Protein AF-A0A9N9S9V6-F1 (afdb_monomer_lite)

Secondary structure (DSSP, 8-state):
-----PPP-------------------TT---EEEEEE-TTS-EEEEEE-TTSS-EEEEE--HHHHHHTTS---TT---HHHHHHHHHHHHHHHHHHHTT-HHHHHHHHHHTT--HHHHTT-B-TT--BHHHHHHHHT-HHHHHHHHHTT-----SSTT--HHHHHHHTT-HHHHHHHHHTT-PPPTT--GGGS-HHHHHHHHHHHHHHHHHHTT-HHHHHHHHHHTTT-S--B-TTS-BHHHHHHHTT-HHHHHHHHHTT----TTS-HHHHHHTS-HHHHHHHHHHHHHH-TT-TTHHHHHHHHTEEE-S-SS-HHHHHHHHHHHHHHHHHSHHHHHHHHHHHT-TT-EEEEESS-TT-----SSSS------B-TTSEEEEE-HHHHHTT-HHHHHHHHHHHHHHHHHHHHH-STT-SS-TT-HHHHHHHHHHHHHHHHTGGG-HHHHHHTTS-TTTHHHHHHHHHHHHHHHTTT-HHHHHHHHHHTHHHHHHIIIIIIHHHHHHHHHHHHHHHHHHHHHHHHHHHHHHHHHHHHHHHHHHHHHHHHHH-

InterPro domains:
  IPR036770 Ankyrin repeat-containing domain superfamily [G3DSA:1.25.40.20] (91-272)
  IPR036770 Ankyrin repeat-containing domain superfamily [SSF48403] (97-261)

pLDDT: mean 77.77, std 20.57, range [24.25, 98.44]

Organism: NCBI:txid315576

Foldseek 3Di:
DDDDDDDDDDPPPDDDDFDQPPPPPDDPDFDWDFDWGDDPPDWTFGWTAGPVLQDTDTDTPDPVVVVVLVDDDQPPDPPPVNVVVVVVLLQVLLVCLLVVSVSSNVCSCVSRVDDLVVQLCRADPVQHGSLLSNLLSLDQVVNLVNVVSVRDQDGPDPLDGSQQNNVVNLSQSNNLSCQLSQDFHHPPDDPVPHDPSVVVLQVLLVVLLVCLLVVPLVVNLVSLVVSLSHQFRAHPVRWTSLLSNLLSVPVVVNLSSLVSNHDGGPPDPPVVSLVPDDPVSNVVVVVSCVVRCPPPLQPLVVLLLVLEDEPDDDDDPVVVSVLSSVLVVLLCVLPLLVLLSLLLSLDDPAHEYAYQDDPVPPDDDPDDPDDQDWDDDPRNYIYHHCNVCVVVVVSLQSSLRVSLSSQQVSLCVQAVPSQALHHPPCPPVVVLLVVLLVLLCVVVVVDVQSVVLVSDDPVCSRNSLLSNLSSLCSNCVVPVVSSSVVCVSSVSSNCCSVVPRSVSSVVVSVVSVVVVVVVVVVVVVVVVVVVVVVVVVVVVVVVVVVVVVVVVD

Structure (mmCIF, N/CA/C/O backbone):
data_AF-A0A9N9S9V6-F1
#
_entry.id   AF-A0A9N9S9V6-F1
#
loop_
_atom_site.group_PDB
_atom_site.id
_atom_site.type_symbol
_atom_site.label_atom_id
_atom_site.label_alt_id
_atom_site.label_comp_id
_atom_site.label_asym_id
_atom_site.label_entity_id
_atom_site.label_seq_id
_atom_site.pdbx_PDB_ins_code
_atom_site.Cartn_x
_atom_site.Cartn_y
_atom_site.Cartn_z
_atom_site.occupancy
_atom_site.B_iso_or_equiv
_atom_site.auth_seq_id
_atom_site.auth_comp_id
_atom_site.auth_asym_id
_atom_site.auth_atom_id
_atom_site.pdbx_PDB_model_num
ATOM 1 N N . MET A 1 1 ? -34.097 30.567 55.075 1.00 39.25 1 MET A N 1
ATOM 2 C CA . MET A 1 1 ? -33.758 31.794 54.334 1.00 39.25 1 MET A CA 1
ATOM 3 C C . MET A 1 1 ? -32.243 31.900 54.320 1.00 39.25 1 MET A C 1
ATOM 5 O O . MET A 1 1 ? -31.697 32.392 55.285 1.00 39.25 1 MET A O 1
ATOM 9 N N . PHE A 1 2 ? -31.596 31.303 53.320 1.00 25.89 2 PHE A N 1
ATOM 10 C CA . PHE A 1 2 ? -30.283 31.666 52.774 1.00 25.89 2 PHE A CA 1
ATOM 11 C C . PHE A 1 2 ? -30.198 30.952 51.423 1.00 25.89 2 PHE A C 1
ATOM 13 O O . PHE A 1 2 ? -30.510 29.766 51.325 1.00 25.89 2 PHE A O 1
ATOM 20 N N . THR A 1 3 ? -29.967 31.754 50.397 1.00 30.53 3 THR A N 1
ATOM 21 C CA . THR A 1 3 ? -30.088 31.458 48.974 1.00 30.53 3 THR A CA 1
ATOM 22 C C . THR A 1 3 ? -28.792 30.900 48.404 1.00 30.53 3 THR A C 1
ATOM 24 O O . THR A 1 3 ? -27.708 31.217 48.890 1.00 30.53 3 THR A O 1
ATOM 27 N N . ASP A 1 4 ? -28.963 30.088 47.360 1.00 35.84 4 ASP A N 1
ATOM 28 C CA . ASP A 1 4 ? -27.989 29.789 46.311 1.00 35.84 4 ASP A CA 1
ATOM 29 C C . ASP A 1 4 ? -27.231 31.040 45.852 1.00 35.84 4 ASP A C 1
ATOM 31 O O . ASP A 1 4 ? -27.861 32.052 45.559 1.00 35.84 4 ASP A O 1
ATOM 35 N N . ASP A 1 5 ? -25.917 30.907 45.669 1.00 31.02 5 ASP A N 1
ATOM 36 C CA . ASP A 1 5 ? -25.173 31.640 44.646 1.00 31.02 5 ASP A CA 1
ATOM 37 C C . ASP A 1 5 ? -24.073 30.724 44.086 1.00 31.02 5 ASP A C 1
ATOM 39 O O . ASP A 1 5 ? -23.106 30.368 44.763 1.00 31.02 5 ASP A O 1
ATOM 43 N N . LYS A 1 6 ? -24.250 30.304 42.827 1.00 34.00 6 LYS A N 1
ATOM 44 C CA . LYS A 1 6 ? -23.198 29.692 42.003 1.00 34.00 6 LYS A CA 1
ATOM 45 C C . LYS A 1 6 ? -22.266 30.801 41.499 1.00 34.00 6 LYS A C 1
ATOM 47 O O . LYS A 1 6 ? -22.778 31.821 41.033 1.00 34.00 6 LYS A O 1
ATOM 52 N N . PRO A 1 7 ? -20.935 30.619 41.490 1.00 33.78 7 PRO A N 1
ATOM 53 C CA . PRO A 1 7 ? -20.069 31.546 40.784 1.00 33.78 7 PRO A CA 1
ATOM 54 C C . PRO A 1 7 ? -20.213 31.344 39.272 1.00 33.78 7 PRO A C 1
ATOM 56 O O . PRO A 1 7 ? -20.320 30.219 38.783 1.00 33.78 7 PRO A O 1
ATOM 59 N N . LYS A 1 8 ? -20.271 32.472 38.562 1.00 35.84 8 LYS A N 1
ATOM 60 C CA . LYS A 1 8 ? -20.299 32.578 37.103 1.00 35.84 8 LYS A CA 1
ATOM 61 C C . LYS A 1 8 ? -18.972 32.092 36.518 1.00 35.84 8 LYS A C 1
ATOM 63 O O . LYS A 1 8 ? -17.923 32.368 37.094 1.00 35.84 8 LYS A O 1
ATOM 68 N N . ASP A 1 9 ? -19.045 31.431 35.367 1.00 32.56 9 ASP A N 1
ATOM 69 C CA . ASP A 1 9 ? -17.901 31.146 34.504 1.00 32.56 9 ASP A CA 1
ATOM 70 C C . ASP A 1 9 ? -17.255 32.473 34.071 1.00 32.56 9 ASP A C 1
ATOM 72 O O . ASP A 1 9 ? -17.754 33.168 33.184 1.00 32.56 9 ASP A O 1
ATOM 76 N N . GLU A 1 10 ? -16.174 32.863 34.745 1.00 26.42 10 GLU A N 1
ATOM 77 C CA . GLU A 1 10 ? -15.267 33.897 34.257 1.00 26.42 10 GLU A CA 1
ATOM 78 C C . GLU A 1 10 ? -14.278 33.240 33.291 1.00 26.42 10 GLU A C 1
ATOM 80 O O . GLU A 1 10 ? -13.487 32.373 33.663 1.00 26.42 10 GLU A O 1
ATOM 85 N N . GLU A 1 11 ? -14.344 33.648 32.027 1.00 26.17 11 GLU A N 1
ATOM 86 C CA . GLU A 1 11 ? -13.358 33.314 31.008 1.00 26.17 11 GLU A CA 1
ATOM 87 C C . GLU A 1 11 ? -12.021 33.964 31.404 1.00 26.17 11 GLU A C 1
ATOM 89 O O . GLU A 1 11 ? -11.822 35.174 31.272 1.00 26.17 11 GLU A O 1
ATOM 94 N N . ILE A 1 12 ? -11.107 33.164 31.959 1.00 26.25 12 ILE A N 1
ATOM 95 C CA . ILE A 1 12 ? -9.762 33.617 32.316 1.00 26.25 12 ILE A CA 1
ATOM 96 C C . ILE A 1 12 ? -8.968 33.785 31.016 1.00 26.25 12 ILE A C 1
ATOM 98 O O . ILE A 1 12 ? -8.346 32.850 30.513 1.00 26.25 12 ILE A O 1
ATOM 102 N N . VAL A 1 13 ? -8.975 34.994 30.461 1.00 25.73 13 VAL A N 1
ATOM 103 C CA . VAL A 1 13 ? -8.064 35.375 29.378 1.00 25.73 13 VAL A CA 1
ATOM 104 C C . VAL A 1 13 ? -6.673 35.593 29.978 1.00 25.73 13 VAL A C 1
ATOM 106 O O . VAL A 1 13 ? -6.368 36.658 30.514 1.00 25.73 13 VAL A O 1
ATOM 109 N N . VAL A 1 14 ? -5.819 34.570 29.903 1.00 25.47 14 VAL A N 1
ATOM 110 C CA . VAL A 1 14 ? -4.405 34.674 30.289 1.00 25.47 14 VAL A CA 1
ATOM 111 C C . VAL A 1 14 ? -3.615 35.268 29.121 1.00 25.47 14 VAL A C 1
ATOM 113 O O . VAL A 1 14 ? -3.425 34.635 28.083 1.00 25.47 14 VAL A O 1
ATOM 116 N N . ASN A 1 15 ? -3.140 36.502 29.284 1.00 24.25 15 ASN A N 1
ATOM 117 C CA . ASN A 1 15 ? -2.160 37.100 28.380 1.00 24.25 15 ASN A CA 1
ATOM 118 C C . ASN A 1 15 ? -0.755 36.647 28.797 1.00 24.25 15 ASN A C 1
ATOM 120 O O . ASN A 1 15 ? -0.175 37.210 29.722 1.00 24.25 15 ASN A O 1
ATOM 124 N N . LEU A 1 16 ? -0.216 35.635 28.115 1.00 29.70 16 LEU A N 1
ATOM 125 C CA . LEU A 1 16 ? 1.154 35.159 28.324 1.00 29.70 16 LEU A CA 1
ATOM 126 C C . LEU A 1 16 ? 2.144 36.003 27.515 1.00 29.70 16 LEU A C 1
ATOM 128 O O . LEU A 1 16 ? 1.966 36.219 26.314 1.00 29.70 16 LEU A O 1
ATOM 132 N N . LYS A 1 17 ? 3.203 36.473 28.179 1.00 27.30 17 LYS A N 1
ATOM 133 C CA . LYS A 1 17 ? 4.301 37.229 27.572 1.00 27.30 17 LYS A CA 1
ATOM 134 C C . LYS A 1 17 ? 5.541 36.335 27.541 1.00 27.30 17 LYS A C 1
ATOM 136 O O . LYS A 1 17 ? 6.069 35.975 28.587 1.00 27.30 17 LYS A O 1
ATOM 141 N N . PHE A 1 18 ? 5.996 35.969 26.346 1.00 33.66 18 PHE A N 1
ATOM 142 C CA . PHE A 1 18 ? 7.210 35.173 26.163 1.00 33.66 18 PHE A CA 1
ATOM 143 C C . PHE A 1 18 ? 8.406 36.111 26.000 1.00 33.66 18 PHE A C 1
ATOM 145 O O . PHE A 1 18 ? 8.442 36.907 25.064 1.00 33.66 18 PHE A O 1
ATOM 152 N N . GLU A 1 19 ? 9.380 36.027 26.902 1.00 30.16 19 GLU A N 1
ATOM 153 C CA . GLU A 1 19 ? 10.669 36.706 26.750 1.00 30.16 19 GLU A CA 1
ATOM 154 C C . GLU A 1 19 ? 11.713 35.664 26.339 1.00 30.16 19 GLU A C 1
ATOM 156 O O . GLU A 1 19 ? 12.027 34.743 27.093 1.00 30.16 19 GLU A O 1
ATOM 161 N N . ILE A 1 20 ? 12.208 35.780 25.103 1.00 35.69 20 ILE A N 1
ATOM 162 C CA . ILE A 1 20 ? 13.437 35.107 24.685 1.00 35.69 20 ILE A CA 1
ATOM 163 C C . ILE A 1 20 ? 14.563 35.916 25.311 1.00 35.69 20 ILE A C 1
ATOM 165 O O . ILE A 1 20 ? 14.822 37.046 24.900 1.00 35.69 20 ILE A O 1
ATOM 169 N N . ASP A 1 21 ? 15.189 35.364 26.341 1.00 35.38 21 ASP A N 1
ATOM 170 C CA . ASP A 1 21 ? 16.349 35.994 26.947 1.00 35.38 21 ASP A CA 1
ATOM 171 C C . ASP A 1 21 ? 17.595 35.668 26.110 1.00 35.38 21 ASP A C 1
ATOM 173 O O . ASP A 1 21 ? 18.194 34.601 26.237 1.00 35.38 21 ASP A O 1
ATOM 177 N N . GLU A 1 22 ? 17.958 36.577 25.203 1.00 37.16 22 GLU A N 1
ATOM 178 C CA . GLU A 1 22 ? 19.199 36.496 24.419 1.00 37.16 22 GLU A CA 1
ATOM 179 C C . GLU A 1 22 ? 20.448 36.859 25.253 1.00 37.16 22 GLU A C 1
ATOM 181 O O . GLU A 1 22 ? 21.570 36.812 24.744 1.00 37.16 22 GLU A O 1
ATOM 186 N N . SER A 1 23 ? 20.303 37.189 26.545 1.00 33.34 23 SER A N 1
ATOM 187 C CA . SER A 1 23 ? 21.409 37.615 27.411 1.00 33.34 23 SER A CA 1
ATOM 188 C C . SER A 1 23 ? 22.183 36.451 28.049 1.00 33.34 23 SER A C 1
ATOM 190 O O . SER A 1 23 ? 22.385 36.379 29.254 1.00 33.34 23 SER A O 1
ATOM 192 N N . PHE A 1 24 ? 22.707 35.541 27.227 1.00 37.41 24 PHE A N 1
ATOM 193 C CA . PHE A 1 24 ? 23.793 34.641 27.650 1.00 37.41 24 PHE A CA 1
ATOM 194 C C . PHE A 1 24 ? 24.935 34.631 26.633 1.00 37.41 24 PHE A C 1
ATOM 196 O O . PHE A 1 24 ? 25.396 33.595 26.158 1.00 37.41 24 PHE A O 1
ATOM 203 N N . THR A 1 25 ? 25.441 35.823 26.329 1.00 36.16 25 THR A N 1
ATOM 204 C CA . THR A 1 25 ? 26.798 36.003 25.817 1.00 36.16 25 THR A CA 1
ATOM 205 C C . THR A 1 25 ? 27.711 36.318 26.994 1.00 36.16 25 THR A C 1
ATOM 207 O O . THR A 1 25 ? 27.693 37.440 27.491 1.00 36.16 25 THR A O 1
ATOM 210 N N . ASP A 1 26 ? 28.441 35.301 27.454 1.00 37.84 26 ASP A N 1
ATOM 211 C CA . ASP A 1 26 ? 29.865 35.329 27.839 1.00 37.84 26 ASP A CA 1
ATOM 212 C C . ASP A 1 26 ? 30.138 34.396 29.035 1.00 37.84 26 ASP A C 1
ATOM 214 O O . ASP A 1 26 ? 30.077 34.780 30.201 1.00 37.84 26 ASP A O 1
ATOM 218 N N . LEU A 1 27 ? 30.430 33.124 28.740 1.00 33.50 27 LEU A N 1
ATOM 219 C CA . LEU A 1 27 ? 31.045 32.193 29.687 1.00 33.50 27 LEU A CA 1
ATOM 220 C C . LEU A 1 27 ? 32.185 31.466 28.974 1.00 33.50 27 LEU A C 1
ATOM 222 O O . LEU A 1 27 ? 32.007 30.509 28.218 1.00 33.50 27 LEU A O 1
ATOM 226 N N . SER A 1 28 ? 33.388 31.973 29.213 1.00 36.19 28 SER A N 1
ATOM 227 C CA . SER A 1 28 ? 34.645 31.420 28.737 1.00 36.19 28 SER A CA 1
ATOM 228 C C . SER A 1 28 ? 34.873 29.983 29.231 1.00 36.19 28 SER A C 1
ATOM 230 O O . SER A 1 28 ? 34.749 29.694 30.421 1.00 36.19 28 SER A O 1
ATOM 232 N N . SER A 1 29 ? 35.336 29.133 28.307 1.00 32.75 29 SER A N 1
ATOM 233 C CA . SER A 1 29 ? 36.024 27.833 28.473 1.00 32.75 29 SER A CA 1
ATOM 234 C C . SER A 1 29 ? 35.229 26.516 28.555 1.00 32.75 29 SER A C 1
ATOM 236 O O . SER A 1 29 ? 35.850 25.457 28.522 1.00 32.75 29 SER A O 1
ATOM 238 N N . SER A 1 30 ? 33.895 26.514 28.489 1.00 34.16 30 SER A N 1
ATOM 239 C CA . SER A 1 30 ? 33.128 25.292 28.157 1.00 34.16 30 SER A CA 1
ATOM 240 C C . SER A 1 30 ? 31.808 25.649 27.467 1.00 34.16 30 SER A C 1
ATOM 242 O O . SER A 1 30 ? 30.828 26.008 28.108 1.00 34.16 30 SER A O 1
ATOM 244 N N . GLN A 1 31 ? 31.794 25.614 26.131 1.00 41.81 31 GLN A N 1
ATOM 245 C CA . GLN A 1 31 ? 30.620 25.988 25.336 1.00 41.81 31 GLN A CA 1
ATOM 246 C C . GLN A 1 31 ? 29.549 24.893 25.404 1.00 41.81 31 GLN A C 1
ATOM 248 O O . GLN A 1 31 ? 29.533 23.954 24.612 1.00 41.81 31 GLN A O 1
ATOM 253 N N . LEU A 1 32 ? 28.678 25.037 26.397 1.00 37.47 32 LEU A N 1
ATOM 254 C CA . LEU A 1 32 ? 27.376 24.400 26.518 1.00 37.47 32 LEU A CA 1
ATOM 255 C C . LEU A 1 32 ? 26.335 25.370 25.954 1.00 37.47 32 LEU A C 1
ATOM 257 O O . LEU A 1 32 ? 26.209 26.488 26.449 1.00 37.47 32 LEU A O 1
ATOM 261 N N . TYR A 1 33 ? 25.591 24.960 24.928 1.00 41.31 33 TYR A N 1
ATOM 262 C CA . TYR A 1 33 ? 24.436 25.734 24.473 1.00 41.31 33 TYR A CA 1
ATOM 263 C C . TYR A 1 33 ? 23.278 25.455 25.421 1.00 41.31 33 TYR A C 1
ATOM 265 O O . TYR A 1 33 ? 22.806 24.323 25.487 1.00 41.31 33 TYR A O 1
ATOM 273 N N . TYR A 1 34 ? 22.843 26.475 26.156 1.00 41.75 34 TYR A N 1
ATOM 274 C CA . TYR A 1 34 ? 21.622 26.426 26.948 1.00 41.75 34 TYR A CA 1
ATOM 275 C C . TYR A 1 34 ? 20.512 27.087 26.148 1.00 41.75 34 TYR A C 1
ATOM 277 O O . TYR A 1 34 ? 20.616 28.257 25.790 1.00 41.75 34 TYR A O 1
ATOM 285 N N . LEU A 1 35 ? 19.437 26.349 25.896 1.00 45.12 35 LEU A N 1
ATOM 286 C CA . LEU A 1 35 ? 18.193 26.945 25.437 1.00 45.12 35 LEU A CA 1
ATOM 287 C C . LEU A 1 35 ? 17.121 26.619 26.471 1.00 45.12 35 LEU A C 1
ATOM 289 O O . LEU A 1 35 ? 16.631 25.494 26.528 1.00 45.12 35 LEU A O 1
ATOM 293 N N . GLY A 1 36 ? 16.844 27.581 27.350 1.00 42.88 36 GLY A N 1
ATOM 294 C CA . GLY A 1 36 ? 15.837 27.453 28.395 1.00 42.88 36 GLY A CA 1
ATOM 295 C C . GLY A 1 36 ? 14.521 28.067 27.942 1.00 42.88 36 GLY A C 1
ATOM 296 O O . GLY A 1 36 ? 14.438 29.277 27.775 1.00 42.88 36 GLY A O 1
ATOM 297 N N . MET A 1 37 ? 13.478 27.253 27.793 1.00 42.97 37 MET A N 1
ATOM 298 C CA . MET A 1 37 ? 12.106 27.767 27.774 1.00 42.97 37 MET A CA 1
ATOM 299 C C . MET A 1 37 ? 11.566 27.761 29.200 1.00 42.97 37 MET A C 1
ATOM 301 O O . MET A 1 37 ? 11.560 26.719 29.857 1.00 42.97 37 MET A O 1
ATOM 305 N N . LYS A 1 38 ? 11.115 28.922 29.681 1.00 39.78 38 LYS A N 1
ATOM 306 C CA . LYS A 1 38 ? 10.408 29.056 30.955 1.00 39.78 38 LYS A CA 1
ATOM 307 C C . LYS A 1 38 ? 8.922 29.242 30.658 1.00 39.78 38 LYS A C 1
ATOM 309 O O . LYS A 1 38 ? 8.507 30.327 30.274 1.00 39.78 38 LYS A O 1
ATOM 314 N N . CYS A 1 39 ? 8.132 28.185 30.829 1.00 43.44 39 CYS A N 1
ATOM 315 C CA . CYS A 1 39 ? 6.674 28.306 30.853 1.00 43.44 39 CYS A CA 1
ATOM 316 C C . CYS A 1 39 ? 6.227 28.699 32.271 1.00 43.44 39 CYS A C 1
ATOM 318 O O . CYS A 1 39 ? 6.817 28.237 33.255 1.00 43.44 39 CYS A O 1
ATOM 320 N N . GLU A 1 40 ? 5.177 29.514 32.401 1.00 41.59 40 GLU A N 1
ATOM 321 C CA . GLU A 1 40 ? 4.643 29.951 33.701 1.00 41.59 40 GLU A CA 1
ATOM 322 C C . GLU A 1 40 ? 4.219 28.778 34.606 1.00 41.59 40 GLU A C 1
ATOM 324 O O . GLU A 1 40 ? 4.095 28.947 35.820 1.00 41.59 40 GLU A O 1
ATOM 329 N N . HIS A 1 41 ? 4.060 27.563 34.067 1.00 41.19 41 HIS A N 1
ATOM 330 C CA . HIS A 1 41 ? 3.730 26.352 34.826 1.00 41.19 41 HIS A CA 1
ATOM 331 C C . HIS A 1 41 ? 4.835 25.277 34.782 1.00 41.19 41 HIS A C 1
ATOM 333 O O . HIS A 1 41 ? 4.629 24.142 34.368 1.00 41.19 41 HIS A O 1
ATOM 339 N N . LYS A 1 42 ? 6.020 25.626 35.306 1.00 40.91 42 LYS A N 1
ATOM 340 C CA . LYS A 1 42 ? 7.075 24.702 35.798 1.00 40.91 42 LYS A CA 1
ATOM 341 C C . LYS A 1 42 ? 7.708 23.718 34.798 1.00 40.91 42 LYS A C 1
ATOM 343 O O . LYS A 1 42 ? 8.447 22.841 35.238 1.00 40.91 42 LYS A O 1
ATOM 348 N N . ALA A 1 43 ? 7.529 23.871 33.491 1.00 44.97 43 ALA A N 1
ATOM 349 C CA . ALA A 1 43 ? 8.344 23.146 32.519 1.00 44.97 43 ALA A CA 1
ATOM 350 C C . ALA A 1 43 ? 9.609 23.952 32.188 1.00 44.97 43 ALA A C 1
ATOM 352 O O . ALA A 1 43 ? 9.523 25.095 31.742 1.00 44.97 43 ALA A O 1
ATOM 353 N N . VAL A 1 44 ? 10.777 23.344 32.419 1.00 44.69 44 VAL A N 1
ATOM 354 C CA . VAL A 1 44 ? 12.065 23.810 31.891 1.00 44.69 44 VAL A CA 1
ATOM 355 C C . VAL A 1 44 ? 12.575 22.724 30.956 1.00 44.69 44 VAL A C 1
ATOM 357 O O . VAL A 1 44 ? 12.815 21.594 31.396 1.00 44.69 44 VAL A O 1
ATOM 360 N N . VAL A 1 45 ? 12.711 23.065 29.677 1.00 48.56 45 VAL A N 1
ATOM 361 C CA . VAL A 1 45 ? 13.444 22.254 28.704 1.00 48.56 45 VAL A CA 1
ATOM 362 C C . VAL A 1 45 ? 14.890 22.718 28.758 1.00 48.56 45 VAL A C 1
ATOM 364 O O . VAL A 1 45 ? 15.152 23.902 28.566 1.00 48.56 45 VAL A O 1
ATOM 367 N N . VAL A 1 46 ? 15.816 21.810 29.063 1.00 48.31 46 VAL A N 1
ATOM 368 C CA . VAL A 1 46 ? 17.253 22.085 28.987 1.00 48.31 46 VAL A CA 1
ATOM 369 C C . VAL A 1 46 ? 17.858 21.097 28.001 1.00 48.31 46 VAL A C 1
ATOM 371 O O . VAL A 1 46 ? 18.056 19.925 28.323 1.00 48.31 46 VAL A O 1
ATOM 374 N N . ALA A 1 47 ? 18.139 21.565 26.788 1.00 49.66 47 ALA A N 1
ATOM 375 C CA . ALA A 1 47 ? 19.001 20.840 25.866 1.00 49.66 47 ALA A CA 1
ATOM 376 C C . ALA A 1 47 ? 20.455 21.178 26.214 1.00 49.66 47 ALA A C 1
ATOM 378 O O . ALA A 1 47 ? 20.820 22.348 26.228 1.00 49.66 47 ALA A O 1
ATOM 379 N N . ILE A 1 48 ? 21.261 20.165 26.530 1.00 48.66 48 ILE A N 1
ATOM 380 C CA . ILE A 1 48 ? 22.685 20.307 26.852 1.00 48.66 48 ILE A CA 1
ATOM 381 C C . ILE A 1 48 ? 23.459 19.569 25.763 1.00 48.66 48 ILE A C 1
ATOM 383 O O . ILE A 1 48 ? 23.433 18.342 25.727 1.00 48.66 48 ILE A O 1
ATOM 387 N N . SER A 1 49 ? 24.123 20.302 24.866 1.00 44.81 49 SER A N 1
ATOM 388 C CA . SER A 1 49 ? 25.004 19.713 23.848 1.00 44.81 49 SER A CA 1
ATOM 389 C C . SER A 1 49 ? 26.461 19.854 24.265 1.00 44.81 49 SER A C 1
ATOM 391 O O . SER A 1 49 ? 26.904 20.970 24.539 1.00 44.81 49 SER A O 1
ATOM 393 N N . SER A 1 50 ? 27.217 18.751 24.284 1.00 46.34 50 SER A N 1
ATOM 394 C CA . SER A 1 50 ? 28.678 18.817 24.400 1.00 46.34 50 SER A CA 1
ATOM 395 C C . SER A 1 50 ? 29.310 19.330 23.096 1.00 46.34 50 SER A C 1
ATOM 397 O O . SER A 1 50 ? 28.689 19.278 22.030 1.00 46.34 50 SER A O 1
ATOM 399 N N . LYS A 1 51 ? 30.556 19.815 23.190 1.00 42.28 51 LYS A N 1
ATOM 400 C CA . LYS A 1 51 ? 31.354 20.367 22.078 1.00 42.28 51 LYS A CA 1
ATOM 401 C C . LYS A 1 51 ? 31.518 19.398 20.898 1.00 42.28 51 LYS A C 1
ATOM 403 O O . LYS A 1 51 ? 31.673 19.845 19.767 1.00 42.28 51 LYS A O 1
ATOM 408 N N . ASP A 1 52 ? 31.430 18.099 21.171 1.00 46.72 52 ASP A N 1
ATOM 409 C CA . ASP A 1 52 ? 31.679 17.039 20.193 1.00 46.72 52 ASP A CA 1
ATOM 410 C C . ASP A 1 52 ? 30.368 16.423 19.663 1.00 46.72 52 ASP A C 1
ATOM 412 O O . ASP A 1 52 ? 30.390 15.536 18.818 1.00 46.72 52 ASP A O 1
ATOM 416 N N . GLY A 1 53 ? 29.202 16.876 20.152 1.00 46.84 53 GLY A N 1
ATOM 417 C CA . GLY A 1 53 ? 27.880 16.419 19.699 1.00 46.84 53 GLY A CA 1
ATOM 418 C C . GLY A 1 53 ? 27.525 14.967 20.052 1.00 46.84 53 GLY A C 1
ATOM 419 O O . GLY A 1 53 ? 26.429 14.518 19.718 1.00 46.84 53 GLY A O 1
ATOM 420 N N . GLU A 1 54 ? 28.418 14.237 20.728 1.00 41.03 54 GLU A N 1
ATOM 421 C CA . GLU A 1 54 ? 28.262 12.802 21.002 1.00 41.03 54 GLU A CA 1
ATOM 422 C C . GLU A 1 54 ? 27.361 12.485 22.202 1.00 41.03 54 GLU A C 1
ATOM 424 O O . GLU A 1 54 ? 26.787 11.402 22.257 1.00 41.03 54 GLU A O 1
ATOM 429 N N . ASN A 1 55 ? 27.201 13.409 23.155 1.00 41.78 55 ASN A N 1
ATOM 430 C CA . ASN A 1 55 ? 26.369 13.193 24.340 1.00 41.78 55 ASN A CA 1
ATOM 431 C C . ASN A 1 55 ? 25.458 14.387 24.582 1.00 41.78 55 ASN A C 1
ATOM 433 O O . ASN A 1 55 ? 25.915 15.476 24.939 1.00 41.78 55 ASN A O 1
ATOM 437 N N . ILE A 1 56 ? 24.161 14.157 24.378 1.00 46.62 56 ILE A N 1
ATOM 438 C CA . ILE A 1 56 ? 23.129 15.177 24.511 1.00 46.62 56 ILE A CA 1
ATOM 439 C C . ILE A 1 56 ? 22.066 14.640 25.445 1.00 46.62 56 ILE A C 1
ATOM 441 O O . ILE A 1 56 ? 21.263 13.765 25.122 1.00 46.62 56 ILE A O 1
ATOM 445 N N . SER A 1 57 ? 22.098 15.181 26.652 1.00 44.03 57 SER A N 1
ATOM 446 C CA . SER A 1 57 ? 21.097 14.901 27.660 1.00 44.03 57 SER A CA 1
ATOM 447 C C . SER A 1 57 ? 20.067 16.012 27.589 1.00 44.03 57 SER A C 1
ATOM 449 O O . SER A 1 57 ? 20.333 17.152 27.972 1.00 44.03 57 SER A O 1
ATOM 451 N N . ILE A 1 58 ? 18.891 15.689 27.060 1.00 48.28 58 ILE A N 1
ATOM 452 C CA . ILE A 1 58 ? 17.746 16.588 27.133 1.00 48.28 58 ILE A CA 1
ATOM 453 C C . ILE A 1 58 ? 17.098 16.354 28.495 1.00 48.28 58 ILE A C 1
ATOM 455 O O . ILE A 1 58 ? 16.525 15.293 28.752 1.00 48.28 58 ILE A O 1
ATOM 459 N N . TYR A 1 59 ? 17.250 17.322 29.395 1.00 45.56 59 TYR A N 1
ATOM 460 C CA . TYR A 1 59 ? 16.663 17.258 30.724 1.00 45.56 59 TYR A CA 1
ATOM 461 C C . TYR A 1 59 ? 15.317 17.970 30.719 1.00 45.56 59 TYR A C 1
ATOM 463 O O . TYR A 1 59 ? 15.217 19.163 30.430 1.00 45.56 59 TYR A O 1
ATOM 471 N N . TRP A 1 60 ? 14.289 17.221 31.098 1.00 54.72 60 TRP A N 1
ATOM 472 C CA . TRP A 1 60 ? 12.938 17.719 31.304 1.00 54.72 60 TRP A CA 1
ATOM 473 C C . TRP A 1 60 ? 12.666 17.685 32.800 1.00 54.72 60 TRP A C 1
ATOM 475 O O . TRP A 1 60 ? 12.744 16.624 33.423 1.00 54.72 60 TRP A O 1
ATOM 485 N N . LYS A 1 61 ? 12.353 18.829 33.408 1.00 39.41 61 LYS A N 1
ATOM 486 C CA . LYS A 1 61 ? 11.990 18.871 34.830 1.00 39.41 61 LYS A CA 1
ATOM 487 C C . LYS A 1 61 ? 10.483 19.051 34.989 1.00 39.41 61 LYS A C 1
ATOM 489 O O . LYS A 1 61 ? 10.028 20.123 35.352 1.00 39.41 61 LYS A O 1
ATOM 494 N N . SER A 1 62 ? 9.718 17.996 34.715 1.00 43.78 62 SER A N 1
ATOM 495 C CA . SER A 1 62 ? 8.300 17.881 35.090 1.00 43.78 62 SER A CA 1
ATOM 496 C C . SER A 1 62 ? 7.872 16.409 35.041 1.00 43.78 62 SER A C 1
ATOM 498 O O . SER A 1 62 ? 8.213 15.679 34.110 1.00 43.78 62 SER A O 1
ATOM 500 N N . ARG A 1 63 ? 7.129 15.966 36.065 1.00 40.88 63 ARG A N 1
ATOM 501 C CA . ARG A 1 63 ? 6.541 14.616 36.134 1.00 40.88 63 ARG A CA 1
ATOM 502 C C . ARG A 1 63 ? 5.408 14.455 35.108 1.00 40.88 63 ARG A C 1
ATOM 504 O O . ARG A 1 63 ? 5.128 13.336 34.694 1.00 40.88 63 ARG A O 1
ATOM 511 N N . GLU A 1 64 ? 4.801 15.563 34.676 1.00 43.72 64 GLU A N 1
ATOM 512 C CA . GLU A 1 64 ? 3.756 15.596 33.650 1.00 43.72 64 GLU A CA 1
ATOM 513 C C . GLU A 1 64 ? 4.314 15.360 32.226 1.00 43.72 64 GLU A C 1
ATOM 515 O O . GLU A 1 64 ? 3.674 14.693 31.417 1.00 43.72 64 GLU A O 1
ATOM 520 N N . LEU A 1 65 ? 5.546 15.798 31.929 1.00 42.38 65 LEU A N 1
ATOM 521 C CA . LEU A 1 65 ? 6.180 15.652 30.603 1.00 42.38 65 LEU A CA 1
ATOM 522 C C . LEU A 1 65 ? 6.713 14.235 30.296 1.00 42.38 65 LEU A C 1
ATOM 524 O O . LEU A 1 65 ? 6.781 13.832 29.137 1.00 42.38 65 LEU A O 1
ATOM 528 N N . GLN A 1 66 ? 7.047 13.432 31.311 1.00 38.91 66 GLN A N 1
ATOM 529 C CA . GLN A 1 66 ? 7.418 12.020 31.104 1.00 38.91 66 GLN A CA 1
ATOM 530 C C . GLN A 1 66 ? 6.219 11.168 30.654 1.00 38.91 66 GLN A C 1
ATOM 532 O O . GLN A 1 66 ? 6.377 10.229 29.872 1.00 38.91 66 GLN A O 1
ATOM 537 N N . HIS A 1 67 ? 5.011 11.533 31.098 1.00 37.72 67 HIS A N 1
ATOM 538 C CA . HIS A 1 67 ? 3.774 10.973 30.563 1.00 37.72 67 HIS A CA 1
ATOM 539 C C . HIS A 1 67 ? 3.495 11.455 29.135 1.00 37.72 67 HIS A C 1
ATOM 541 O O . HIS A 1 67 ? 2.978 10.671 28.351 1.00 37.72 67 HIS A O 1
ATOM 547 N N . PHE A 1 68 ? 3.901 12.680 28.777 1.00 37.84 68 PHE A N 1
ATOM 548 C CA . PHE A 1 68 ? 3.723 13.281 27.449 1.00 37.84 68 PHE A CA 1
ATOM 549 C C . PHE A 1 68 ? 4.552 12.609 26.341 1.00 37.84 68 PHE A C 1
ATOM 551 O O . PHE A 1 68 ? 4.032 12.382 25.263 1.00 37.84 68 PHE A O 1
ATOM 558 N N . LEU A 1 69 ? 5.804 12.203 26.584 1.00 39.91 69 LEU A N 1
ATOM 559 C CA . LEU A 1 69 ? 6.646 11.577 25.540 1.00 39.91 69 LEU A CA 1
ATOM 560 C C . LEU A 1 69 ? 6.299 10.109 25.236 1.00 39.91 69 LEU A C 1
ATOM 562 O O . LEU A 1 69 ? 6.739 9.558 24.234 1.00 39.91 69 LEU A O 1
ATOM 566 N N . THR A 1 70 ? 5.490 9.484 26.092 1.00 39.09 70 THR A N 1
ATOM 567 C CA . THR A 1 70 ? 4.803 8.214 25.796 1.00 39.09 70 THR A CA 1
ATOM 568 C C . THR A 1 70 ? 3.374 8.440 25.287 1.00 39.09 70 THR A C 1
ATOM 570 O O . THR A 1 70 ? 2.708 7.496 24.856 1.00 39.09 70 THR A O 1
ATOM 573 N N . PHE A 1 71 ? 2.907 9.692 25.301 1.00 36.81 71 PHE A N 1
ATOM 574 C CA . PHE A 1 71 ? 1.618 10.121 24.783 1.00 36.81 71 PHE A CA 1
ATOM 575 C C . PHE A 1 71 ? 1.786 10.569 23.331 1.00 36.81 71 PHE A C 1
ATOM 577 O O . PHE A 1 71 ? 2.422 11.572 23.025 1.00 36.81 71 PHE A O 1
ATOM 584 N N . LYS A 1 72 ? 1.191 9.814 22.409 1.00 39.38 72 LYS A N 1
ATOM 585 C CA . LYS A 1 72 ? 1.067 10.240 21.012 1.00 39.38 72 LYS A CA 1
ATOM 586 C C . LYS A 1 72 ? 0.282 11.558 20.974 1.00 39.38 72 LYS A C 1
ATOM 588 O O . LYS A 1 72 ? -0.745 11.623 21.658 1.00 39.38 72 LYS A O 1
ATOM 593 N N . PRO A 1 73 ? 0.715 12.582 20.217 1.00 36.28 73 PRO A N 1
ATOM 594 C CA . PRO A 1 73 ? -0.069 13.797 20.081 1.00 36.28 73 PRO A CA 1
ATOM 595 C C . PRO A 1 73 ? -1.420 13.418 19.468 1.00 36.28 73 PRO A C 1
ATOM 597 O O . PRO A 1 73 ? -1.488 12.862 18.372 1.00 36.28 73 PRO A O 1
ATOM 600 N N . TYR A 1 74 ? -2.487 13.653 20.230 1.00 37.72 74 TYR A N 1
ATOM 601 C CA . TYR A 1 74 ? -3.836 13.722 19.693 1.00 37.72 74 TYR A CA 1
ATOM 602 C C . TYR A 1 74 ? -3.931 15.050 18.959 1.00 37.72 74 TYR A C 1
ATOM 604 O O . TYR A 1 74 ? -3.824 16.115 19.573 1.00 37.72 74 TYR A O 1
ATOM 612 N N . SER A 1 75 ? -4.106 14.987 17.646 1.00 41.41 75 SER A N 1
ATOM 613 C CA . SER A 1 75 ? -4.691 16.092 16.904 1.00 41.41 75 SER A CA 1
ATOM 614 C C . SER A 1 75 ? -6.084 16.385 17.505 1.00 41.41 75 SER A C 1
ATOM 616 O O . SER A 1 75 ? -6.737 15.508 18.067 1.00 41.41 75 SER A O 1
ATOM 618 N N . GLY A 1 76 ? -6.465 17.660 17.572 1.00 39.03 76 GLY A N 1
ATOM 619 C CA . GLY A 1 76 ? -7.766 18.099 18.100 1.00 39.03 76 GLY A CA 1
ATOM 620 C C . GLY A 1 76 ? -7.720 18.929 19.389 1.00 39.03 76 GLY A C 1
ATOM 621 O O . GLY A 1 76 ? -8.439 19.919 19.491 1.00 39.03 76 GLY A O 1
ATOM 622 N N . MET A 1 77 ? -6.824 18.639 20.339 1.00 37.22 77 MET A N 1
ATOM 623 C CA . MET A 1 77 ? -6.601 19.496 21.520 1.00 37.22 77 MET A CA 1
ATOM 624 C C . MET A 1 77 ? -5.119 19.759 21.739 1.00 37.22 77 MET A C 1
ATOM 626 O O . MET A 1 77 ? -4.512 19.394 22.747 1.00 37.22 77 MET A O 1
ATOM 630 N N . ILE A 1 78 ? -4.531 20.483 20.796 1.00 42.25 78 ILE A N 1
ATOM 631 C CA . ILE A 1 78 ? -3.321 21.216 21.108 1.00 42.25 78 ILE A CA 1
ATOM 632 C C . ILE A 1 78 ? -3.778 22.434 21.919 1.00 42.25 78 ILE A C 1
ATOM 634 O O . ILE A 1 78 ? -4.158 23.453 21.339 1.00 42.25 78 ILE A O 1
ATOM 638 N N . PHE A 1 79 ? -3.792 22.345 23.260 1.00 45.38 79 PHE A N 1
ATOM 639 C CA . PHE A 1 79 ? -3.825 23.584 24.052 1.00 45.38 79 PHE A CA 1
ATOM 640 C C . PHE A 1 79 ? -2.718 24.482 23.496 1.00 45.38 79 PHE A C 1
ATOM 642 O O . PHE A 1 79 ? -1.653 23.982 23.140 1.00 45.38 79 PHE A O 1
ATOM 649 N N . ARG A 1 80 ? -2.970 25.786 23.373 1.00 51.09 80 ARG A N 1
ATOM 650 C CA . ARG A 1 80 ? -2.046 26.760 22.763 1.00 51.09 80 ARG A CA 1
ATOM 651 C C . ARG A 1 80 ? -0.581 26.556 23.200 1.00 51.09 80 ARG A C 1
ATOM 653 O O . ARG A 1 80 ? 0.319 26.603 22.370 1.00 51.09 80 ARG A O 1
ATOM 660 N N . GLU A 1 81 ? -0.392 26.199 24.467 1.00 49.12 81 GLU A N 1
ATOM 661 C CA . GLU A 1 81 ? 0.874 25.863 25.133 1.00 49.12 81 GLU A CA 1
ATOM 662 C C . GLU A 1 81 ? 1.595 24.621 24.551 1.00 49.12 81 GLU A C 1
ATOM 664 O O . GLU A 1 81 ? 2.821 24.592 24.465 1.00 49.12 81 GLU A O 1
ATOM 669 N N . TYR A 1 82 ? 0.866 23.595 24.098 1.00 56.19 82 TYR A N 1
ATOM 670 C CA . TYR A 1 82 ? 1.427 22.384 23.477 1.00 56.19 82 TYR A CA 1
ATOM 671 C C . TYR A 1 82 ? 1.794 22.585 22.003 1.00 56.19 82 TYR A C 1
ATOM 673 O O . TYR A 1 82 ? 2.675 21.889 21.498 1.00 56.19 82 TYR A O 1
ATOM 681 N N . LYS A 1 83 ? 1.166 23.555 21.320 1.00 63.56 83 LYS A N 1
ATOM 682 C CA . LYS A 1 83 ? 1.503 23.905 19.930 1.00 63.56 83 LYS A CA 1
ATOM 683 C C . LYS A 1 83 ? 2.889 24.508 19.892 1.00 63.56 83 LYS A C 1
ATOM 685 O O . LYS A 1 83 ? 3.714 24.118 19.081 1.00 63.56 83 LYS A O 1
ATOM 690 N N . GLU A 1 84 ? 3.147 25.406 20.832 1.00 63.94 84 GLU A N 1
ATOM 691 C CA . GLU A 1 84 ? 4.430 26.076 20.974 1.00 63.94 84 GLU A CA 1
ATOM 692 C C . GLU A 1 84 ? 5.554 25.086 21.300 1.00 63.94 84 GLU A C 1
ATOM 694 O O . GLU A 1 84 ? 6.643 25.219 20.749 1.00 63.94 84 GLU A O 1
ATOM 699 N N . LEU A 1 85 ? 5.293 24.057 22.119 1.00 65.25 85 LEU A N 1
ATOM 700 C CA . LEU A 1 85 ? 6.269 22.996 22.394 1.00 65.25 85 LEU A CA 1
ATOM 701 C C . LEU A 1 85 ? 6.541 22.116 21.165 1.00 65.25 85 LEU A C 1
ATOM 703 O O . LEU A 1 85 ? 7.692 21.785 20.890 1.00 65.25 85 LEU A O 1
ATOM 707 N N . TYR A 1 86 ? 5.503 21.732 20.424 1.00 67.38 86 TYR A N 1
ATOM 708 C CA . TYR A 1 86 ? 5.660 20.937 19.207 1.00 67.38 86 TYR A CA 1
ATOM 709 C C . TYR A 1 86 ? 6.377 21.733 18.101 1.00 67.38 86 TYR A C 1
ATOM 711 O O . TYR A 1 86 ? 7.369 21.262 17.543 1.00 67.38 86 TYR A O 1
ATOM 719 N N . ASP A 1 87 ? 5.971 22.986 17.875 1.00 70.44 87 ASP A N 1
ATOM 720 C CA . ASP A 1 87 ? 6.644 23.932 16.978 1.00 70.44 87 ASP A CA 1
ATOM 721 C C . ASP A 1 87 ? 8.102 24.155 17.404 1.00 70.44 87 ASP A C 1
ATOM 723 O O . ASP A 1 87 ? 8.994 24.284 16.562 1.00 70.44 87 ASP A O 1
ATOM 727 N N . PHE A 1 88 ? 8.369 24.182 18.712 1.00 77.69 88 PHE A N 1
ATOM 728 C CA . PHE A 1 88 ? 9.717 24.256 19.256 1.00 77.69 88 PHE A CA 1
ATOM 729 C C . PHE A 1 88 ? 10.537 23.006 18.930 1.00 77.69 88 PHE A C 1
ATOM 731 O O . PHE A 1 88 ? 11.651 23.146 18.431 1.00 77.69 88 PHE A O 1
ATOM 738 N N . ILE A 1 89 ? 10.006 21.800 19.159 1.00 74.69 89 ILE A N 1
ATOM 739 C CA . ILE A 1 89 ? 10.691 20.536 18.841 1.00 74.69 89 ILE A CA 1
ATOM 740 C C . ILE A 1 89 ? 11.003 20.465 17.345 1.00 74.69 89 ILE A C 1
ATOM 742 O O . ILE A 1 89 ? 12.129 20.135 16.979 1.00 74.69 89 ILE A O 1
ATOM 746 N N . ILE A 1 90 ? 10.057 20.849 16.484 1.00 77.56 90 ILE A N 1
ATOM 747 C CA . ILE A 1 90 ? 10.265 20.938 15.035 1.00 77.56 90 ILE A CA 1
ATOM 748 C C . ILE A 1 90 ? 11.388 21.917 14.700 1.00 77.56 90 ILE A C 1
ATOM 750 O O . ILE A 1 90 ? 12.334 21.558 13.995 1.00 77.56 90 ILE A O 1
ATOM 754 N N . LYS A 1 91 ? 11.313 23.153 15.210 1.00 81.38 91 LYS A N 1
ATOM 755 C CA . LYS A 1 91 ? 12.347 24.171 14.974 1.00 81.38 91 LYS A CA 1
ATOM 756 C C . LYS A 1 91 ? 13.702 23.686 15.462 1.00 81.38 91 LYS A C 1
ATOM 758 O O . LYS A 1 91 ? 14.704 23.898 14.783 1.00 81.38 91 LYS A O 1
ATOM 763 N N . PHE A 1 92 ? 13.738 23.020 16.609 1.00 82.12 92 PHE A N 1
ATOM 764 C CA . PHE A 1 92 ? 14.951 22.482 17.199 1.00 82.12 92 PHE A CA 1
ATOM 765 C C . PHE A 1 92 ? 15.518 21.329 16.366 1.00 82.12 92 PHE A C 1
ATOM 767 O O . PHE A 1 92 ? 16.717 21.304 16.114 1.00 82.12 92 PHE A O 1
ATOM 774 N N . LEU A 1 93 ? 14.673 20.442 15.841 1.00 83.62 93 LEU A N 1
ATOM 775 C CA . LEU A 1 93 ? 15.062 19.359 14.940 1.00 83.62 93 LEU A CA 1
ATOM 776 C C . LEU A 1 93 ? 15.651 19.908 13.632 1.00 83.62 93 LEU A C 1
ATOM 778 O O . LEU A 1 93 ? 16.772 19.545 13.273 1.00 83.62 93 LEU A O 1
ATOM 782 N N . VAL A 1 94 ? 14.972 20.859 12.984 1.00 86.06 94 VAL A N 1
ATOM 783 C CA . VAL A 1 94 ? 15.461 21.559 11.780 1.00 86.06 94 VAL A CA 1
ATOM 784 C C . VAL A 1 94 ? 16.780 22.290 12.057 1.00 86.06 94 VAL A C 1
ATOM 786 O O . VAL A 1 94 ? 17.731 22.180 11.283 1.00 86.06 94 VAL A O 1
ATOM 789 N N . THR A 1 95 ? 16.871 23.000 13.184 1.00 84.06 95 THR A N 1
ATOM 790 C CA . THR A 1 95 ? 18.077 23.746 13.584 1.00 84.06 95 THR A CA 1
ATOM 791 C C . THR A 1 95 ? 19.239 22.808 13.888 1.00 84.06 95 THR A C 1
ATOM 793 O O . THR A 1 95 ? 20.363 23.062 13.463 1.00 84.06 95 THR A O 1
ATOM 796 N N . SER A 1 96 ? 18.978 21.698 14.579 1.00 83.88 96 SER A N 1
ATOM 797 C CA . SER A 1 96 ? 19.993 20.697 14.894 1.00 83.88 96 SER A CA 1
ATOM 798 C C . SER A 1 96 ? 20.564 20.068 13.629 1.00 83.88 96 SER A C 1
ATOM 800 O O . SER A 1 96 ? 21.780 19.941 13.505 1.00 83.88 96 SER A O 1
ATOM 802 N N . LEU A 1 97 ? 19.707 19.771 12.648 1.00 85.81 97 LEU A N 1
ATOM 803 C CA . LEU A 1 97 ? 20.138 19.258 11.360 1.00 85.81 97 LEU A CA 1
ATOM 804 C C . LEU A 1 97 ? 20.990 20.292 10.620 1.00 85.81 97 LEU A C 1
ATOM 806 O O . LEU A 1 97 ? 22.086 19.962 10.184 1.00 85.81 97 LEU A O 1
ATOM 810 N N . ARG A 1 98 ? 20.529 21.547 10.552 1.00 85.12 98 ARG A N 1
ATOM 811 C CA . ARG A 1 98 ? 21.229 22.664 9.897 1.00 85.12 98 ARG A CA 1
ATOM 812 C C . ARG A 1 98 ? 22.591 22.977 10.512 1.00 85.12 98 ARG A C 1
ATOM 814 O O . ARG A 1 98 ? 23.496 23.367 9.790 1.00 85.12 98 ARG A O 1
ATOM 821 N N . ASN A 1 99 ? 22.733 22.824 11.822 1.00 81.75 99 ASN A N 1
ATOM 822 C CA . ASN A 1 99 ? 23.998 23.071 12.510 1.00 81.75 99 ASN A CA 1
ATOM 823 C C . ASN A 1 99 ? 24.935 21.851 12.484 1.00 81.75 99 ASN A C 1
ATOM 825 O O . ASN A 1 99 ? 26.013 21.904 13.065 1.00 81.75 99 ASN A O 1
ATOM 829 N N . GLY A 1 100 ? 24.535 20.737 11.856 1.00 77.50 100 GLY A N 1
ATOM 830 C CA . GLY A 1 100 ? 25.325 19.505 11.848 1.00 77.50 100 GLY A CA 1
ATOM 831 C C . GLY A 1 100 ? 25.353 18.791 13.205 1.00 77.50 100 GLY A C 1
ATOM 832 O O . GLY A 1 100 ? 26.244 17.986 13.469 1.00 77.50 100 GLY A O 1
ATOM 833 N N . HIS A 1 101 ? 24.378 19.047 14.082 1.00 80.06 101 HIS A N 1
ATOM 834 C CA . HIS A 1 101 ? 24.244 18.398 15.389 1.00 80.06 101 HIS A CA 1
ATOM 835 C C . HIS A 1 101 ? 23.504 17.061 15.241 1.00 80.06 101 HIS A C 1
ATOM 837 O O . HIS A 1 101 ? 22.370 16.865 15.675 1.00 80.06 101 HIS A O 1
ATOM 843 N N . LEU A 1 102 ? 24.159 16.121 14.572 1.00 72.50 102 LEU A N 1
ATOM 844 C CA . LEU A 1 102 ? 23.539 14.908 14.037 1.00 72.50 102 LEU A CA 1
ATOM 845 C C . LEU A 1 102 ? 23.128 13.909 15.129 1.00 72.50 102 LEU A C 1
ATOM 847 O O . LEU A 1 102 ? 22.150 13.181 14.957 1.00 72.50 102 LEU A O 1
ATOM 851 N N . GLY A 1 103 ? 23.841 13.907 16.260 1.00 73.31 103 GLY A N 1
ATOM 852 C CA . GLY A 1 103 ? 23.462 13.158 17.460 1.00 73.31 103 GLY A CA 1
ATOM 853 C C . GLY A 1 103 ? 22.113 13.619 18.014 1.00 73.31 103 GLY A C 1
ATOM 854 O O . GLY A 1 103 ? 21.248 12.781 18.259 1.00 73.31 103 GLY A O 1
ATOM 855 N N . VAL A 1 104 ? 21.890 14.944 18.090 1.00 76.12 104 VAL A N 1
ATOM 856 C CA . VAL A 1 104 ? 20.590 15.530 18.478 1.00 76.12 104 VAL A CA 1
ATOM 857 C C . VAL A 1 104 ? 19.508 15.051 17.529 1.00 76.12 104 VAL A C 1
ATOM 859 O O . VAL A 1 104 ? 18.478 14.559 17.975 1.00 76.12 104 VAL A O 1
ATOM 862 N N . PHE A 1 105 ? 19.750 15.205 16.224 1.00 81.00 105 PHE A N 1
ATOM 863 C CA . PHE A 1 105 ? 18.760 14.891 15.209 1.00 81.00 105 PHE A CA 1
ATOM 864 C C . PHE A 1 105 ? 18.334 13.429 15.317 1.00 81.00 105 PHE A C 1
ATOM 866 O O . PHE A 1 105 ? 17.150 13.157 15.469 1.00 81.00 105 PHE A O 1
ATOM 873 N N . ASN A 1 106 ? 19.287 12.492 15.313 1.00 74.19 106 ASN A N 1
ATOM 874 C CA . ASN A 1 106 ? 18.981 11.065 15.396 1.00 74.19 106 ASN A CA 1
ATOM 875 C C . ASN A 1 106 ? 18.293 10.705 16.714 1.00 74.19 106 ASN A C 1
ATOM 877 O O . ASN A 1 106 ? 17.366 9.903 16.709 1.00 74.19 106 ASN A O 1
ATOM 881 N N . GLN A 1 107 ? 18.715 11.291 17.833 1.00 74.81 107 GLN A N 1
ATOM 882 C CA . GLN A 1 107 ? 18.109 11.014 19.129 1.00 74.81 107 GLN A CA 1
ATOM 883 C C . GLN A 1 107 ? 16.673 11.536 19.204 1.00 74.81 107 GLN A C 1
ATOM 885 O O . GLN A 1 107 ? 15.793 10.774 19.580 1.00 74.81 107 GLN A O 1
ATOM 890 N N . LEU A 1 108 ? 16.414 12.778 18.789 1.00 73.69 108 LEU A N 1
ATOM 891 C CA . LEU A 1 108 ? 15.056 13.327 18.714 1.00 73.69 108 LEU A CA 1
ATOM 892 C C . LEU A 1 108 ? 14.190 12.524 17.747 1.00 73.69 108 LEU A C 1
ATOM 894 O O . LEU A 1 108 ? 13.058 12.175 18.060 1.00 73.69 108 LEU A O 1
ATOM 898 N N . PHE A 1 109 ? 14.744 12.197 16.585 1.00 72.50 109 PHE A N 1
ATOM 899 C CA . PHE A 1 109 ? 14.048 11.447 15.557 1.00 72.50 109 PHE A CA 1
ATOM 900 C C . PHE A 1 109 ? 13.642 10.049 16.050 1.00 72.50 109 PHE A C 1
ATOM 902 O O . PHE A 1 109 ? 12.487 9.654 15.911 1.00 72.50 109 PHE A O 1
ATOM 909 N N . ILE A 1 110 ? 14.576 9.310 16.661 1.00 66.88 110 ILE A N 1
ATOM 910 C CA . ILE A 1 110 ? 14.351 7.946 17.164 1.00 66.88 110 ILE A CA 1
ATOM 911 C C . ILE A 1 110 ? 13.471 7.955 18.420 1.00 66.88 110 ILE A C 1
ATOM 913 O O . ILE A 1 110 ? 12.591 7.110 18.547 1.00 66.88 110 ILE A O 1
ATOM 917 N N . GLN A 1 111 ? 13.693 8.884 19.355 1.00 65.69 111 GLN A N 1
ATOM 918 C CA . GLN A 1 111 ? 12.976 8.902 20.636 1.00 65.69 111 GLN A CA 1
ATOM 919 C C . GLN A 1 111 ? 11.524 9.357 20.512 1.00 65.69 111 GLN A C 1
ATOM 921 O O . GLN A 1 111 ? 10.722 9.008 21.376 1.00 65.69 111 GLN A O 1
ATOM 926 N N . HIS A 1 112 ? 11.179 10.127 19.478 1.00 62.88 112 HIS A N 1
ATOM 927 C CA . HIS A 1 112 ? 9.847 10.718 19.364 1.00 62.88 112 HIS A CA 1
ATOM 928 C C . HIS A 1 112 ? 8.913 10.018 18.375 1.00 62.88 112 HIS A C 1
ATOM 930 O O . HIS A 1 112 ? 7.790 10.489 18.229 1.00 62.88 112 HIS A O 1
ATOM 936 N N . GLU A 1 113 ? 9.336 8.920 17.725 1.00 61.53 113 GLU A N 1
ATOM 937 C CA . GLU A 1 113 ? 8.525 8.165 16.745 1.00 61.53 113 GLU A CA 1
ATOM 938 C C . GLU A 1 113 ? 7.689 9.087 15.829 1.00 61.53 113 GLU A C 1
ATOM 940 O O . GLU A 1 113 ? 6.506 8.824 15.587 1.00 61.53 113 GLU A O 1
ATOM 945 N N . MET A 1 114 ? 8.267 10.215 15.381 1.00 65.00 114 MET A N 1
ATOM 946 C CA . MET A 1 114 ? 7.492 11.234 14.667 1.00 65.00 114 MET A CA 1
ATOM 947 C C . MET A 1 114 ? 6.837 10.610 13.439 1.00 65.00 114 MET A C 1
ATOM 949 O O . MET A 1 114 ? 7.462 9.829 12.713 1.00 65.00 114 MET A O 1
ATOM 953 N N . GLN A 1 115 ? 5.566 10.942 13.204 1.00 64.62 115 GLN A N 1
ATOM 954 C CA . GLN A 1 115 ? 4.852 10.376 12.070 1.00 64.62 115 GLN A CA 1
ATOM 955 C C . GLN A 1 115 ? 5.511 10.844 10.773 1.00 64.62 115 GLN A C 1
ATOM 957 O O . GLN A 1 115 ? 5.769 12.032 10.584 1.00 64.62 115 GLN A O 1
ATOM 962 N N . VAL A 1 116 ? 5.740 9.906 9.851 1.00 59.81 116 VAL A N 1
ATOM 963 C CA . VAL A 1 116 ? 6.356 10.184 8.544 1.00 59.81 116 VAL A CA 1
ATOM 964 C C . VAL A 1 116 ? 5.645 11.323 7.810 1.00 59.81 116 VAL A C 1
ATOM 966 O O . VAL A 1 116 ? 6.300 12.174 7.218 1.00 59.81 116 VAL A O 1
ATOM 969 N N . ALA A 1 117 ? 4.316 11.399 7.928 1.00 62.69 117 ALA A N 1
ATOM 970 C CA . ALA A 1 117 ? 3.504 12.452 7.326 1.00 62.69 117 ALA A CA 1
ATOM 971 C C . ALA A 1 117 ? 3.899 13.869 7.782 1.00 62.69 117 ALA A C 1
ATOM 973 O O . ALA A 1 117 ? 3.929 14.780 6.962 1.00 62.69 117 ALA A O 1
ATOM 974 N N . GLU A 1 118 ? 4.249 14.060 9.055 1.00 69.62 118 GLU A N 1
ATOM 975 C CA . GLU A 1 118 ? 4.611 15.374 9.603 1.00 69.62 118 GLU A CA 1
ATOM 976 C C . GLU A 1 118 ? 5.973 15.839 9.069 1.00 69.62 118 GLU A C 1
ATOM 978 O O . GLU A 1 118 ? 6.155 17.014 8.756 1.00 69.62 118 GLU A O 1
ATOM 983 N N . LEU A 1 119 ? 6.904 14.898 8.868 1.00 72.62 119 LEU A N 1
ATOM 984 C CA . LEU A 1 119 ? 8.250 15.154 8.348 1.00 72.62 119 LEU A CA 1
ATOM 985 C C . LEU A 1 119 ? 8.251 15.734 6.928 1.00 72.62 119 LEU A C 1
ATOM 987 O O . LEU A 1 119 ? 9.142 16.517 6.599 1.00 72.62 119 LEU A O 1
ATOM 991 N N . HIS A 1 120 ? 7.265 15.380 6.097 1.00 71.06 120 HIS A N 1
ATOM 992 C CA . HIS A 1 120 ? 7.157 15.889 4.724 1.00 71.06 120 HIS A CA 1
ATOM 993 C C . HIS A 1 120 ? 6.906 17.398 4.659 1.00 71.06 120 HIS A C 1
ATOM 995 O O . HIS A 1 120 ? 7.291 18.032 3.677 1.00 71.06 120 HIS A O 1
ATOM 1001 N N . PHE A 1 121 ? 6.287 17.971 5.692 1.00 75.44 121 PHE A N 1
ATOM 1002 C CA . PHE A 1 121 ? 5.948 19.394 5.741 1.00 75.44 121 PHE A CA 1
ATOM 1003 C C . PHE A 1 121 ? 6.987 20.235 6.489 1.00 75.44 121 PHE A C 1
ATOM 1005 O O . PHE A 1 121 ? 6.873 21.461 6.520 1.00 75.44 121 PHE A O 1
ATOM 1012 N N . LEU A 1 122 ? 8.008 19.610 7.087 1.00 82.00 122 LEU A N 1
ATOM 1013 C CA . LEU A 1 122 ? 9.035 20.338 7.824 1.00 82.00 122 LEU A CA 1
ATOM 1014 C C . LEU A 1 122 ? 10.029 20.981 6.865 1.00 82.00 122 LEU A C 1
ATOM 1016 O O . LEU A 1 122 ? 10.744 20.289 6.137 1.00 82.00 122 LEU A O 1
ATOM 1020 N N . ALA A 1 123 ? 10.112 22.306 6.931 1.00 84.06 123 ALA A N 1
ATOM 1021 C CA . ALA A 1 123 ? 11.063 23.092 6.170 1.00 84.06 123 ALA A CA 1
ATOM 1022 C C . ALA A 1 123 ? 11.740 24.169 7.031 1.00 84.06 123 ALA A C 1
ATOM 1024 O O . ALA A 1 123 ? 11.190 24.621 8.038 1.00 84.06 123 ALA A O 1
ATOM 1025 N N . ASP A 1 124 ? 12.951 24.576 6.647 1.00 85.38 124 ASP A N 1
ATOM 1026 C CA . ASP A 1 124 ? 13.625 25.718 7.268 1.00 85.38 124 ASP A CA 1
ATOM 1027 C C . ASP A 1 124 ? 13.083 27.069 6.761 1.00 85.38 124 ASP A C 1
ATOM 1029 O O . ASP A 1 124 ? 12.165 27.152 5.945 1.00 85.38 124 ASP A O 1
ATOM 1033 N N . SER A 1 125 ? 13.690 28.168 7.217 1.00 84.44 125 SER A N 1
ATOM 1034 C CA . SER A 1 125 ? 13.337 29.526 6.781 1.00 84.44 125 SER A CA 1
ATOM 1035 C C . SER A 1 125 ? 13.558 29.792 5.283 1.00 84.44 125 SER A C 1
ATOM 1037 O O . SER A 1 125 ? 13.097 30.811 4.780 1.00 84.44 125 SER A O 1
ATOM 1039 N N . ARG A 1 126 ? 14.292 28.924 4.575 1.00 86.50 126 ARG A N 1
ATOM 1040 C CA . ARG A 1 126 ? 14.495 28.962 3.117 1.00 86.50 126 ARG A CA 1
ATOM 1041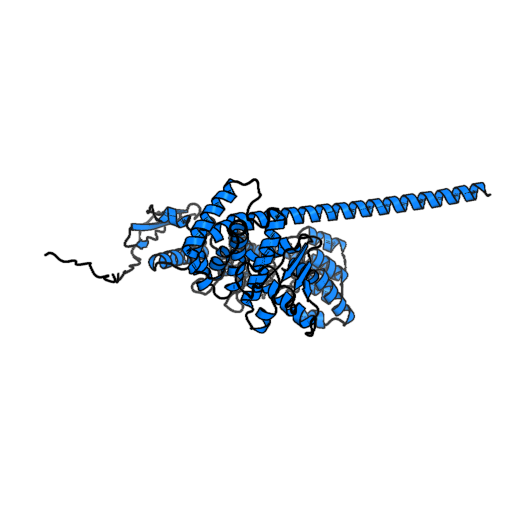 C C . ARG A 1 126 ? 13.526 28.028 2.392 1.00 86.50 126 ARG A C 1
ATOM 1043 O O . ARG A 1 126 ? 13.654 27.855 1.187 1.00 86.50 126 ARG A O 1
ATOM 1050 N N . ASN A 1 127 ? 12.576 27.430 3.110 1.00 85.94 127 ASN A N 1
ATOM 1051 C CA . ASN A 1 127 ? 11.672 26.403 2.613 1.00 85.94 127 ASN A CA 1
ATOM 1052 C C . ASN A 1 127 ? 12.402 25.118 2.161 1.00 85.94 127 ASN A C 1
ATOM 1054 O O . ASN A 1 127 ? 11.925 24.395 1.286 1.00 85.94 127 ASN A O 1
ATOM 1058 N N . PHE A 1 128 ? 13.580 24.826 2.729 1.00 88.62 128 PHE A N 1
ATOM 1059 C CA . PHE A 1 128 ? 14.284 23.572 2.469 1.00 88.62 128 PHE A CA 1
ATOM 1060 C C . PHE A 1 128 ? 13.717 22.479 3.361 1.00 88.62 128 PHE A C 1
ATOM 1062 O O . PHE A 1 128 ? 13.770 22.600 4.583 1.00 88.62 128 PHE A O 1
ATOM 1069 N N . ASN A 1 129 ? 13.227 21.397 2.756 1.00 89.75 129 ASN A N 1
ATOM 1070 C CA . ASN A 1 129 ? 12.827 20.214 3.507 1.00 89.75 129 ASN A CA 1
ATOM 1071 C C . ASN A 1 129 ? 14.035 19.543 4.190 1.00 89.75 129 ASN A C 1
ATOM 1073 O O . ASN A 1 129 ? 15.196 19.816 3.863 1.00 89.75 129 ASN A O 1
ATOM 1077 N N . LEU A 1 130 ? 13.772 18.627 5.122 1.00 89.62 130 LEU A N 1
ATOM 1078 C CA . LEU A 1 130 ? 14.828 17.946 5.882 1.00 89.62 130 LEU A CA 1
ATOM 1079 C C . LEU A 1 130 ? 15.875 17.252 4.998 1.00 89.62 130 LEU A C 1
ATOM 1081 O O . LEU A 1 130 ? 17.055 17.258 5.341 1.00 89.62 130 LEU A O 1
ATOM 1085 N N . LEU A 1 131 ? 15.481 16.687 3.852 1.00 90.75 131 LEU A N 1
ATOM 1086 C CA . LEU A 1 131 ? 16.414 16.021 2.943 1.00 90.75 131 LEU A CA 1
ATOM 1087 C C . LEU A 1 131 ? 17.364 17.020 2.266 1.00 90.75 131 LEU A C 1
ATOM 1089 O O . LEU A 1 131 ? 18.556 16.743 2.147 1.00 90.75 131 LEU A O 1
ATOM 1093 N N . LEU A 1 132 ? 16.867 18.195 1.868 1.00 92.44 132 LEU A N 1
ATOM 1094 C CA . LEU A 1 132 ? 17.685 19.275 1.305 1.00 92.44 132 LEU A CA 1
ATOM 1095 C C . LEU A 1 132 ? 18.683 19.815 2.331 1.00 92.44 132 LEU A C 1
ATOM 1097 O O . LEU A 1 132 ? 19.857 19.986 2.004 1.00 92.44 132 LEU A O 1
ATOM 1101 N N . ILE A 1 133 ? 18.237 20.024 3.575 1.00 92.12 133 ILE A N 1
ATOM 1102 C CA . ILE A 1 133 ? 19.113 20.460 4.670 1.00 92.12 133 ILE A CA 1
ATOM 1103 C C . ILE A 1 133 ? 20.186 19.397 4.919 1.00 92.12 133 ILE A C 1
ATOM 1105 O O . ILE A 1 133 ? 21.371 19.710 4.922 1.00 92.12 133 ILE A O 1
ATOM 1109 N N . ALA A 1 134 ? 19.804 18.125 5.061 1.00 92.31 134 ALA A N 1
ATOM 1110 C CA . ALA A 1 134 ? 20.760 17.039 5.271 1.00 92.31 134 ALA A CA 1
ATOM 1111 C C . ALA A 1 134 ? 21.777 16.918 4.122 1.00 92.31 134 ALA A C 1
ATOM 1113 O O . ALA A 1 134 ? 22.945 16.600 4.362 1.00 92.31 134 ALA A O 1
ATOM 1114 N N . ALA A 1 135 ? 21.349 17.191 2.886 1.00 93.50 135 ALA A N 1
ATOM 1115 C CA . ALA A 1 135 ? 22.209 17.123 1.714 1.00 93.50 135 ALA A CA 1
ATOM 1116 C C . ALA A 1 135 ? 23.220 18.270 1.661 1.00 93.50 135 ALA A C 1
ATOM 1118 O O . ALA A 1 135 ? 24.376 18.049 1.308 1.00 93.50 135 ALA A O 1
ATOM 1119 N N . GLU A 1 136 ? 22.795 19.470 2.054 1.00 93.56 136 GLU A N 1
ATOM 1120 C CA . GLU A 1 136 ? 23.662 20.638 2.218 1.00 93.56 136 GLU A CA 1
ATOM 1121 C C . GLU A 1 136 ? 24.686 20.448 3.345 1.00 93.56 136 GLU A C 1
ATOM 1123 O O . GLU A 1 136 ? 25.804 20.927 3.222 1.00 93.56 136 GLU A O 1
ATOM 1128 N N . GLN A 1 137 ? 24.329 19.730 4.415 1.00 93.00 137 GLN A N 1
ATOM 1129 C CA . GLN A 1 137 ? 25.210 19.492 5.568 1.00 93.00 137 GLN A CA 1
ATOM 1130 C C . GLN A 1 137 ? 26.143 18.284 5.407 1.00 93.00 137 GLN A C 1
ATOM 1132 O O . GLN A 1 137 ? 27.034 18.067 6.227 1.00 93.00 137 GLN A O 1
ATOM 1137 N N . GLY A 1 138 ? 25.946 17.466 4.372 1.00 92.94 138 GLY A N 1
ATOM 1138 C CA . GLY A 1 138 ? 26.898 16.418 4.015 1.00 92.94 138 GLY A CA 1
ATOM 1139 C C . GLY A 1 138 ? 26.887 15.168 4.895 1.00 92.94 138 GLY A C 1
ATOM 1140 O O . GLY A 1 138 ? 27.896 14.464 4.930 1.00 92.94 138 GLY A O 1
ATOM 1141 N N . ASN A 1 139 ? 25.777 14.846 5.577 1.00 86.56 139 ASN A N 1
ATOM 1142 C CA . ASN A 1 139 ? 25.692 13.623 6.384 1.00 86.56 139 ASN A CA 1
ATOM 1143 C C . ASN A 1 139 ? 25.037 12.438 5.637 1.00 86.56 139 ASN A C 1
ATOM 1145 O O . ASN A 1 139 ? 23.807 12.393 5.515 1.00 86.56 139 ASN A O 1
ATOM 1149 N N . PRO A 1 140 ? 25.809 11.410 5.236 1.00 89.06 140 PRO A N 1
ATOM 1150 C CA . PRO A 1 140 ? 25.276 10.248 4.527 1.00 89.06 140 PRO A CA 1
ATOM 1151 C C . PRO A 1 140 ? 24.313 9.391 5.367 1.00 89.06 140 PRO A C 1
ATOM 1153 O O . PRO A 1 140 ? 23.373 8.825 4.808 1.00 89.06 140 PRO A O 1
ATOM 1156 N N . LEU A 1 141 ? 24.503 9.296 6.688 1.00 85.19 141 LEU A N 1
ATOM 1157 C CA . LEU A 1 141 ? 23.664 8.473 7.566 1.00 85.19 141 LEU A CA 1
ATOM 1158 C C . LEU A 1 141 ? 22.262 9.067 7.729 1.00 85.19 141 LEU A C 1
ATOM 1160 O O . LEU A 1 141 ? 21.277 8.341 7.623 1.00 85.19 141 LEU A O 1
ATOM 1164 N N . VAL A 1 142 ? 22.167 10.384 7.940 1.00 87.00 142 VAL A N 1
ATOM 1165 C CA . VAL A 1 142 ? 20.863 11.057 8.030 1.00 87.00 142 VAL A CA 1
ATOM 1166 C C . VAL A 1 142 ? 20.127 10.962 6.703 1.00 87.00 142 VAL A C 1
ATOM 1168 O O . VAL A 1 142 ? 18.954 10.618 6.700 1.00 87.00 142 VAL A O 1
ATOM 1171 N N . ILE A 1 143 ? 20.815 11.166 5.580 1.00 90.06 143 ILE A N 1
ATOM 1172 C CA . ILE A 1 143 ? 20.226 10.987 4.249 1.00 90.06 143 ILE A CA 1
ATOM 1173 C C . ILE A 1 143 ? 19.652 9.579 4.089 1.00 90.06 143 ILE A C 1
ATOM 1175 O O . ILE A 1 143 ? 18.495 9.438 3.712 1.00 90.06 143 ILE A O 1
ATOM 1179 N N . LYS A 1 144 ? 20.411 8.540 4.454 1.00 85.19 144 LYS A N 1
ATOM 1180 C CA . LYS A 1 144 ? 19.933 7.153 4.397 1.00 85.19 144 LYS A CA 1
ATOM 1181 C C . LYS A 1 144 ? 18.697 6.932 5.273 1.00 85.19 144 LYS A C 1
ATOM 1183 O O . LYS A 1 144 ? 17.749 6.295 4.830 1.00 85.19 144 LYS A O 1
ATOM 1188 N N . ASN A 1 145 ? 18.679 7.487 6.485 1.00 82.12 145 ASN A N 1
ATOM 1189 C CA . ASN A 1 145 ? 17.515 7.411 7.365 1.00 82.12 145 ASN A CA 1
ATOM 1190 C C . ASN A 1 145 ? 16.305 8.119 6.742 1.00 82.12 145 ASN A C 1
ATOM 1192 O O . ASN A 1 145 ? 15.262 7.498 6.596 1.00 82.12 145 ASN A O 1
ATOM 1196 N N . LEU A 1 146 ? 16.451 9.375 6.310 1.00 85.31 146 LEU A N 1
ATOM 1197 C CA . LEU A 1 146 ? 15.372 10.155 5.693 1.00 85.31 146 LEU A CA 1
ATOM 1198 C C . LEU A 1 146 ? 14.802 9.465 4.440 1.00 85.31 146 LEU A C 1
ATOM 1200 O O . LEU A 1 146 ? 13.586 9.427 4.263 1.00 85.31 146 LEU A O 1
ATOM 1204 N N . LEU A 1 147 ? 15.666 8.875 3.606 1.00 81.69 147 LEU A N 1
ATOM 1205 C CA . LEU A 1 147 ? 15.265 8.114 2.420 1.00 81.69 147 LEU A CA 1
ATOM 1206 C C . LEU A 1 147 ? 14.531 6.816 2.785 1.00 81.69 147 LEU A C 1
ATOM 1208 O O . LEU A 1 147 ? 13.536 6.494 2.144 1.00 81.69 147 LEU A O 1
ATOM 1212 N N . ASN A 1 148 ? 14.942 6.112 3.847 1.00 76.50 148 ASN A N 1
ATOM 1213 C CA . ASN A 1 148 ? 14.209 4.946 4.361 1.00 76.50 148 ASN A CA 1
ATOM 1214 C C . ASN A 1 148 ? 12.800 5.306 4.866 1.00 76.50 148 ASN A C 1
ATOM 1216 O O . ASN A 1 148 ? 11.918 4.450 4.872 1.00 76.50 148 ASN A O 1
ATOM 1220 N N . PHE A 1 149 ? 12.578 6.560 5.270 1.00 72.75 149 PHE A N 1
ATOM 1221 C CA . PHE A 1 149 ? 11.255 7.085 5.622 1.00 72.75 149 PHE A CA 1
ATOM 1222 C C . PHE A 1 149 ? 10.484 7.646 4.421 1.00 72.75 149 PHE A C 1
ATOM 1224 O O . PHE A 1 149 ? 9.445 8.264 4.614 1.00 72.75 149 PHE A O 1
ATOM 1231 N N . ASN A 1 150 ? 10.958 7.430 3.188 1.00 69.19 150 ASN A N 1
ATOM 1232 C CA . ASN A 1 150 ? 10.350 7.938 1.955 1.00 69.19 150 ASN A CA 1
ATOM 1233 C C . ASN A 1 150 ? 10.172 9.468 1.920 1.00 69.19 150 ASN A C 1
ATOM 1235 O O . ASN A 1 150 ? 9.298 9.962 1.210 1.00 69.19 150 ASN A O 1
ATOM 1239 N N . ILE A 1 151 ? 10.992 10.239 2.648 1.00 77.19 151 ILE A N 1
ATOM 1240 C CA . ILE A 1 151 ? 10.907 11.705 2.605 1.00 77.19 151 ILE A CA 1
ATOM 1241 C C . ILE A 1 151 ? 11.264 12.177 1.195 1.00 77.19 151 ILE A C 1
ATOM 1243 O O . ILE A 1 151 ? 12.350 11.910 0.678 1.00 77.19 151 ILE A O 1
ATOM 1247 N N . THR A 1 152 ? 10.318 12.873 0.568 1.00 67.31 152 THR A N 1
ATOM 1248 C CA . THR A 1 152 ? 10.393 13.268 -0.840 1.00 67.31 152 THR A CA 1
ATOM 1249 C C . THR A 1 152 ? 11.566 14.201 -1.115 1.00 67.31 152 THR A C 1
ATOM 1251 O O . THR A 1 152 ? 11.838 15.139 -0.366 1.00 67.31 152 THR A O 1
ATOM 1254 N N . THR A 1 153 ? 12.193 14.023 -2.274 1.00 65.06 153 THR A N 1
ATOM 1255 C CA . THR A 1 153 ? 13.262 14.892 -2.793 1.00 65.06 153 THR A CA 1
ATOM 1256 C C . THR A 1 153 ? 12.763 16.183 -3.417 1.00 65.06 153 THR A C 1
ATOM 1258 O O . THR A 1 153 ? 13.574 17.025 -3.806 1.00 65.06 153 THR A O 1
ATOM 1261 N N . ASN A 1 154 ? 11.445 16.333 -3.545 1.00 61.66 154 ASN A N 1
ATOM 1262 C CA . ASN A 1 154 ? 10.844 17.485 -4.189 1.00 61.66 154 ASN A CA 1
ATOM 1263 C C . ASN A 1 154 ? 11.080 18.725 -3.330 1.00 61.66 154 ASN A C 1
ATOM 1265 O O . ASN A 1 154 ? 10.624 18.827 -2.191 1.00 61.66 154 ASN A O 1
ATOM 1269 N N . SER A 1 155 ? 11.840 19.650 -3.902 1.00 68.81 155 SER A N 1
ATOM 1270 C CA . SER A 1 155 ? 11.995 20.994 -3.383 1.00 68.81 155 SER A CA 1
ATOM 1271 C C . SER A 1 155 ? 10.808 21.833 -3.848 1.00 68.81 155 SER A C 1
ATOM 1273 O O . SER A 1 155 ? 10.458 21.769 -5.027 1.00 68.81 155 SER A O 1
ATOM 1275 N N . PRO A 1 156 ? 10.229 22.672 -2.980 1.00 67.31 156 PRO A N 1
ATOM 1276 C CA . PRO A 1 156 ? 9.288 23.700 -3.416 1.00 67.31 156 PRO A CA 1
ATOM 1277 C C . PRO A 1 156 ? 9.968 24.778 -4.279 1.00 67.31 156 PRO A C 1
ATOM 1279 O O . PRO A 1 156 ? 9.290 25.572 -4.924 1.00 67.31 156 PRO A O 1
ATOM 1282 N N . ILE A 1 157 ? 11.304 24.824 -4.292 1.00 76.44 157 ILE A N 1
ATOM 1283 C CA . ILE A 1 157 ? 12.093 25.741 -5.112 1.00 76.44 157 ILE A CA 1
ATOM 1284 C C . ILE A 1 157 ? 12.557 25.015 -6.370 1.00 76.44 157 ILE A C 1
ATOM 1286 O O . ILE A 1 157 ? 13.338 24.060 -6.297 1.00 76.44 157 ILE A O 1
ATOM 1290 N N . GLU A 1 158 ? 12.107 25.520 -7.514 1.00 77.69 158 GLU A N 1
ATOM 1291 C CA . GLU A 1 158 ? 12.455 25.009 -8.834 1.00 77.69 158 GLU A CA 1
ATOM 1292 C C . GLU A 1 158 ? 13.979 24.944 -9.034 1.00 77.69 158 GLU A C 1
ATOM 1294 O O . GLU A 1 158 ? 14.730 25.867 -8.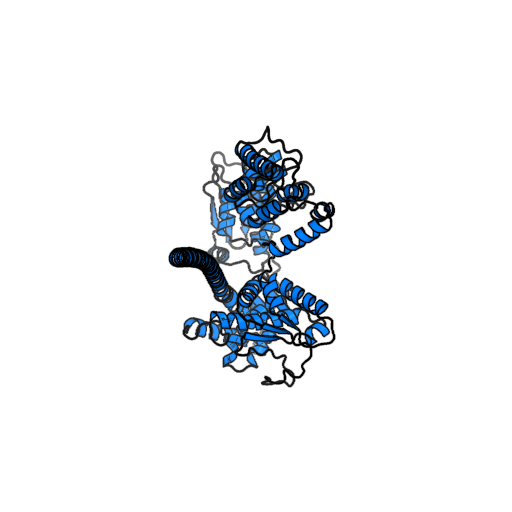712 1.00 77.69 158 GLU A O 1
ATOM 1299 N N . GLY A 1 159 ? 14.456 23.810 -9.550 1.00 79.06 159 GLY A N 1
ATOM 1300 C CA . GLY A 1 159 ? 15.866 23.605 -9.883 1.00 79.06 159 GLY A CA 1
ATOM 1301 C C . GLY A 1 159 ? 16.809 23.367 -8.695 1.00 79.06 159 GLY A C 1
ATOM 1302 O O . GLY A 1 159 ? 17.992 23.092 -8.925 1.00 79.06 159 GLY A O 1
ATOM 1303 N N . ILE A 1 160 ? 16.336 23.429 -7.447 1.00 83.50 160 ILE A N 1
ATOM 1304 C CA . ILE A 1 160 ? 17.102 23.001 -6.268 1.00 83.50 160 ILE A CA 1
ATOM 1305 C C . ILE A 1 160 ? 16.652 21.591 -5.897 1.00 83.50 160 ILE A C 1
ATOM 1307 O O . ILE A 1 160 ? 15.469 21.335 -5.738 1.00 83.50 160 ILE A O 1
ATOM 1311 N N . ASN A 1 161 ? 17.587 20.657 -5.759 1.00 88.94 161 ASN A N 1
ATOM 1312 C CA . ASN A 1 161 ? 17.308 19.324 -5.234 1.00 88.94 161 ASN A CA 1
ATOM 1313 C C . ASN A 1 161 ? 18.492 18.831 -4.395 1.00 88.94 161 ASN A C 1
ATOM 1315 O O . ASN A 1 161 ? 19.575 19.432 -4.409 1.00 88.94 161 ASN A O 1
ATOM 1319 N N . ALA A 1 162 ? 18.280 17.749 -3.647 1.00 91.38 162 ALA A N 1
ATOM 1320 C CA . ALA A 1 162 ? 19.270 17.218 -2.715 1.00 91.38 162 ALA A CA 1
ATOM 1321 C C . ALA A 1 162 ? 20.577 16.840 -3.434 1.00 91.38 162 ALA A C 1
ATOM 1323 O O . ALA A 1 162 ? 21.664 17.118 -2.933 1.00 91.38 162 ALA A O 1
ATOM 1324 N N . GLN A 1 163 ? 20.489 16.287 -4.648 1.00 91.06 163 GLN A N 1
ATOM 1325 C CA . GLN A 1 163 ? 21.651 15.883 -5.445 1.00 91.06 163 GLN A CA 1
ATOM 1326 C C . GLN A 1 163 ? 22.500 17.092 -5.844 1.00 91.06 163 GLN A C 1
ATOM 1328 O O . GLN A 1 163 ? 23.724 17.062 -5.721 1.00 91.06 163 GLN A O 1
ATOM 1333 N N . ARG A 1 164 ? 21.856 18.178 -6.289 1.00 90.19 164 ARG A N 1
ATOM 1334 C CA . ARG A 1 164 ? 22.530 19.422 -6.670 1.00 90.19 164 ARG A CA 1
ATOM 1335 C C . ARG A 1 164 ? 23.198 20.076 -5.466 1.00 90.19 164 ARG A C 1
ATOM 1337 O O . ARG A 1 164 ? 24.333 20.526 -5.595 1.00 90.19 164 ARG A O 1
ATOM 1344 N N . LEU A 1 165 ? 22.530 20.099 -4.310 1.00 92.25 165 LEU A N 1
ATOM 1345 C CA . LEU A 1 165 ? 23.102 20.638 -3.072 1.00 92.25 165 LEU A CA 1
ATOM 1346 C C . LEU A 1 165 ? 24.312 19.823 -2.611 1.00 92.25 165 LEU A C 1
ATOM 1348 O O . LEU A 1 165 ? 25.366 20.410 -2.361 1.00 92.25 165 LEU A O 1
ATOM 1352 N N . ALA A 1 166 ? 24.192 18.494 -2.573 1.00 93.31 166 ALA A N 1
ATOM 1353 C CA . ALA A 1 166 ? 25.287 17.606 -2.194 1.00 93.31 166 ALA A CA 1
ATOM 1354 C C . ALA A 1 166 ? 26.485 17.746 -3.144 1.00 93.31 166 ALA A C 1
ATOM 1356 O O . ALA A 1 166 ? 27.628 17.825 -2.699 1.00 93.31 166 ALA A O 1
ATOM 1357 N N . TYR A 1 167 ? 26.236 17.835 -4.454 1.00 92.00 167 TYR A N 1
ATOM 1358 C CA . TYR A 1 167 ? 27.285 18.033 -5.452 1.00 92.00 167 TYR A CA 1
ATOM 1359 C C . TYR A 1 167 ? 27.974 19.396 -5.319 1.00 92.00 167 TYR A C 1
ATOM 1361 O O . TYR A 1 167 ? 29.201 19.457 -5.265 1.00 92.00 167 TYR A O 1
ATOM 1369 N N . HIS A 1 168 ? 27.199 20.480 -5.205 1.00 91.31 168 HIS A N 1
ATOM 1370 C CA . HIS A 1 168 ? 27.722 21.843 -5.063 1.00 91.31 168 HIS A CA 1
ATOM 1371 C C . HIS A 1 168 ? 28.650 21.980 -3.847 1.00 91.31 168 HIS A C 1
ATOM 1373 O O . HIS A 1 168 ? 29.713 22.592 -3.940 1.00 91.31 168 HIS A O 1
ATOM 1379 N N . HIS A 1 169 ? 28.287 21.347 -2.729 1.00 91.69 169 HIS A N 1
ATOM 1380 C CA . HIS A 1 169 ? 29.077 21.347 -1.496 1.00 91.69 169 HIS A CA 1
ATOM 1381 C C . HIS A 1 169 ? 30.133 20.229 -1.435 1.00 91.69 169 HIS A C 1
ATOM 1383 O O . HIS A 1 169 ? 30.816 20.077 -0.426 1.00 91.69 169 HIS A O 1
ATOM 1389 N N . ARG A 1 170 ? 30.319 19.466 -2.524 1.00 92.38 170 ARG A N 1
ATOM 1390 C CA . ARG A 1 170 ? 31.292 18.361 -2.639 1.00 92.38 170 ARG A CA 1
ATOM 1391 C C . ARG A 1 170 ? 31.084 17.243 -1.606 1.00 92.38 170 ARG A C 1
ATOM 1393 O O . ARG A 1 170 ? 32.022 16.536 -1.238 1.00 92.38 170 ARG A O 1
ATOM 1400 N N . HIS A 1 171 ? 29.847 17.036 -1.165 1.00 93.19 171 HIS A N 1
ATOM 1401 C CA . HIS A 1 171 ? 29.442 15.949 -0.276 1.00 93.19 171 HIS A CA 1
ATOM 1402 C C . HIS A 1 171 ? 29.198 14.661 -1.067 1.00 93.19 171 HIS A C 1
ATOM 1404 O O . HIS A 1 171 ? 28.076 14.175 -1.207 1.00 93.19 171 HIS A O 1
ATOM 1410 N N . TYR A 1 172 ? 30.271 14.099 -1.619 1.00 91.25 172 TYR A N 1
ATOM 1411 C CA . TYR A 1 172 ? 30.180 12.975 -2.552 1.00 91.25 172 TYR A CA 1
ATOM 1412 C C . TYR A 1 172 ? 29.642 11.678 -1.935 1.00 91.25 172 TYR A C 1
ATOM 1414 O O . TYR A 1 172 ? 28.962 10.923 -2.621 1.00 91.25 172 TYR A O 1
ATOM 1422 N N . SER A 1 173 ? 29.866 11.436 -0.642 1.00 90.38 173 SER A N 1
ATOM 1423 C CA . SER A 1 173 ? 29.269 10.296 0.071 1.00 90.38 173 SER A CA 1
ATOM 1424 C C . SER A 1 173 ? 27.744 10.410 0.171 1.00 90.38 173 SER A C 1
ATOM 1426 O O . SER A 1 173 ? 27.029 9.431 -0.023 1.00 90.38 173 SER A O 1
ATOM 1428 N N . VAL A 1 174 ? 27.231 11.620 0.415 1.00 91.88 174 VAL A N 1
ATOM 1429 C CA . VAL A 1 174 ? 25.791 11.900 0.374 1.00 91.88 174 VAL A CA 1
ATOM 1430 C C . VAL A 1 174 ? 25.249 11.729 -1.035 1.00 91.88 174 VAL A C 1
ATOM 1432 O O . VAL A 1 174 ? 24.214 11.093 -1.215 1.00 91.88 174 VAL A O 1
ATOM 1435 N N . LEU A 1 175 ? 25.946 12.274 -2.032 1.00 92.06 175 LEU A N 1
ATOM 1436 C CA . LEU A 1 175 ? 25.534 12.140 -3.422 1.00 92.06 175 LEU A CA 1
ATOM 1437 C C . LEU A 1 175 ? 25.481 10.666 -3.845 1.00 92.06 175 LEU A C 1
ATOM 1439 O O . LEU A 1 175 ? 24.511 10.272 -4.477 1.00 92.06 175 LEU A O 1
ATOM 1443 N N . ALA A 1 176 ? 26.448 9.839 -3.439 1.00 88.75 176 ALA A N 1
ATOM 1444 C CA . ALA A 1 176 ? 26.411 8.398 -3.678 1.00 88.75 176 ALA A CA 1
ATOM 1445 C C . ALA A 1 176 ? 25.152 7.748 -3.074 1.00 88.75 176 ALA A C 1
ATOM 1447 O O . ALA A 1 176 ? 24.425 7.067 -3.793 1.00 88.75 176 ALA A O 1
ATOM 1448 N N . ASN A 1 177 ? 24.822 8.038 -1.809 1.00 88.75 177 ASN A N 1
ATOM 1449 C CA . ASN A 1 177 ? 23.597 7.526 -1.181 1.00 88.75 177 ASN A CA 1
ATOM 1450 C C . ASN A 1 177 ? 22.328 7.983 -1.912 1.00 88.75 177 ASN A C 1
ATOM 1452 O O . ASN A 1 177 ? 21.404 7.194 -2.083 1.00 88.75 177 ASN A O 1
ATOM 1456 N N . LEU A 1 178 ? 22.273 9.246 -2.341 1.00 90.12 178 LEU A N 1
ATOM 1457 C CA . LEU A 1 178 ? 21.144 9.784 -3.100 1.00 90.12 178 LEU A CA 1
ATOM 1458 C C . LEU A 1 178 ? 20.979 9.052 -4.441 1.00 90.12 178 LEU A C 1
ATOM 1460 O O . LEU A 1 178 ? 19.868 8.664 -4.788 1.00 90.12 178 LEU A O 1
ATOM 1464 N N . LEU A 1 179 ? 22.076 8.811 -5.162 1.00 87.75 179 LEU A N 1
ATOM 1465 C CA . LEU A 1 179 ? 22.067 8.081 -6.435 1.00 87.75 179 LEU A CA 1
ATOM 1466 C C . LEU A 1 179 ? 21.661 6.608 -6.257 1.00 87.75 179 LEU A C 1
ATOM 1468 O O . LEU A 1 179 ? 20.898 6.084 -7.064 1.00 87.75 179 LEU A O 1
ATOM 1472 N N . GLU A 1 180 ? 22.105 5.950 -5.181 1.00 84.88 180 GLU A N 1
ATOM 1473 C CA . GLU A 1 180 ? 21.676 4.585 -4.836 1.00 84.88 180 GLU A CA 1
ATOM 1474 C C . GLU A 1 180 ? 20.174 4.491 -4.528 1.00 84.88 180 GLU A C 1
ATOM 1476 O O . GLU A 1 180 ? 19.569 3.441 -4.737 1.00 84.88 180 GLU A O 1
ATOM 1481 N N . HIS A 1 181 ? 19.558 5.587 -4.080 1.00 81.75 181 HIS A N 1
ATOM 1482 C CA . HIS A 1 181 ? 18.117 5.686 -3.842 1.00 81.75 181 HIS A CA 1
ATOM 1483 C C . HIS A 1 181 ? 17.385 6.312 -5.027 1.00 81.75 181 HIS A C 1
ATOM 1485 O O . HIS A 1 181 ? 16.440 7.076 -4.842 1.00 81.75 181 HIS A O 1
ATOM 1491 N N . ASN A 1 182 ? 17.761 5.913 -6.245 1.00 77.56 182 ASN A N 1
ATOM 1492 C CA . ASN A 1 182 ? 16.911 6.076 -7.427 1.00 77.56 182 ASN A CA 1
ATOM 1493 C C . ASN A 1 182 ? 16.776 7.529 -7.901 1.00 77.56 182 ASN A C 1
ATOM 1495 O O . ASN A 1 182 ? 15.779 7.903 -8.516 1.00 77.56 182 ASN A O 1
ATOM 1499 N N . LEU A 1 183 ? 17.792 8.353 -7.652 1.00 82.06 183 LEU A N 1
ATOM 1500 C CA . LEU A 1 183 ? 17.795 9.753 -8.059 1.00 82.06 183 LEU A CA 1
ATOM 1501 C C . LEU A 1 183 ? 18.703 10.009 -9.270 1.00 82.06 183 LEU A C 1
ATOM 1503 O O . LEU A 1 183 ? 19.775 9.411 -9.362 1.00 82.06 183 LEU A O 1
ATOM 1507 N N . PRO A 1 184 ? 18.310 10.909 -10.195 1.00 83.88 184 PRO A N 1
ATOM 1508 C CA . PRO A 1 184 ? 19.130 11.255 -11.354 1.00 83.88 184 PRO A CA 1
ATOM 1509 C C . PRO A 1 184 ? 20.377 12.052 -10.950 1.00 83.88 184 PRO A C 1
ATOM 1511 O O . PRO A 1 184 ? 20.409 12.685 -9.885 1.00 83.88 184 PRO A O 1
ATOM 1514 N N . TYR A 1 185 ? 21.384 12.078 -11.830 1.00 85.94 185 TYR A N 1
ATOM 1515 C CA . TYR A 1 185 ? 22.570 12.913 -11.653 1.00 85.94 185 TYR A CA 1
ATOM 1516 C C . TYR A 1 185 ? 22.202 14.403 -11.681 1.00 85.94 185 TYR A C 1
ATOM 1518 O O . TYR A 1 185 ? 21.319 14.817 -12.442 1.00 85.94 185 TYR A O 1
ATOM 1526 N N . PRO A 1 186 ? 22.891 15.242 -10.888 1.00 84.31 186 PRO A N 1
ATOM 1527 C CA . PRO A 1 186 ? 22.661 16.677 -10.915 1.00 84.31 186 PRO A CA 1
ATOM 1528 C C . PRO A 1 186 ? 23.097 17.287 -12.255 1.00 84.31 186 PRO A C 1
ATOM 1530 O O . PRO A 1 186 ? 23.950 16.763 -12.969 1.00 84.31 186 PRO A O 1
ATOM 1533 N N . PHE A 1 187 ? 22.513 18.432 -12.601 1.00 78.44 187 PHE A N 1
ATOM 1534 C CA . PHE A 1 187 ? 22.904 19.191 -13.788 1.00 78.44 187 PHE A CA 1
ATOM 1535 C C . PHE A 1 187 ? 24.385 19.617 -13.705 1.00 78.44 187 PHE A C 1
ATOM 1537 O O . PHE A 1 187 ? 24.827 20.066 -12.647 1.00 78.44 187 PHE A O 1
ATOM 1544 N N . LEU A 1 188 ? 25.136 19.495 -14.811 1.00 77.38 188 LEU A N 1
ATOM 1545 C CA . LEU A 1 188 ? 26.593 19.749 -14.897 1.00 77.38 188 LEU A CA 1
ATOM 1546 C C . LEU A 1 188 ? 27.458 18.849 -13.996 1.00 77.38 188 LEU A C 1
ATOM 1548 O O . LEU A 1 188 ? 28.523 19.250 -13.521 1.00 77.38 188 LEU A O 1
ATOM 1552 N N . PHE A 1 189 ? 27.001 17.626 -13.749 1.00 82.44 189 PHE A N 1
ATOM 1553 C CA . PHE A 1 189 ? 27.773 16.640 -13.014 1.00 82.44 189 PHE A CA 1
ATOM 1554 C C . PHE A 1 189 ? 29.044 16.218 -13.789 1.00 82.44 189 PHE A C 1
ATOM 1556 O O . PHE A 1 189 ? 28.957 15.738 -14.919 1.00 82.44 189 PHE A O 1
ATOM 1563 N N . ASP A 1 190 ? 30.221 16.375 -13.169 1.00 84.12 190 ASP A N 1
ATOM 1564 C CA . ASP A 1 190 ? 31.524 15.969 -13.710 1.00 84.12 190 ASP A CA 1
ATOM 1565 C C . ASP A 1 190 ? 32.133 14.841 -12.866 1.00 84.12 190 ASP A C 1
ATOM 1567 O O . ASP A 1 190 ? 32.547 15.021 -11.716 1.00 84.12 190 ASP A O 1
ATOM 1571 N N . VAL A 1 191 ? 32.227 13.656 -13.471 1.00 82.31 191 VAL A N 1
ATOM 1572 C CA . VAL A 1 191 ? 32.773 12.461 -12.822 1.00 82.31 191 VAL A CA 1
ATOM 1573 C C . VAL A 1 191 ? 34.253 12.606 -12.465 1.00 82.31 191 VAL A C 1
ATOM 1575 O O . VAL A 1 191 ? 34.711 12.001 -11.492 1.00 82.31 191 VAL A O 1
ATOM 1578 N N . ASN A 1 192 ? 35.020 13.412 -13.203 1.00 82.38 192 ASN A N 1
ATOM 1579 C CA . ASN A 1 192 ? 36.472 13.481 -13.033 1.00 82.38 192 ASN A CA 1
ATOM 1580 C C . ASN A 1 192 ? 36.856 14.043 -11.660 1.00 82.38 192 ASN A C 1
ATOM 1582 O O . ASN A 1 192 ? 37.818 13.577 -11.038 1.00 82.38 192 ASN A O 1
ATOM 1586 N N . HIS A 1 193 ? 36.034 14.958 -11.147 1.00 79.56 193 HIS A N 1
ATOM 1587 C CA . HIS A 1 193 ? 36.215 15.628 -9.862 1.00 79.56 193 HIS A CA 1
ATOM 1588 C C . HIS A 1 193 ? 35.455 14.976 -8.695 1.00 79.56 193 HIS A C 1
ATOM 1590 O O . HIS A 1 193 ? 35.432 15.536 -7.597 1.00 79.56 193 HIS A O 1
ATOM 1596 N N . SER A 1 194 ? 34.867 13.794 -8.908 1.00 83.19 194 SER A N 1
ATOM 1597 C CA . SER A 1 194 ? 34.096 13.057 -7.899 1.00 83.19 194 SER A CA 1
ATOM 1598 C C . SER A 1 194 ? 34.938 12.055 -7.086 1.00 83.19 194 SER A C 1
ATOM 1600 O O . SER A 1 194 ? 36.082 11.739 -7.443 1.00 83.19 194 SER A O 1
ATOM 1602 N N . SER A 1 195 ? 34.377 11.563 -5.975 1.00 85.75 195 SER A N 1
ATOM 1603 C CA . SER A 1 195 ? 35.014 10.562 -5.108 1.00 85.75 195 SER A CA 1
ATOM 1604 C C . SER A 1 195 ? 35.078 9.167 -5.749 1.00 85.75 195 SER A C 1
ATOM 1606 O O . SER A 1 195 ? 34.426 8.889 -6.757 1.00 85.75 195 SER A O 1
ATOM 1608 N N . THR A 1 196 ? 35.867 8.268 -5.156 1.00 86.69 196 THR A N 1
ATOM 1609 C CA . THR A 1 196 ? 36.024 6.880 -5.622 1.00 86.69 196 THR A CA 1
ATOM 1610 C C . THR A 1 196 ? 34.696 6.119 -5.627 1.00 86.69 196 THR A C 1
ATOM 1612 O O . THR A 1 196 ? 34.438 5.346 -6.543 1.00 86.69 196 THR A O 1
ATOM 1615 N N . GLU A 1 197 ? 33.824 6.366 -4.650 1.00 83.38 197 GLU A N 1
ATOM 1616 C CA . GLU A 1 197 ? 32.505 5.735 -4.536 1.00 83.38 197 GLU A CA 1
ATOM 1617 C C . GLU A 1 197 ? 31.616 6.089 -5.730 1.00 83.38 197 GLU A C 1
ATOM 1619 O O . GLU A 1 197 ? 31.045 5.203 -6.365 1.00 83.38 197 GLU A O 1
ATOM 1624 N N . ILE A 1 198 ? 31.564 7.375 -6.092 1.00 86.31 198 ILE A N 1
ATOM 1625 C CA . ILE A 1 198 ? 30.792 7.843 -7.246 1.00 86.31 198 ILE A CA 1
ATOM 1626 C C . ILE A 1 198 ? 31.381 7.294 -8.545 1.00 86.31 198 ILE A C 1
ATOM 1628 O O . ILE A 1 198 ? 30.638 6.816 -9.401 1.00 86.31 198 ILE A O 1
ATOM 1632 N N . LYS A 1 199 ? 32.712 7.300 -8.684 1.00 88.94 199 LYS A N 1
ATOM 1633 C CA . LYS A 1 199 ? 33.393 6.711 -9.847 1.00 88.94 199 LYS A CA 1
ATOM 1634 C C . LYS A 1 199 ? 33.063 5.228 -10.000 1.00 88.94 199 LYS A C 1
ATOM 1636 O O . LYS A 1 199 ? 32.763 4.794 -11.107 1.00 88.94 199 LYS A O 1
ATOM 1641 N N . ASN A 1 200 ? 33.044 4.472 -8.903 1.00 87.25 200 ASN A N 1
ATOM 1642 C CA . ASN A 1 200 ? 32.678 3.056 -8.906 1.00 87.25 200 ASN A CA 1
ATOM 1643 C C . ASN A 1 200 ? 31.204 2.845 -9.278 1.00 87.25 200 ASN A C 1
ATOM 1645 O O . ASN A 1 200 ? 30.904 1.991 -10.112 1.00 87.25 200 ASN A O 1
ATOM 1649 N N . PHE A 1 201 ? 30.287 3.634 -8.709 1.00 86.00 201 PHE A N 1
ATOM 1650 C CA . PHE A 1 201 ? 28.865 3.592 -9.066 1.00 86.00 201 PHE A CA 1
ATOM 1651 C C . PHE A 1 201 ? 28.653 3.883 -10.558 1.00 86.00 201 PHE A C 1
ATOM 1653 O O . PHE A 1 201 ? 27.939 3.162 -11.255 1.00 86.00 201 PHE A O 1
ATOM 1660 N N . MET A 1 202 ? 29.332 4.902 -11.083 1.00 88.31 202 MET A N 1
ATOM 1661 C CA . MET A 1 202 ? 29.251 5.265 -12.494 1.00 88.31 202 MET A CA 1
ATOM 1662 C C . MET A 1 202 ? 29.905 4.252 -13.416 1.00 88.31 202 MET A C 1
ATOM 1664 O O . MET A 1 202 ? 29.379 4.024 -14.500 1.00 88.31 202 MET A O 1
ATOM 1668 N N . ALA A 1 203 ? 31.018 3.638 -13.014 1.00 90.56 203 ALA A N 1
ATOM 1669 C CA . ALA A 1 203 ? 31.645 2.577 -13.789 1.00 90.56 203 ALA A CA 1
ATOM 1670 C C . ALA A 1 203 ? 30.673 1.406 -13.971 1.00 90.56 203 ALA A C 1
ATOM 1672 O O . ALA A 1 203 ? 30.450 0.984 -15.101 1.00 90.56 203 ALA A O 1
ATOM 1673 N N . LYS A 1 204 ? 30.005 0.981 -12.888 1.00 90.62 204 LYS A N 1
ATOM 1674 C CA . LYS A 1 204 ? 28.958 -0.051 -12.930 1.00 90.62 204 LYS A CA 1
ATOM 1675 C C . LYS A 1 204 ? 27.787 0.350 -13.823 1.00 90.62 204 LYS A C 1
ATOM 1677 O O . LYS A 1 204 ? 27.364 -0.432 -14.667 1.00 90.62 204 LYS A O 1
ATOM 1682 N N . SER A 1 205 ? 27.271 1.572 -13.664 1.00 91.88 205 SER A N 1
ATOM 1683 C CA . SER A 1 205 ? 26.165 2.051 -14.499 1.00 91.88 205 SER A CA 1
ATOM 1684 C C . SER A 1 205 ? 26.570 2.114 -15.976 1.00 91.88 205 SER A C 1
ATOM 1686 O O . SER A 1 205 ? 25.848 1.635 -16.844 1.00 91.88 205 SER A O 1
ATOM 1688 N N . THR A 1 206 ? 27.756 2.639 -16.281 1.00 93.69 206 THR A N 1
ATOM 1689 C CA . THR A 1 206 ? 28.291 2.721 -17.649 1.00 93.69 206 THR A CA 1
ATOM 1690 C C . THR A 1 206 ? 28.474 1.333 -18.253 1.00 93.69 206 THR A C 1
ATOM 1692 O O . THR A 1 206 ? 28.126 1.117 -19.413 1.00 93.69 206 THR A O 1
ATOM 1695 N N . GLU A 1 207 ? 28.984 0.385 -17.468 1.00 95.81 207 GLU A N 1
ATOM 1696 C CA . GLU A 1 207 ? 29.110 -1.009 -17.875 1.00 95.81 207 GLU A CA 1
ATOM 1697 C C . GLU A 1 207 ? 27.743 -1.624 -18.179 1.00 95.81 207 GLU A C 1
ATOM 1699 O O . GLU A 1 207 ? 27.576 -2.182 -19.260 1.00 95.81 207 GLU A O 1
ATOM 1704 N N . LEU A 1 208 ? 26.741 -1.445 -17.310 1.00 96.50 208 LEU A N 1
ATOM 1705 C CA . LEU A 1 208 ? 25.381 -1.933 -17.549 1.00 96.50 208 LEU A CA 1
ATOM 1706 C C . LEU A 1 208 ? 24.800 -1.378 -18.855 1.00 96.50 208 LEU A C 1
ATOM 1708 O O . LEU A 1 208 ? 24.324 -2.143 -19.689 1.00 96.50 208 LEU A O 1
ATOM 1712 N N . HIS A 1 209 ? 24.884 -0.063 -19.072 1.00 97.38 209 HIS A N 1
ATOM 1713 C CA . HIS A 1 209 ? 24.401 0.567 -20.304 1.00 97.38 209 HIS A CA 1
ATOM 1714 C C . HIS A 1 209 ? 25.121 0.041 -21.546 1.00 97.38 209 HIS A C 1
ATOM 1716 O O . HIS A 1 209 ? 24.485 -0.197 -22.573 1.00 97.38 209 HIS A O 1
ATOM 1722 N N . LYS A 1 210 ? 26.436 -0.187 -21.452 1.00 96.81 210 LYS A N 1
ATOM 1723 C CA . LYS A 1 210 ? 27.201 -0.814 -22.528 1.00 96.81 210 LYS A CA 1
ATOM 1724 C C . LYS A 1 210 ? 26.709 -2.237 -22.794 1.00 96.81 210 LYS A C 1
ATOM 1726 O O . LYS A 1 210 ? 26.478 -2.578 -23.945 1.00 96.81 210 LYS A O 1
ATOM 1731 N N . MET A 1 211 ? 26.497 -3.044 -21.754 1.00 97.75 211 MET A N 1
ATOM 1732 C CA . MET A 1 211 ? 26.013 -4.420 -21.911 1.00 97.75 211 MET A CA 1
ATOM 1733 C C . MET A 1 211 ? 24.600 -4.478 -22.502 1.00 97.75 211 MET A C 1
ATOM 1735 O O . MET A 1 211 ? 24.316 -5.389 -23.274 1.00 97.75 211 MET A O 1
ATOM 1739 N N . ILE A 1 212 ? 23.740 -3.497 -22.205 1.00 97.69 212 ILE A N 1
ATOM 1740 C CA . ILE A 1 212 ? 22.415 -3.351 -22.832 1.00 97.69 212 ILE A CA 1
ATOM 1741 C C . ILE A 1 212 ? 22.554 -3.112 -24.340 1.00 97.69 212 ILE A C 1
ATOM 1743 O O . ILE A 1 212 ? 21.878 -3.769 -25.128 1.00 97.69 212 ILE A O 1
ATOM 1747 N N . ILE A 1 213 ? 23.452 -2.211 -24.749 1.00 96.44 213 ILE A N 1
ATOM 1748 C CA . ILE A 1 213 ? 23.716 -1.921 -26.168 1.00 96.44 213 ILE A CA 1
ATOM 1749 C C . ILE A 1 213 ? 24.325 -3.143 -26.873 1.00 96.44 213 ILE A C 1
ATOM 1751 O O . ILE A 1 213 ? 23.896 -3.495 -27.971 1.00 96.44 213 ILE A O 1
ATOM 1755 N N . ASP A 1 214 ? 25.273 -3.815 -26.217 1.00 96.62 214 ASP A N 1
ATOM 1756 C CA . ASP A 1 214 ? 25.948 -5.023 -26.711 1.00 96.62 214 ASP A CA 1
ATOM 1757 C C . ASP A 1 214 ? 25.051 -6.281 -26.645 1.00 96.62 214 ASP A C 1
ATOM 1759 O O . ASP A 1 214 ? 25.449 -7.355 -27.096 1.00 96.62 214 ASP A O 1
ATOM 1763 N N . LYS A 1 215 ? 23.844 -6.160 -26.078 1.00 96.94 215 LYS A N 1
ATOM 1764 C CA . LYS A 1 215 ? 22.866 -7.233 -25.842 1.00 96.94 215 LYS A CA 1
ATOM 1765 C C . LYS A 1 215 ? 23.401 -8.441 -25.065 1.00 96.94 215 LYS A C 1
ATOM 1767 O O . LYS A 1 215 ? 23.048 -9.584 -25.344 1.00 96.94 215 LYS A O 1
ATOM 1772 N N . ASN A 1 216 ? 24.249 -8.195 -24.068 1.00 97.44 216 ASN A N 1
ATOM 1773 C CA . ASN A 1 216 ? 24.831 -9.242 -23.230 1.00 97.44 216 ASN A CA 1
ATOM 1774 C C . ASN A 1 216 ? 23.965 -9.517 -21.988 1.00 97.44 216 ASN A C 1
ATOM 1776 O O . ASN A 1 216 ? 24.204 -8.962 -20.916 1.00 97.44 216 ASN A O 1
ATOM 1780 N N . GLU A 1 217 ? 22.959 -10.379 -22.133 1.00 96.94 217 GLU A N 1
ATOM 1781 C CA . GLU A 1 217 ? 21.996 -10.700 -21.069 1.00 96.94 217 GLU A CA 1
ATOM 1782 C C . GLU A 1 217 ? 22.643 -11.270 -19.798 1.00 96.94 217 GLU A C 1
ATOM 1784 O O . GLU A 1 217 ? 22.263 -10.886 -18.693 1.00 96.94 217 GLU A O 1
ATOM 1789 N N . GLU A 1 218 ? 23.645 -12.143 -19.934 1.00 95.62 218 GLU A N 1
ATOM 1790 C CA . GLU A 1 218 ? 24.302 -12.805 -18.799 1.00 95.62 218 GLU A CA 1
ATOM 1791 C C . GLU A 1 218 ? 24.977 -11.786 -17.872 1.00 95.62 218 GLU A C 1
ATOM 1793 O O . GLU A 1 218 ? 24.738 -11.781 -16.663 1.00 95.62 218 GLU A O 1
ATOM 1798 N N . LYS A 1 219 ? 25.746 -10.856 -18.449 1.00 97.00 219 LYS A N 1
ATOM 1799 C CA . LYS A 1 219 ? 26.399 -9.790 -17.678 1.00 97.00 219 LYS A CA 1
ATOM 1800 C C . LYS A 1 219 ? 25.408 -8.784 -17.108 1.00 97.00 219 LYS A C 1
ATOM 1802 O O . LYS A 1 219 ? 25.623 -8.279 -16.009 1.00 97.00 219 LYS A O 1
ATOM 1807 N N . ILE A 1 220 ? 24.320 -8.493 -17.825 1.00 97.56 220 ILE A N 1
ATOM 1808 C CA . ILE A 1 220 ? 23.241 -7.644 -17.302 1.00 97.56 220 ILE A CA 1
ATOM 1809 C C . ILE A 1 220 ? 22.669 -8.279 -16.032 1.00 97.56 220 ILE A C 1
ATOM 1811 O O . ILE A 1 220 ? 22.605 -7.618 -14.999 1.00 97.56 220 ILE A O 1
ATOM 1815 N N . ILE A 1 221 ? 22.319 -9.567 -16.075 1.00 94.25 221 ILE A N 1
ATOM 1816 C CA . ILE A 1 221 ? 21.786 -10.296 -14.916 1.00 94.25 221 ILE A CA 1
ATOM 1817 C C . ILE A 1 221 ? 22.797 -10.316 -13.763 1.00 94.25 221 ILE A C 1
ATOM 1819 O O . ILE A 1 221 ? 22.406 -10.097 -12.615 1.00 94.25 221 ILE A O 1
ATOM 1823 N N . GLU A 1 222 ? 24.084 -10.532 -14.045 1.00 95.06 222 GLU A N 1
ATOM 1824 C CA . GLU A 1 222 ? 25.145 -10.492 -13.033 1.00 95.06 222 GLU A CA 1
ATOM 1825 C C . GLU A 1 222 ? 25.192 -9.133 -12.314 1.00 95.06 222 GLU A C 1
ATOM 1827 O O . GLU A 1 222 ? 25.109 -9.082 -11.082 1.00 95.06 222 GLU A O 1
ATOM 1832 N N . ILE A 1 223 ? 25.247 -8.030 -13.070 1.00 95.38 223 ILE A N 1
ATOM 1833 C CA . ILE A 1 223 ? 25.288 -6.669 -12.515 1.00 95.38 223 ILE A CA 1
ATOM 1834 C C . ILE A 1 223 ? 24.023 -6.381 -11.699 1.00 95.38 223 ILE A C 1
ATOM 1836 O O . ILE A 1 223 ? 24.118 -5.875 -10.579 1.00 95.38 223 ILE A O 1
ATOM 1840 N N . LEU A 1 224 ? 22.839 -6.717 -12.218 1.00 93.88 224 LEU A N 1
ATOM 1841 C CA . LEU A 1 224 ? 21.568 -6.483 -11.525 1.00 93.88 224 LEU A CA 1
ATOM 1842 C C . LEU A 1 224 ? 21.465 -7.289 -10.225 1.00 93.88 224 LEU A C 1
ATOM 1844 O O . LEU A 1 224 ? 21.014 -6.770 -9.206 1.00 93.88 224 LEU A O 1
ATOM 1848 N N . THR A 1 225 ? 21.940 -8.535 -10.228 1.00 88.81 225 THR A N 1
ATOM 1849 C CA . THR A 1 225 ? 21.942 -9.397 -9.038 1.00 88.81 225 THR A CA 1
ATOM 1850 C C . THR A 1 225 ? 22.868 -8.851 -7.952 1.00 88.81 225 THR A C 1
ATOM 1852 O O . THR A 1 225 ? 22.514 -8.861 -6.774 1.00 88.81 225 THR A O 1
ATOM 1855 N N . GLN A 1 226 ? 24.039 -8.331 -8.332 1.00 90.62 226 GLN A N 1
ATOM 1856 C CA . GLN A 1 226 ? 24.996 -7.733 -7.394 1.00 90.62 226 GLN A CA 1
ATOM 1857 C C . GLN A 1 226 ? 24.531 -6.385 -6.818 1.00 90.62 226 GLN A C 1
ATOM 1859 O O . GLN A 1 226 ? 25.108 -5.911 -5.841 1.00 90.62 226 GLN A O 1
ATOM 1864 N N . ASN A 1 227 ? 23.515 -5.754 -7.415 1.00 86.81 227 ASN A N 1
ATOM 1865 C CA . ASN A 1 227 ? 23.051 -4.415 -7.051 1.00 86.81 227 ASN A CA 1
ATOM 1866 C C . ASN A 1 227 ? 21.512 -4.366 -6.949 1.00 86.81 227 ASN A C 1
ATOM 1868 O O . ASN A 1 227 ? 20.871 -3.430 -7.424 1.00 86.81 227 ASN A O 1
ATOM 1872 N N . SER A 1 228 ? 20.912 -5.380 -6.317 1.00 83.12 228 SER A N 1
ATOM 1873 C CA . SER A 1 228 ? 19.455 -5.593 -6.268 1.00 83.12 228 SER A CA 1
ATOM 1874 C C . SER A 1 228 ? 18.650 -4.497 -5.551 1.00 83.12 228 SER A C 1
ATOM 1876 O O . SER A 1 228 ? 17.422 -4.528 -5.553 1.00 83.12 228 SER A O 1
ATOM 1878 N N . ASN A 1 229 ? 19.320 -3.564 -4.874 1.00 76.31 229 ASN A N 1
ATOM 1879 C CA . ASN A 1 229 ? 18.718 -2.420 -4.191 1.00 76.31 229 ASN A CA 1
ATOM 1880 C C . ASN A 1 229 ? 18.521 -1.196 -5.104 1.00 76.31 229 ASN A C 1
ATOM 1882 O O . ASN A 1 229 ? 17.755 -0.303 -4.744 1.00 76.31 229 ASN A O 1
ATOM 1886 N N . ILE A 1 230 ? 19.185 -1.151 -6.263 1.00 83.25 230 ILE A N 1
ATOM 1887 C CA . ILE A 1 230 ? 19.116 -0.030 -7.205 1.00 83.25 230 ILE A CA 1
ATOM 1888 C C . ILE A 1 230 ? 17.975 -0.279 -8.197 1.00 83.25 230 ILE A C 1
ATOM 1890 O O . ILE A 1 230 ? 17.962 -1.289 -8.896 1.00 83.25 230 ILE A O 1
ATOM 1894 N N . ARG A 1 231 ? 17.029 0.659 -8.287 1.00 84.25 231 ARG A N 1
ATOM 1895 C CA . ARG A 1 231 ? 15.879 0.605 -9.210 1.00 84.25 231 ARG A CA 1
ATOM 1896 C C . ARG A 1 231 ? 16.066 1.457 -10.460 1.00 84.25 231 ARG A C 1
ATOM 1898 O O . ARG A 1 231 ? 15.387 1.228 -11.455 1.00 84.25 231 ARG A O 1
ATOM 1905 N N . HIS A 1 232 ? 16.981 2.421 -10.443 1.00 87.25 232 HIS A N 1
ATOM 1906 C CA . HIS A 1 232 ? 17.334 3.177 -11.642 1.00 87.25 232 HIS A CA 1
ATOM 1907 C C . HIS A 1 232 ? 18.846 3.263 -11.792 1.00 87.25 232 HIS A C 1
ATOM 1909 O O . HIS A 1 232 ? 19.556 3.756 -10.918 1.00 87.25 232 HIS A O 1
ATOM 1915 N N . PHE A 1 233 ? 19.328 2.812 -12.943 1.00 92.06 233 PHE A N 1
ATOM 1916 C CA . PHE A 1 233 ? 20.699 3.021 -13.379 1.00 92.06 233 PHE A CA 1
ATOM 1917 C C . PHE A 1 233 ? 20.673 4.113 -14.433 1.00 92.06 233 PHE A C 1
ATOM 1919 O O . PHE A 1 233 ? 20.147 3.881 -15.515 1.00 92.06 233 PHE A O 1
ATOM 1926 N N . PHE A 1 234 ? 21.212 5.289 -14.124 1.00 91.94 234 PHE A N 1
ATOM 1927 C CA . PHE A 1 234 ? 21.285 6.403 -15.069 1.00 91.94 234 PHE A CA 1
ATOM 1928 C C . PHE A 1 234 ? 22.640 6.435 -15.777 1.00 91.94 234 PHE A C 1
ATOM 1930 O O . PHE A 1 234 ? 23.669 6.129 -15.171 1.00 91.94 234 PHE A O 1
ATOM 1937 N N . ASN A 1 235 ? 22.665 6.816 -17.051 1.00 92.12 235 ASN A N 1
ATOM 1938 C CA . ASN A 1 235 ? 23.895 7.140 -17.774 1.00 92.12 235 ASN A CA 1
ATOM 1939 C C . ASN A 1 235 ? 24.284 8.624 -17.573 1.00 92.12 235 ASN A C 1
ATOM 1941 O O . ASN A 1 235 ? 23.578 9.391 -16.923 1.00 92.12 235 ASN A O 1
ATOM 1945 N N . THR A 1 236 ? 25.394 9.073 -18.165 1.00 87.50 236 THR A N 1
ATOM 1946 C CA . THR A 1 236 ? 25.857 10.475 -18.060 1.00 87.50 236 THR A CA 1
ATOM 1947 C C . THR A 1 236 ? 24.919 11.506 -18.695 1.00 87.50 236 THR A C 1
ATOM 1949 O O . THR A 1 236 ? 25.064 12.698 -18.438 1.00 87.50 236 THR A O 1
ATOM 1952 N N . LYS A 1 237 ? 23.955 11.067 -19.510 1.00 90.06 237 LYS A N 1
ATOM 1953 C CA . LYS A 1 237 ? 22.883 11.893 -20.081 1.00 90.06 237 LYS A CA 1
ATOM 1954 C C . LYS A 1 237 ? 21.599 11.852 -19.247 1.00 90.06 237 LYS A C 1
ATOM 1956 O O . LYS A 1 237 ? 20.595 12.401 -19.687 1.00 90.06 237 LYS A O 1
ATOM 1961 N N . ASN A 1 238 ? 21.626 11.230 -18.064 1.00 90.50 238 ASN A N 1
ATOM 1962 C CA . ASN A 1 238 ? 20.454 10.973 -17.223 1.00 90.50 238 ASN A CA 1
ATOM 1963 C C . ASN A 1 238 ? 19.370 10.107 -17.883 1.00 90.50 238 ASN A C 1
ATOM 1965 O O . ASN A 1 238 ? 18.222 10.136 -17.452 1.00 90.50 238 ASN A O 1
ATOM 1969 N N . GLU A 1 239 ? 19.723 9.301 -18.882 1.00 93.50 239 GLU A N 1
ATOM 1970 C CA . GLU A 1 239 ? 18.813 8.285 -19.414 1.00 93.50 239 GLU A CA 1
ATOM 1971 C C . GLU A 1 239 ? 18.945 7.019 -18.571 1.00 93.50 239 GLU A C 1
ATOM 1973 O O . GLU A 1 239 ? 20.062 6.604 -18.242 1.00 93.50 239 GLU A O 1
ATOM 1978 N N . SER A 1 240 ? 17.822 6.411 -18.207 1.00 94.94 240 SER A N 1
ATOM 1979 C CA . SER A 1 240 ? 17.825 5.158 -17.460 1.00 94.94 240 SER A CA 1
ATOM 1980 C C . SER A 1 240 ? 18.228 3.972 -18.342 1.00 94.94 240 SER A C 1
ATOM 1982 O O . SER A 1 240 ? 18.041 3.964 -19.563 1.00 94.94 240 SER A O 1
ATOM 1984 N N . ALA A 1 241 ? 18.704 2.901 -17.709 1.00 96.50 241 ALA A N 1
ATOM 1985 C CA . ALA A 1 241 ? 18.936 1.613 -18.358 1.00 96.50 241 ALA A CA 1
ATOM 1986 C C . ALA A 1 241 ? 17.680 1.109 -19.092 1.00 96.50 241 ALA A C 1
ATOM 1988 O O . ALA A 1 241 ? 17.780 0.556 -20.187 1.00 96.50 241 ALA A O 1
ATOM 1989 N N . ALA A 1 242 ? 16.503 1.363 -18.514 1.00 95.50 242 ALA A N 1
ATOM 1990 C CA . ALA A 1 242 ? 15.200 1.065 -19.094 1.00 95.50 242 ALA A CA 1
ATOM 1991 C C . ALA A 1 242 ? 14.986 1.827 -20.417 1.00 95.50 242 ALA A C 1
ATOM 1993 O O . ALA A 1 242 ? 14.696 1.210 -21.444 1.00 95.50 242 ALA A O 1
ATOM 1994 N N . THR A 1 243 ? 15.247 3.137 -20.431 1.00 96.25 243 THR A N 1
ATOM 1995 C CA . THR A 1 243 ? 15.215 3.974 -21.641 1.00 96.25 243 THR A CA 1
ATOM 1996 C C . THR A 1 243 ? 16.185 3.493 -22.710 1.00 96.25 243 THR A C 1
ATOM 1998 O O . THR A 1 243 ? 15.810 3.397 -23.878 1.00 96.25 243 THR A O 1
ATOM 2001 N N . ILE A 1 244 ? 17.421 3.147 -22.344 1.00 97.56 244 ILE A N 1
ATOM 2002 C CA . ILE A 1 244 ? 18.413 2.655 -23.312 1.00 97.56 244 ILE A CA 1
ATOM 2003 C C . ILE A 1 244 ? 18.018 1.287 -23.884 1.00 97.56 244 ILE A C 1
ATOM 2005 O O . ILE A 1 244 ? 18.178 1.052 -25.087 1.00 97.56 244 ILE A O 1
ATOM 2009 N N . ALA A 1 245 ? 17.444 0.393 -23.076 1.00 97.25 245 ALA A N 1
ATOM 2010 C CA . ALA A 1 245 ? 16.927 -0.888 -23.560 1.00 97.25 245 ALA A CA 1
ATOM 2011 C C . ALA A 1 245 ? 15.789 -0.693 -24.577 1.00 97.25 245 ALA A C 1
ATOM 2013 O O . ALA A 1 245 ? 15.793 -1.323 -25.636 1.00 97.25 245 ALA A O 1
ATOM 2014 N N . VAL A 1 246 ? 14.871 0.241 -24.311 1.00 96.00 246 VAL A N 1
ATOM 2015 C CA . VAL A 1 246 ? 13.759 0.555 -25.220 1.00 96.00 246 VAL A CA 1
ATOM 2016 C C . VAL A 1 246 ? 14.238 1.248 -26.497 1.00 96.00 246 VAL A C 1
ATOM 2018 O O . VAL A 1 246 ? 13.917 0.789 -27.593 1.00 96.00 246 VAL A O 1
ATOM 2021 N N . LYS A 1 247 ? 15.090 2.278 -26.393 1.00 94.94 247 LYS A N 1
ATOM 2022 C CA . LYS A 1 247 ? 15.678 2.972 -27.556 1.00 94.94 247 LYS A CA 1
ATOM 2023 C C . LYS A 1 247 ? 16.514 2.041 -28.440 1.00 94.94 247 LYS A C 1
ATOM 2025 O O . LYS A 1 247 ? 16.510 2.182 -29.661 1.00 94.94 247 LYS A O 1
ATOM 2030 N N . SER A 1 248 ? 17.190 1.051 -27.850 1.00 94.75 248 SER A N 1
ATOM 2031 C CA . SER A 1 248 ? 17.917 0.007 -28.594 1.00 94.75 248 SER A CA 1
ATOM 2032 C C . SER A 1 248 ? 17.017 -1.099 -29.166 1.00 94.75 248 SER A C 1
ATOM 2034 O O . SER A 1 248 ? 17.518 -2.016 -29.822 1.00 94.75 248 SER A O 1
ATOM 2036 N N . ARG A 1 249 ? 15.694 -1.011 -28.951 1.00 94.88 249 ARG A N 1
ATOM 2037 C CA . ARG A 1 249 ? 14.678 -1.993 -29.366 1.00 94.88 249 ARG A CA 1
ATOM 2038 C C . ARG A 1 249 ? 14.975 -3.402 -28.842 1.00 94.88 249 ARG A C 1
ATOM 2040 O O . ARG A 1 249 ? 14.743 -4.394 -29.532 1.00 94.88 249 ARG A O 1
ATOM 2047 N N . SER A 1 250 ? 15.526 -3.491 -27.634 1.00 94.75 250 SER A N 1
ATOM 2048 C CA . SER A 1 250 ? 15.918 -4.748 -26.989 1.00 94.75 250 SER A CA 1
ATOM 2049 C C . SER A 1 250 ? 14.884 -5.137 -25.935 1.00 94.75 250 SER A C 1
ATOM 2051 O O . SER A 1 250 ? 15.095 -4.953 -24.737 1.00 94.75 250 SER A O 1
ATOM 2053 N N . ILE A 1 251 ? 13.743 -5.655 -26.391 1.00 93.62 251 ILE A N 1
ATOM 2054 C CA . ILE A 1 251 ? 12.592 -5.949 -25.529 1.00 93.62 251 ILE A CA 1
ATOM 2055 C C . ILE A 1 251 ? 12.901 -7.019 -24.474 1.00 93.62 251 ILE A C 1
ATOM 2057 O O . ILE A 1 251 ? 12.484 -6.882 -23.327 1.00 93.62 251 ILE A O 1
ATOM 2061 N N . ASP A 1 252 ? 13.684 -8.042 -24.810 1.00 94.25 252 ASP A N 1
ATOM 2062 C CA . ASP A 1 252 ? 14.046 -9.091 -23.847 1.00 94.25 252 ASP A CA 1
ATOM 2063 C C . ASP A 1 252 ? 14.928 -8.552 -22.715 1.00 94.25 252 ASP A C 1
ATOM 2065 O O . ASP A 1 252 ? 14.700 -8.849 -21.543 1.00 94.25 252 ASP A O 1
ATOM 2069 N N . ILE A 1 253 ? 15.852 -7.643 -23.034 1.00 97.12 253 ILE A N 1
ATOM 2070 C CA . ILE A 1 253 ? 16.649 -6.932 -22.028 1.00 97.12 253 ILE A CA 1
ATOM 2071 C C . ILE A 1 253 ? 15.756 -6.049 -21.162 1.00 97.12 253 ILE A C 1
ATOM 2073 O O . ILE A 1 253 ? 15.927 -6.003 -19.946 1.00 97.12 253 ILE A O 1
ATOM 2077 N N . TYR A 1 254 ? 14.776 -5.378 -21.765 1.00 95.75 254 TYR A N 1
ATOM 2078 C CA . TYR A 1 254 ? 13.801 -4.597 -21.018 1.00 95.75 254 TYR A CA 1
ATOM 2079 C C . TYR A 1 254 ? 13.001 -5.470 -20.033 1.00 95.75 254 TYR A C 1
ATOM 2081 O O . TYR A 1 254 ? 12.894 -5.123 -18.856 1.00 95.75 254 TYR A O 1
ATOM 2089 N N . LYS A 1 255 ? 12.544 -6.659 -20.455 1.00 92.44 255 LYS A N 1
ATOM 2090 C CA . LYS A 1 255 ? 11.926 -7.659 -19.563 1.00 92.44 255 LYS A CA 1
ATOM 2091 C C . LYS A 1 255 ? 12.882 -8.059 -18.432 1.00 92.44 255 LYS A C 1
ATOM 2093 O O . LYS A 1 255 ? 12.471 -8.092 -17.273 1.00 92.44 255 LYS A O 1
ATOM 2098 N N . ILE A 1 256 ? 14.163 -8.310 -18.728 1.00 94.50 256 ILE A N 1
ATOM 2099 C CA . ILE A 1 256 ? 15.183 -8.631 -17.712 1.00 94.50 256 ILE A CA 1
ATOM 2100 C C . ILE A 1 256 ? 15.317 -7.494 -16.689 1.00 94.50 256 ILE A C 1
ATOM 2102 O O . ILE A 1 256 ? 15.303 -7.764 -15.486 1.00 94.50 256 ILE A O 1
ATOM 2106 N N . LEU A 1 257 ? 15.382 -6.234 -17.124 1.00 94.44 257 LEU A N 1
ATOM 2107 C CA . LEU A 1 257 ? 15.447 -5.078 -16.223 1.00 94.44 257 LEU A CA 1
ATOM 2108 C C . LEU A 1 257 ? 14.227 -5.033 -15.288 1.00 94.44 257 LEU A C 1
ATOM 2110 O O . LEU A 1 257 ? 14.384 -4.962 -14.067 1.00 94.44 257 LEU A O 1
ATOM 2114 N N . LEU A 1 258 ? 13.020 -5.209 -15.828 1.00 89.25 258 LEU A N 1
ATOM 2115 C CA . LEU A 1 258 ? 11.787 -5.233 -15.034 1.00 89.25 258 LEU A CA 1
ATOM 2116 C C . LEU A 1 258 ? 11.720 -6.421 -14.056 1.00 89.25 258 LEU A C 1
ATOM 2118 O O . LEU A 1 258 ? 11.285 -6.285 -12.905 1.00 89.25 258 LEU A O 1
ATOM 2122 N N . THR A 1 259 ? 12.220 -7.600 -14.445 1.00 84.31 259 THR A N 1
ATOM 2123 C CA . THR A 1 259 ? 12.323 -8.749 -13.522 1.00 84.31 259 THR A CA 1
ATOM 2124 C C . THR A 1 259 ? 13.220 -8.464 -12.313 1.00 84.31 259 THR A C 1
ATOM 2126 O O . THR A 1 259 ? 13.019 -9.089 -11.271 1.00 84.31 259 THR A O 1
ATOM 2129 N N . HIS A 1 260 ? 14.110 -7.473 -12.401 1.00 87.38 260 HIS A N 1
ATOM 2130 C CA . HIS A 1 260 ? 14.987 -7.013 -11.321 1.00 87.38 260 HIS A CA 1
ATOM 2131 C C . HIS A 1 260 ? 14.560 -5.660 -10.725 1.00 87.38 260 HIS A C 1
ATOM 2133 O O . HIS A 1 260 ? 15.335 -5.042 -10.005 1.00 87.38 260 HIS A O 1
ATOM 2139 N N . ASN A 1 261 ? 13.318 -5.218 -10.968 1.00 83.50 261 ASN A N 1
ATOM 2140 C CA . ASN A 1 261 ? 12.761 -3.953 -10.470 1.00 83.50 261 ASN A CA 1
ATOM 2141 C C . ASN A 1 261 ? 13.532 -2.711 -10.951 1.00 83.50 261 ASN A C 1
ATOM 2143 O O . ASN A 1 261 ? 13.603 -1.720 -10.221 1.00 83.50 261 ASN A O 1
ATOM 2147 N N . VAL A 1 262 ? 14.107 -2.765 -12.156 1.00 89.44 262 VAL A N 1
ATOM 2148 C CA . VAL A 1 262 ? 14.739 -1.609 -12.795 1.00 89.44 262 VAL A CA 1
ATOM 2149 C C . VAL A 1 262 ? 13.781 -0.964 -13.788 1.00 89.44 262 VAL A C 1
ATOM 2151 O O . VAL A 1 262 ? 13.337 -1.614 -14.733 1.00 89.44 262 VAL A O 1
ATOM 2154 N N . TRP A 1 263 ? 13.486 0.320 -13.580 1.00 88.19 263 TRP A N 1
ATOM 2155 C CA . TRP A 1 263 ? 12.422 1.056 -14.274 1.00 88.19 263 TRP A CA 1
ATOM 2156 C C . TRP A 1 263 ? 12.930 2.322 -14.963 1.00 88.19 263 TRP A C 1
ATOM 2158 O O . TRP A 1 263 ? 14.063 2.755 -14.727 1.00 88.19 263 TRP A O 1
ATOM 2168 N N . PHE A 1 264 ? 12.056 2.940 -15.765 1.00 90.00 264 PHE A N 1
ATOM 2169 C CA . PHE A 1 264 ? 12.235 4.315 -16.233 1.00 90.00 264 PHE A CA 1
ATOM 2170 C C . PHE A 1 264 ? 12.448 5.262 -15.049 1.00 90.00 264 PHE A C 1
ATOM 2172 O O . PHE A 1 264 ? 11.872 5.075 -13.977 1.00 90.00 264 PHE A O 1
ATOM 2179 N N . GLY A 1 265 ? 13.288 6.272 -15.237 1.00 84.31 265 GLY A N 1
ATOM 2180 C CA . GLY A 1 265 ? 13.479 7.338 -14.267 1.00 84.31 265 GLY A CA 1
ATOM 2181 C C . GLY A 1 265 ? 12.258 8.251 -14.187 1.00 84.31 265 GLY A C 1
ATOM 2182 O O . GLY A 1 265 ? 11.579 8.487 -15.181 1.00 84.31 265 GLY A O 1
ATOM 2183 N N . MET A 1 266 ? 12.019 8.828 -13.007 1.00 74.69 266 MET A N 1
ATOM 2184 C CA . MET A 1 266 ? 10.820 9.636 -12.716 1.00 74.69 266 MET A CA 1
ATOM 2185 C C . MET A 1 266 ? 10.603 10.853 -13.632 1.00 74.69 266 MET A C 1
ATOM 2187 O O . MET A 1 266 ? 9.480 11.328 -13.744 1.00 74.69 266 MET A O 1
ATOM 2191 N N . ASN A 1 267 ? 11.660 11.361 -14.273 1.00 78.81 267 ASN A N 1
ATOM 2192 C CA . ASN A 1 267 ? 11.607 12.557 -15.123 1.00 78.81 267 ASN A CA 1
ATOM 2193 C C . ASN A 1 267 ? 11.750 12.238 -16.619 1.00 78.81 267 ASN A C 1
ATOM 2195 O O . ASN A 1 267 ? 11.966 13.146 -17.420 1.00 78.81 267 ASN A O 1
ATOM 2199 N N . GLU A 1 268 ? 11.723 10.961 -16.998 1.00 86.62 268 GLU A N 1
ATOM 2200 C CA . GLU A 1 268 ? 11.814 10.571 -18.400 1.00 86.62 268 GLU A CA 1
ATOM 2201 C C . GLU A 1 268 ? 10.433 10.628 -19.058 1.00 86.62 268 GLU A C 1
ATOM 2203 O O . GLU A 1 268 ? 9.452 10.122 -18.511 1.00 86.62 268 GLU A O 1
ATOM 2208 N N . ASP A 1 269 ? 10.368 11.216 -20.256 1.00 89.94 269 ASP A N 1
ATOM 2209 C CA . ASP A 1 269 ? 9.170 11.221 -21.099 1.00 89.94 269 ASP A CA 1
ATOM 2210 C C . ASP A 1 269 ? 8.919 9.814 -21.660 1.00 89.94 269 ASP A C 1
ATOM 2212 O O . ASP A 1 269 ? 9.281 9.475 -22.786 1.00 89.94 269 ASP A O 1
ATOM 2216 N N . THR A 1 270 ? 8.360 8.956 -20.810 1.00 87.56 270 THR A N 1
ATOM 2217 C CA . THR A 1 270 ? 8.134 7.541 -21.114 1.00 87.56 270 THR A CA 1
ATOM 2218 C C . THR A 1 270 ? 7.157 7.384 -22.278 1.00 87.56 270 THR A C 1
ATOM 2220 O O . THR A 1 270 ? 7.362 6.526 -23.134 1.00 87.56 270 THR A O 1
ATOM 2223 N N . GLU A 1 271 ? 6.131 8.236 -22.347 1.00 86.81 271 GLU A N 1
ATOM 2224 C CA . GLU A 1 271 ? 5.158 8.236 -23.441 1.00 86.81 271 GLU A CA 1
ATOM 2225 C C . GLU A 1 271 ? 5.813 8.630 -24.765 1.00 86.81 271 GLU A C 1
ATOM 2227 O O . GLU A 1 271 ? 5.622 7.926 -25.756 1.00 86.81 271 GLU A O 1
ATOM 2232 N N . GLY A 1 272 ? 6.643 9.678 -24.780 1.00 90.94 272 GLY A N 1
ATOM 2233 C CA . GLY A 1 272 ? 7.414 10.069 -25.959 1.00 90.94 272 GLY A CA 1
ATOM 2234 C C . GLY A 1 272 ? 8.380 8.975 -26.417 1.00 90.94 272 GLY A C 1
ATOM 2235 O O . GLY A 1 272 ? 8.377 8.602 -27.589 1.00 90.94 272 GLY A O 1
ATOM 2236 N N . ILE A 1 273 ? 9.146 8.385 -25.490 1.00 91.62 273 ILE A N 1
ATOM 2237 C CA . ILE A 1 273 ? 10.098 7.299 -25.790 1.00 91.62 273 ILE A CA 1
ATOM 2238 C C . ILE A 1 273 ? 9.383 6.081 -26.391 1.00 91.62 273 ILE A C 1
ATOM 2240 O O . ILE A 1 273 ? 9.874 5.486 -27.350 1.00 91.62 273 ILE A O 1
ATOM 2244 N N . ILE A 1 274 ? 8.232 5.690 -25.835 1.00 90.06 274 ILE A N 1
ATOM 2245 C CA . ILE A 1 274 ? 7.434 4.574 -26.358 1.00 90.06 274 ILE A CA 1
ATOM 2246 C C . ILE A 1 274 ? 6.784 4.963 -27.693 1.00 90.06 274 ILE A C 1
ATOM 2248 O O . ILE A 1 274 ? 6.758 4.150 -28.616 1.00 90.06 274 ILE A O 1
ATOM 2252 N N . GLY A 1 275 ? 6.324 6.206 -27.830 1.00 90.38 275 GLY A N 1
ATOM 2253 C CA . GLY A 1 275 ? 5.717 6.746 -29.046 1.00 90.38 275 GLY A CA 1
ATOM 2254 C C . GLY A 1 275 ? 6.648 6.743 -30.262 1.00 90.38 275 GLY A C 1
ATOM 2255 O O . GLY A 1 275 ? 6.179 6.596 -31.387 1.00 90.38 275 GLY A O 1
ATOM 2256 N N . GLU A 1 276 ? 7.966 6.824 -30.053 1.00 93.00 276 GLU A N 1
ATOM 2257 C CA . GLU A 1 276 ? 8.981 6.703 -31.113 1.00 93.00 276 GLU A CA 1
ATOM 2258 C C . GLU A 1 276 ? 9.137 5.271 -31.668 1.00 93.00 276 GLU A C 1
ATOM 2260 O O . GLU A 1 276 ? 9.781 5.059 -32.705 1.00 93.00 276 GLU A O 1
ATOM 2265 N N . LEU A 1 277 ? 8.577 4.261 -30.996 1.00 92.12 277 LEU A N 1
ATOM 2266 C CA . LEU A 1 277 ? 8.609 2.873 -31.453 1.00 92.12 277 LEU A CA 1
ATOM 2267 C C . LEU A 1 277 ? 7.527 2.606 -32.503 1.00 92.12 277 LEU A C 1
ATOM 2269 O O . LEU A 1 277 ? 6.538 3.322 -32.608 1.00 92.12 277 LEU A O 1
ATOM 2273 N N . ASN A 1 278 ? 7.687 1.521 -33.262 1.00 93.69 278 ASN A N 1
ATOM 2274 C CA . ASN A 1 278 ? 6.607 1.046 -34.127 1.00 93.69 278 ASN A CA 1
ATOM 2275 C C . ASN A 1 278 ? 5.454 0.441 -33.302 1.00 93.69 278 ASN A C 1
ATOM 2277 O O . ASN A 1 278 ? 5.663 -0.013 -32.177 1.00 93.69 278 ASN A O 1
ATOM 2281 N N . GLU A 1 279 ? 4.256 0.393 -33.889 1.00 92.94 279 GLU A N 1
ATOM 2282 C CA . GLU A 1 279 ? 3.024 -0.065 -33.223 1.00 92.94 279 GLU A CA 1
ATOM 2283 C C . GLU A 1 279 ? 3.165 -1.453 -32.577 1.00 92.94 279 GLU A C 1
ATOM 2285 O O . GLU A 1 279 ? 2.717 -1.659 -31.453 1.00 92.94 279 GLU A O 1
ATOM 2290 N N . ASN A 1 280 ? 3.857 -2.388 -33.239 1.00 92.06 280 ASN A N 1
ATOM 2291 C CA . ASN A 1 280 ? 4.063 -3.740 -32.710 1.00 92.06 280 ASN A CA 1
ATOM 2292 C C . ASN A 1 280 ? 4.862 -3.736 -31.398 1.00 92.06 280 ASN A C 1
ATOM 2294 O O . ASN A 1 280 ? 4.490 -4.418 -30.448 1.00 92.06 280 ASN A O 1
ATOM 2298 N N . LEU A 1 281 ? 5.955 -2.968 -31.336 1.00 90.50 281 LEU A N 1
ATOM 2299 C CA . LEU A 1 281 ? 6.780 -2.859 -30.131 1.00 90.50 281 LEU A CA 1
ATOM 2300 C C . LEU A 1 281 ? 6.070 -2.073 -29.027 1.00 90.50 281 LEU A C 1
ATOM 2302 O O . LEU A 1 281 ? 6.245 -2.396 -27.855 1.00 90.50 281 LEU A O 1
ATOM 2306 N N . GLN A 1 282 ? 5.263 -1.069 -29.382 1.00 91.06 282 GLN A N 1
ATOM 2307 C CA . GLN A 1 282 ? 4.422 -0.368 -28.411 1.00 91.06 282 GLN A CA 1
ATOM 2308 C C . GLN A 1 282 ? 3.431 -1.329 -27.753 1.00 91.06 282 GLN A C 1
ATOM 2310 O O . GLN A 1 282 ? 3.300 -1.334 -26.531 1.00 91.06 282 GLN A O 1
ATOM 2315 N N . GLU A 1 283 ? 2.757 -2.163 -28.546 1.00 89.31 283 GLU A N 1
ATOM 2316 C CA . GLU A 1 283 ? 1.798 -3.137 -28.029 1.00 89.31 283 GLU A CA 1
ATOM 2317 C C . GLU A 1 283 ? 2.486 -4.212 -27.180 1.00 89.31 283 GLU A C 1
ATOM 2319 O O . GLU A 1 283 ? 2.016 -4.531 -26.088 1.00 89.31 283 GLU A O 1
ATOM 2324 N N . GLU A 1 284 ? 3.654 -4.706 -27.608 1.00 91.12 284 GLU A N 1
ATOM 2325 C CA . GLU A 1 284 ? 4.439 -5.642 -26.798 1.00 91.12 284 GLU A CA 1
ATOM 2326 C C . GLU A 1 284 ? 4.870 -5.010 -25.464 1.00 91.12 284 GLU A C 1
ATOM 2328 O O . GLU A 1 284 ? 4.732 -5.639 -24.416 1.00 91.12 284 GLU A O 1
ATOM 2333 N N . LEU A 1 285 ? 5.316 -3.747 -25.460 1.00 88.25 285 LEU A N 1
ATOM 2334 C CA . LEU A 1 285 ? 5.648 -3.031 -24.226 1.00 88.25 285 LEU A CA 1
ATOM 2335 C C . LEU A 1 285 ? 4.437 -2.822 -23.317 1.00 88.25 285 LEU A C 1
ATOM 2337 O O . LEU A 1 285 ? 4.585 -2.972 -22.108 1.00 88.25 285 LEU A O 1
ATOM 2341 N N . LYS A 1 286 ? 3.246 -2.541 -23.857 1.00 84.88 286 LYS A N 1
ATOM 2342 C CA . LYS A 1 286 ? 2.014 -2.460 -23.053 1.00 84.88 286 LYS A CA 1
ATOM 2343 C C . LYS A 1 286 ? 1.695 -3.792 -22.378 1.00 84.88 286 LYS A C 1
ATOM 2345 O O . LYS A 1 286 ? 1.347 -3.807 -21.197 1.00 84.88 286 LYS A O 1
ATOM 2350 N N . ILE A 1 287 ? 1.838 -4.906 -23.100 1.00 83.56 287 ILE A N 1
ATOM 2351 C CA . ILE A 1 287 ? 1.651 -6.253 -22.541 1.00 83.56 287 ILE A CA 1
ATOM 2352 C C . ILE A 1 287 ? 2.680 -6.504 -21.436 1.00 83.56 287 ILE A C 1
ATOM 2354 O O . ILE A 1 287 ? 2.311 -6.889 -20.330 1.00 83.56 287 ILE A O 1
ATOM 2358 N N . ILE A 1 288 ? 3.956 -6.210 -21.692 1.00 82.38 288 ILE A N 1
ATOM 2359 C CA . ILE A 1 288 ? 5.038 -6.370 -20.713 1.00 82.38 288 ILE A CA 1
ATOM 2360 C C . ILE A 1 288 ? 4.797 -5.497 -19.485 1.00 82.38 288 ILE A C 1
ATOM 2362 O O . ILE A 1 288 ? 4.922 -5.981 -18.370 1.00 82.38 288 ILE A O 1
ATOM 2366 N N . HIS A 1 289 ? 4.424 -4.228 -19.640 1.00 78.81 289 HIS A N 1
ATOM 2367 C CA . HIS A 1 289 ? 4.087 -3.361 -18.508 1.00 78.81 289 HIS A CA 1
ATOM 2368 C C . HIS A 1 289 ? 2.926 -3.926 -17.705 1.00 78.81 289 HIS A C 1
ATOM 2370 O O . HIS A 1 289 ? 2.992 -3.937 -16.481 1.00 78.81 289 HIS A O 1
ATOM 2376 N N . LYS A 1 290 ? 1.903 -4.473 -18.364 1.00 73.31 290 LYS A N 1
ATOM 2377 C CA . LYS A 1 290 ? 0.797 -5.153 -17.687 1.00 73.31 290 LYS A CA 1
ATOM 2378 C C . LYS A 1 290 ? 1.261 -6.395 -16.912 1.00 73.31 290 LYS A C 1
ATOM 2380 O O . LYS A 1 290 ? 0.782 -6.627 -15.807 1.00 73.31 290 LYS A O 1
ATOM 2385 N N . GLU A 1 291 ? 2.191 -7.175 -17.461 1.00 72.25 291 GLU A N 1
ATOM 2386 C CA . GLU A 1 291 ? 2.742 -8.384 -16.828 1.00 72.25 291 GLU A CA 1
ATOM 2387 C C . GLU A 1 291 ? 3.722 -8.084 -15.684 1.00 72.25 291 GLU A C 1
ATOM 2389 O O . GLU A 1 291 ? 3.750 -8.790 -14.674 1.00 72.25 291 GLU A O 1
ATOM 2394 N N . PHE A 1 292 ? 4.549 -7.055 -15.859 1.00 67.12 292 PHE A N 1
ATOM 2395 C CA . PHE A 1 292 ? 5.711 -6.766 -15.027 1.00 67.12 292 PHE A CA 1
ATOM 2396 C C . PHE A 1 292 ? 5.562 -5.542 -14.150 1.00 67.12 292 PHE A C 1
ATOM 2398 O O . PHE A 1 292 ? 6.501 -5.283 -13.401 1.00 67.12 292 PHE A O 1
ATOM 2405 N N . SER A 1 293 ? 4.429 -4.833 -14.189 1.00 60.94 293 SER A N 1
ATOM 2406 C CA . SER A 1 293 ? 4.033 -3.854 -13.176 1.00 60.94 293 SER A CA 1
ATOM 2407 C C . SER A 1 293 ? 4.010 -4.518 -11.791 1.00 60.94 293 SER A C 1
ATOM 2409 O O . SER A 1 293 ? 2.991 -4.958 -11.268 1.00 60.94 293 SER A O 1
ATOM 2411 N N . LYS A 1 294 ? 5.197 -4.667 -11.201 1.00 45.66 294 LYS A N 1
ATOM 2412 C CA . LYS A 1 294 ? 5.415 -5.022 -9.801 1.00 45.66 294 LYS A CA 1
ATOM 2413 C C . LYS A 1 294 ? 5.107 -3.832 -8.891 1.00 45.66 294 LYS A C 1
ATOM 2415 O O . LYS A 1 294 ? 4.955 -4.033 -7.693 1.00 45.66 294 LYS A O 1
ATOM 2420 N N . ASP A 1 295 ? 4.933 -2.654 -9.488 1.00 44.88 295 ASP A N 1
ATOM 2421 C CA . ASP A 1 295 ? 4.262 -1.484 -8.936 1.00 44.88 295 ASP A CA 1
ATOM 2422 C C . ASP A 1 295 ? 2.856 -1.338 -9.546 1.00 44.88 295 ASP A C 1
ATOM 2424 O O . ASP A 1 295 ? 2.486 -0.277 -10.043 1.00 44.88 295 ASP A O 1
ATOM 2428 N N . VAL A 1 296 ? 2.015 -2.374 -9.469 1.00 46.97 296 VAL A N 1
ATOM 2429 C CA . VAL A 1 296 ? 0.621 -2.057 -9.160 1.00 46.97 296 VAL A CA 1
ATOM 2430 C C . VAL A 1 296 ? 0.543 -2.146 -7.637 1.00 46.97 296 VAL A C 1
ATOM 2432 O O . VAL A 1 296 ? 0.563 -3.267 -7.119 1.00 46.97 296 VAL A O 1
ATOM 2435 N N . PRO A 1 297 ? 0.437 -1.030 -6.890 1.00 52.38 297 PRO A N 1
ATOM 2436 C CA . PRO A 1 297 ? 0.046 -0.982 -5.470 1.00 52.38 297 PRO A CA 1
ATOM 2437 C C . PRO A 1 297 ? -1.286 -1.689 -5.133 1.00 52.38 297 PRO A C 1
ATOM 2439 O O . PRO A 1 297 ? -1.905 -1.405 -4.108 1.00 52.38 297 PRO A O 1
ATOM 2442 N N . GLU A 1 298 ? -1.750 -2.572 -6.015 1.00 72.25 298 GLU A N 1
ATOM 2443 C CA . GLU A 1 298 ? -3.122 -2.964 -6.240 1.00 72.25 298 GLU A CA 1
ATOM 2444 C C . GLU A 1 298 ? -3.228 -4.367 -6.879 1.00 72.25 298 GLU A C 1
ATOM 2446 O O . GLU A 1 298 ? -4.262 -4.693 -7.454 1.00 72.25 298 GLU A O 1
ATOM 2451 N N . LYS A 1 299 ? -2.207 -5.246 -6.802 1.00 82.12 299 LYS A N 1
ATOM 2452 C CA . LYS A 1 299 ? -2.370 -6.649 -7.262 1.00 82.12 299 LYS A CA 1
ATOM 2453 C C . LYS A 1 299 ? -3.607 -7.288 -6.621 1.00 82.12 299 LYS A C 1
ATOM 2455 O O . LYS A 1 299 ? -4.370 -7.974 -7.293 1.00 82.12 299 LYS A O 1
ATOM 2460 N N . HIS A 1 300 ? -3.815 -7.036 -5.331 1.00 89.50 300 HIS A N 1
ATOM 2461 C CA . HIS A 1 300 ? -5.016 -7.454 -4.616 1.00 89.50 300 HIS A CA 1
ATOM 2462 C C . HIS A 1 300 ? -6.284 -6.794 -5.166 1.00 89.50 300 HIS A C 1
ATOM 2464 O O . HIS A 1 300 ? -7.306 -7.459 -5.217 1.00 89.50 300 HIS A O 1
ATOM 2470 N N . ILE A 1 301 ? -6.235 -5.546 -5.641 1.00 91.25 301 ILE A N 1
ATOM 2471 C CA . ILE A 1 301 ? -7.382 -4.902 -6.302 1.00 91.25 301 ILE A CA 1
ATOM 2472 C C . ILE A 1 301 ? -7.710 -5.604 -7.613 1.00 91.25 301 ILE A C 1
ATOM 2474 O O . ILE A 1 301 ? -8.876 -5.892 -7.843 1.00 91.25 301 ILE A O 1
ATOM 2478 N N . ASN A 1 302 ? -6.716 -5.934 -8.442 1.00 87.25 302 ASN A N 1
ATOM 2479 C CA . ASN A 1 302 ? -6.964 -6.683 -9.677 1.00 87.25 302 ASN A CA 1
ATOM 2480 C C . ASN A 1 302 ? -7.640 -8.024 -9.374 1.00 87.25 302 ASN A C 1
ATOM 2482 O O . ASN A 1 302 ? -8.644 -8.345 -9.997 1.00 87.25 302 ASN A O 1
ATOM 2486 N N . VAL A 1 303 ? -7.165 -8.748 -8.355 1.00 89.81 303 VAL A N 1
ATOM 2487 C CA . VAL A 1 303 ? -7.806 -9.994 -7.905 1.00 89.81 303 VAL A CA 1
ATOM 2488 C C . VAL A 1 303 ? -9.233 -9.746 -7.407 1.00 89.81 303 VAL A C 1
ATOM 2490 O O . VAL A 1 303 ? -10.136 -10.508 -7.733 1.00 89.81 303 VAL A O 1
ATOM 2493 N N . LEU A 1 304 ? -9.474 -8.677 -6.644 1.00 92.94 304 LEU A N 1
ATOM 2494 C CA . LEU A 1 304 ? -10.821 -8.321 -6.194 1.00 92.94 304 LEU A CA 1
ATOM 2495 C C . LEU A 1 304 ? -11.741 -7.986 -7.372 1.00 92.94 304 LEU A C 1
ATOM 2497 O O . LEU A 1 304 ? -12.888 -8.415 -7.357 1.00 92.94 304 LEU A O 1
ATOM 2501 N N . ILE A 1 305 ? -11.256 -7.268 -8.388 1.00 90.56 305 ILE A N 1
ATOM 2502 C CA . ILE A 1 305 ? -12.003 -6.952 -9.616 1.00 90.56 305 ILE A CA 1
ATOM 2503 C C . ILE A 1 305 ? -12.306 -8.231 -10.399 1.00 90.56 305 ILE A C 1
ATOM 2505 O O . ILE A 1 305 ? -13.451 -8.437 -10.776 1.00 90.56 305 ILE A O 1
ATOM 2509 N N . GLU A 1 306 ? -11.320 -9.106 -10.601 1.00 87.44 306 GLU A N 1
ATOM 2510 C CA . GLU A 1 306 ? -11.490 -10.399 -11.284 1.00 87.44 306 GLU A CA 1
ATOM 2511 C C . GLU A 1 306 ? -12.495 -11.307 -10.562 1.00 87.44 306 GLU A C 1
ATOM 2513 O O . GLU A 1 306 ? -13.275 -12.012 -11.200 1.00 87.44 306 GLU A O 1
ATOM 2518 N N . ASN A 1 307 ? -12.512 -11.251 -9.230 1.00 90.12 307 ASN A N 1
ATOM 2519 C CA . ASN A 1 307 ? -13.464 -11.974 -8.393 1.00 90.12 307 ASN A CA 1
ATOM 2520 C C . ASN A 1 307 ? -14.819 -11.265 -8.274 1.00 90.12 307 ASN A C 1
ATOM 2522 O O . ASN A 1 307 ? -15.757 -11.828 -7.706 1.00 90.12 307 ASN A O 1
ATOM 2526 N N . SER A 1 308 ? -14.937 -10.035 -8.774 1.00 89.75 308 SER A N 1
ATOM 2527 C CA . SER A 1 308 ? -16.171 -9.266 -8.742 1.00 89.75 308 SER A CA 1
ATOM 2528 C C . SER A 1 308 ? -16.990 -9.520 -9.992 1.00 89.75 308 SER A C 1
ATOM 2530 O O . SER A 1 308 ? -16.525 -9.421 -11.121 1.00 89.75 308 SER A O 1
ATOM 2532 N N . THR A 1 309 ? -18.266 -9.793 -9.782 1.00 84.44 309 THR A N 1
ATOM 2533 C CA . THR A 1 309 ? -19.260 -9.891 -10.842 1.00 84.44 309 THR A CA 1
ATOM 2534 C C . THR A 1 309 ? -20.362 -8.893 -10.564 1.00 84.44 309 THR A C 1
ATOM 2536 O O . THR A 1 309 ? -20.768 -8.680 -9.420 1.00 84.44 309 THR A O 1
ATOM 2539 N N . VAL A 1 310 ? -20.823 -8.251 -11.625 1.00 77.06 310 VAL A N 1
ATOM 2540 C CA . VAL A 1 310 ? -21.949 -7.333 -11.572 1.00 77.06 310 VAL A CA 1
ATOM 2541 C C . VAL A 1 310 ? -23.199 -8.125 -11.944 1.00 77.06 310 VAL A C 1
ATOM 2543 O O . VAL A 1 310 ? -23.196 -8.868 -12.925 1.00 77.06 310 VAL A O 1
ATOM 2546 N N . GLY A 1 311 ? -24.254 -8.012 -11.136 1.00 68.81 311 GLY A N 1
ATOM 2547 C CA . GLY A 1 311 ? -25.540 -8.640 -11.429 1.00 68.81 311 GLY A CA 1
ATOM 2548 C C . GLY A 1 311 ? -26.115 -8.220 -12.796 1.00 68.81 311 GLY A C 1
ATOM 2549 O O . GLY A 1 311 ? -25.739 -7.178 -13.333 1.00 68.81 311 GLY A O 1
ATOM 2550 N N . PRO A 1 312 ? -27.037 -9.017 -13.368 1.00 59.69 312 PRO A N 1
ATOM 2551 C CA . PRO A 1 312 ? -27.590 -8.788 -14.702 1.00 59.69 312 PRO A CA 1
ATOM 2552 C C . PRO A 1 312 ? -28.406 -7.489 -14.740 1.00 59.69 312 PRO A C 1
ATOM 2554 O O . PRO A 1 312 ? -29.517 -7.428 -14.213 1.00 59.69 312 PRO A O 1
ATOM 2557 N N . ASP A 1 313 ? -27.859 -6.444 -15.357 1.00 60.31 313 ASP A N 1
ATOM 2558 C CA . ASP A 1 313 ? -28.479 -5.121 -15.422 1.00 60.31 313 ASP A CA 1
ATOM 2559 C C . ASP A 1 313 ? -28.072 -4.363 -16.719 1.00 60.31 313 ASP A C 1
ATOM 2561 O O . ASP A 1 313 ? -27.087 -4.722 -17.353 1.00 60.31 313 ASP A O 1
ATOM 2565 N N . GLU A 1 314 ? -28.800 -3.304 -17.103 1.00 53.38 314 GLU A N 1
ATOM 2566 C CA . GLU A 1 314 ? -28.827 -2.609 -18.413 1.00 53.38 314 GLU A CA 1
ATOM 2567 C C . GLU A 1 314 ? -27.693 -1.597 -18.668 1.00 53.38 314 GLU A C 1
ATOM 2569 O O . GLU A 1 314 ? -27.460 -1.234 -19.820 1.00 53.38 314 GLU A O 1
ATOM 2574 N N . THR A 1 315 ? -26.979 -1.125 -17.639 1.00 60.97 315 THR A N 1
ATOM 2575 C CA . THR A 1 315 ? -25.744 -0.338 -17.837 1.00 60.97 315 THR A CA 1
ATOM 2576 C C . THR A 1 315 ? -24.601 -1.203 -18.373 1.00 60.97 315 THR A C 1
ATOM 2578 O O . THR A 1 315 ? -24.530 -2.393 -18.072 1.00 60.97 315 THR A O 1
ATOM 2581 N N . SER A 1 316 ? -23.711 -0.615 -19.184 1.00 66.00 316 SER A N 1
ATOM 2582 C CA . SER A 1 316 ? -22.587 -1.356 -19.763 1.00 66.00 316 SER A CA 1
ATOM 2583 C C . SER A 1 316 ? -21.642 -1.861 -18.670 1.00 66.00 316 SER A C 1
ATOM 2585 O O . SER A 1 316 ? -21.340 -1.147 -17.709 1.00 66.00 316 SER A O 1
ATOM 2587 N N . ASP A 1 317 ? -21.163 -3.096 -18.824 1.00 69.38 317 ASP A N 1
ATOM 2588 C CA . ASP A 1 317 ? -20.266 -3.745 -17.858 1.00 69.38 317 ASP A CA 1
ATOM 2589 C C . ASP A 1 317 ? -18.991 -2.925 -17.602 1.00 69.38 317 ASP A C 1
ATOM 2591 O O . ASP A 1 317 ? -18.496 -2.877 -16.478 1.00 69.38 317 ASP A O 1
ATOM 2595 N N . GLU A 1 318 ? -18.511 -2.200 -18.613 1.00 73.81 318 GLU A N 1
ATOM 2596 C CA . GLU A 1 318 ? -17.307 -1.367 -18.546 1.00 73.81 318 GLU A CA 1
ATOM 2597 C C . GLU A 1 318 ? -17.433 -0.218 -17.529 1.00 73.81 318 GLU A C 1
ATOM 2599 O O . GLU A 1 318 ? -16.590 -0.082 -16.644 1.00 73.81 318 GLU A O 1
ATOM 2604 N N . GLN A 1 319 ? -18.540 0.537 -17.548 1.00 75.00 319 GLN A N 1
ATOM 2605 C CA . GLN A 1 319 ? -18.757 1.643 -16.600 1.00 75.00 319 GLN A CA 1
ATOM 2606 C C . GLN A 1 319 ? -18.836 1.158 -15.147 1.00 75.00 319 GLN A C 1
ATOM 2608 O O . GLN A 1 319 ? -18.425 1.855 -14.219 1.00 75.00 319 GLN A O 1
ATOM 2613 N N . ARG A 1 320 ? -19.370 -0.047 -14.928 1.00 75.81 320 ARG A N 1
ATOM 2614 C CA . ARG A 1 320 ? -19.464 -0.644 -13.589 1.00 75.81 320 ARG A CA 1
ATOM 2615 C C . ARG A 1 320 ? -18.109 -1.118 -13.090 1.00 75.81 320 ARG A C 1
ATOM 2617 O O . ARG A 1 320 ? -17.792 -0.902 -11.923 1.00 75.81 320 ARG A O 1
ATOM 2624 N N . LEU A 1 321 ? -17.315 -1.740 -13.959 1.00 79.31 321 LEU A N 1
ATOM 2625 C CA . LEU A 1 321 ? -15.956 -2.159 -13.629 1.00 79.31 321 LEU A CA 1
ATOM 2626 C C . LEU A 1 321 ? -15.079 -0.957 -13.268 1.00 79.31 321 LEU A C 1
ATOM 2628 O O . LEU A 1 321 ? -14.350 -1.026 -12.280 1.00 79.31 321 LEU A O 1
ATOM 2632 N N . ASP A 1 322 ? -15.220 0.164 -13.976 1.00 81.06 322 ASP A N 1
ATOM 2633 C CA . ASP A 1 322 ? -14.519 1.409 -13.642 1.00 81.06 322 ASP A CA 1
ATOM 2634 C C . ASP A 1 322 ? -14.934 1.968 -12.275 1.00 81.06 322 ASP A C 1
ATOM 2636 O O . ASP A 1 322 ? -14.083 2.387 -11.486 1.00 81.06 322 ASP A O 1
ATOM 2640 N N . LEU A 1 323 ? -16.231 1.926 -11.946 1.00 83.44 323 LEU A N 1
ATOM 2641 C CA . LEU A 1 323 ? -16.725 2.327 -10.625 1.00 83.44 323 LEU A CA 1
ATOM 2642 C C . LEU A 1 323 ? -16.176 1.429 -9.510 1.00 83.44 323 LEU A C 1
ATOM 2644 O O . LEU A 1 323 ? -15.742 1.942 -8.477 1.00 83.44 323 LEU A O 1
ATOM 2648 N N . LEU A 1 324 ? -16.164 0.108 -9.710 1.00 87.38 324 LEU A N 1
ATOM 2649 C CA . LEU A 1 324 ? -15.611 -0.847 -8.745 1.00 87.38 324 LEU A CA 1
ATOM 2650 C C . LEU A 1 324 ? -14.106 -0.663 -8.571 1.00 87.38 324 LEU A C 1
ATOM 2652 O O . LEU A 1 324 ? -13.616 -0.615 -7.443 1.00 87.38 324 LEU A O 1
ATOM 2656 N N . LYS A 1 325 ? -13.378 -0.490 -9.676 1.00 88.50 325 LYS A N 1
ATOM 2657 C CA . LYS A 1 325 ? -11.948 -0.193 -9.654 1.00 88.50 325 LYS A CA 1
ATOM 2658 C C . LYS A 1 325 ? -11.679 1.092 -8.880 1.00 88.50 325 LYS A C 1
ATOM 2660 O O . LYS A 1 325 ? -10.880 1.078 -7.950 1.00 88.50 325 LYS A O 1
ATOM 2665 N N . SER A 1 326 ? -12.397 2.173 -9.189 1.00 86.44 326 SER A N 1
ATOM 2666 C CA . SER A 1 326 ? -12.285 3.438 -8.456 1.00 86.44 326 SER A CA 1
ATOM 2667 C C . SER A 1 326 ? -12.573 3.261 -6.963 1.00 86.44 326 SER A C 1
ATOM 2669 O O . SER A 1 326 ? -11.833 3.789 -6.134 1.00 86.44 326 SER A O 1
ATOM 2671 N N . ALA A 1 327 ? -13.602 2.485 -6.608 1.00 91.56 327 ALA A N 1
ATOM 2672 C CA . ALA A 1 327 ? -13.945 2.209 -5.219 1.00 91.56 327 ALA A CA 1
ATOM 2673 C C . ALA A 1 327 ? -12.826 1.463 -4.480 1.00 91.56 327 ALA A C 1
ATOM 2675 O O . ALA A 1 327 ? -12.436 1.876 -3.388 1.00 91.56 327 ALA A O 1
ATOM 2676 N N . PHE A 1 328 ? -12.271 0.403 -5.074 1.00 94.00 328 PHE A N 1
ATOM 2677 C CA . PHE A 1 328 ? -11.172 -0.338 -4.461 1.00 94.00 328 PHE A CA 1
ATOM 2678 C C . PHE A 1 328 ? -9.900 0.495 -4.338 1.00 94.00 328 PHE A C 1
ATOM 2680 O O . PHE A 1 328 ? -9.250 0.407 -3.301 1.00 94.00 328 PHE A O 1
ATOM 2687 N N . ILE A 1 329 ? -9.575 1.328 -5.332 1.00 90.38 329 ILE A N 1
ATOM 2688 C CA . ILE A 1 329 ? -8.437 2.259 -5.259 1.00 90.38 329 ILE A CA 1
ATOM 2689 C C . ILE A 1 329 ? -8.624 3.215 -4.076 1.00 90.38 329 ILE A C 1
ATOM 2691 O O . ILE A 1 329 ? -7.762 3.289 -3.207 1.00 90.38 329 ILE A O 1
ATOM 2695 N N . THR A 1 330 ? -9.798 3.849 -3.957 1.00 91.38 330 THR A N 1
ATOM 2696 C CA . THR A 1 330 ? -10.087 4.754 -2.829 1.00 91.38 330 THR A CA 1
ATOM 2697 C C . THR A 1 330 ? -9.991 4.038 -1.474 1.00 91.38 330 THR A C 1
ATOM 2699 O O . THR A 1 330 ? -9.462 4.589 -0.512 1.00 91.38 330 THR A O 1
ATOM 2702 N N . LEU A 1 331 ? -10.474 2.795 -1.369 1.00 95.44 331 LEU A N 1
ATOM 2703 C CA . LEU A 1 331 ? -10.346 2.007 -0.137 1.00 95.44 331 LEU A CA 1
ATOM 2704 C C . LEU A 1 331 ? -8.895 1.596 0.156 1.00 95.44 331 LEU A C 1
ATOM 2706 O O . LEU A 1 331 ? -8.514 1.496 1.321 1.00 95.44 331 LEU A O 1
ATOM 2710 N N . ASN A 1 332 ? -8.089 1.358 -0.878 1.00 94.88 332 ASN A N 1
ATOM 2711 C CA . ASN A 1 332 ? -6.678 0.994 -0.762 1.00 94.88 332 ASN A CA 1
ATOM 2712 C C . ASN A 1 332 ? -5.808 2.149 -0.247 1.00 94.88 332 ASN A C 1
ATOM 2714 O O . ASN A 1 332 ? -4.807 1.899 0.426 1.00 94.88 332 ASN A O 1
ATOM 2718 N N . ASP A 1 333 ? -6.211 3.393 -0.504 1.00 92.38 333 ASP A N 1
ATOM 2719 C CA . ASP A 1 333 ? -5.539 4.586 0.024 1.00 92.38 333 ASP A CA 1
ATOM 2720 C C . ASP A 1 333 ? -5.721 4.733 1.547 1.00 92.38 333 ASP A C 1
ATOM 2722 O O . ASP A 1 333 ? -4.917 5.369 2.233 1.00 92.38 333 ASP A O 1
ATOM 2726 N N . ILE A 1 334 ? -6.739 4.084 2.123 1.00 94.94 334 ILE A N 1
ATOM 2727 C CA . ILE A 1 334 ? -6.968 4.058 3.568 1.00 94.94 334 ILE A CA 1
ATOM 2728 C C . ILE A 1 334 ? -6.154 2.909 4.172 1.00 94.94 334 ILE A C 1
ATOM 2730 O O . ILE A 1 334 ? -6.565 1.749 4.143 1.00 94.94 334 ILE A O 1
ATOM 2734 N N . SER A 1 335 ? -5.009 3.235 4.782 1.00 91.25 335 SER A N 1
ATOM 2735 C CA . SER A 1 335 ? -4.015 2.259 5.277 1.00 91.25 335 SER A CA 1
ATOM 2736 C C . SER A 1 335 ? -4.599 1.082 6.076 1.00 91.25 335 SER A C 1
ATOM 2738 O O . SER A 1 335 ? -4.191 -0.054 5.856 1.00 91.25 335 SER A O 1
ATOM 2740 N N . LEU A 1 336 ? -5.566 1.316 6.971 1.00 94.25 336 LEU A N 1
ATOM 2741 C CA . LEU A 1 336 ? -6.160 0.241 7.779 1.00 94.25 336 LEU A CA 1
ATOM 2742 C C . LEU A 1 336 ? -7.157 -0.637 7.000 1.00 94.25 336 LEU A C 1
ATOM 2744 O O . LEU A 1 336 ? -7.442 -1.756 7.417 1.00 94.25 336 LEU A O 1
ATOM 2748 N N . ILE A 1 337 ? -7.717 -0.138 5.897 1.00 97.44 337 ILE A N 1
ATOM 2749 C CA . ILE A 1 337 ? -8.614 -0.902 5.020 1.00 97.44 337 ILE A CA 1
ATOM 2750 C C . ILE A 1 337 ? -7.803 -1.676 3.983 1.00 97.44 337 ILE A C 1
ATOM 2752 O O . ILE A 1 337 ? -8.155 -2.811 3.677 1.00 97.44 337 ILE A O 1
ATOM 2756 N N . LYS A 1 338 ? -6.673 -1.133 3.514 1.00 95.38 338 LYS A N 1
ATOM 2757 C CA . LYS A 1 338 ? -5.734 -1.834 2.628 1.00 95.38 338 LYS A CA 1
ATOM 2758 C C . LYS A 1 338 ? -5.388 -3.241 3.120 1.00 95.38 338 LYS A C 1
ATOM 2760 O O . LYS A 1 338 ? -5.478 -4.188 2.344 1.00 95.38 338 LYS A O 1
ATOM 2765 N N . THR A 1 339 ? -5.064 -3.396 4.405 1.00 95.19 339 THR A N 1
ATOM 2766 C CA . THR A 1 339 ? -4.795 -4.711 5.013 1.00 95.19 339 THR A CA 1
ATOM 2767 C C . THR A 1 339 ? -5.983 -5.671 4.853 1.00 95.19 339 THR A C 1
ATOM 2769 O O . THR A 1 339 ? -5.788 -6.833 4.498 1.00 95.19 339 THR A O 1
ATOM 2772 N N . ILE A 1 340 ? -7.223 -5.191 5.026 1.00 96.81 340 ILE A N 1
ATOM 2773 C CA . ILE A 1 340 ? -8.430 -5.997 4.780 1.00 96.81 340 ILE A CA 1
ATOM 2774 C C . ILE A 1 340 ? -8.490 -6.418 3.311 1.00 96.81 340 ILE A C 1
ATOM 2776 O O . ILE A 1 340 ? -8.690 -7.597 3.032 1.00 96.81 340 ILE A O 1
ATOM 2780 N N . LEU A 1 341 ? -8.305 -5.482 2.372 1.00 96.25 341 LEU A N 1
ATOM 2781 C CA . LEU A 1 341 ? -8.383 -5.782 0.939 1.00 96.25 341 LEU A CA 1
ATOM 2782 C C . LEU A 1 341 ? -7.388 -6.879 0.538 1.00 96.25 341 LEU A C 1
ATOM 2784 O O . LEU A 1 341 ? -7.741 -7.767 -0.234 1.00 96.25 341 LEU A O 1
ATOM 2788 N N . ILE A 1 342 ? -6.170 -6.844 1.088 1.00 94.12 342 ILE A N 1
ATOM 2789 C CA . ILE A 1 342 ? -5.138 -7.856 0.830 1.00 94.12 342 ILE A CA 1
ATOM 2790 C C . ILE A 1 342 ? -5.571 -9.229 1.364 1.00 94.12 342 ILE A C 1
ATOM 2792 O O . ILE A 1 342 ? -5.470 -10.215 0.634 1.00 94.12 342 ILE A O 1
ATOM 2796 N N . ILE A 1 343 ? -6.100 -9.305 2.593 1.00 94.19 343 ILE A N 1
ATOM 2797 C CA . ILE A 1 343 ? -6.613 -10.563 3.166 1.00 94.19 343 ILE A CA 1
ATOM 2798 C C . ILE A 1 343 ? -7.746 -11.137 2.312 1.00 94.19 343 ILE A C 1
ATOM 2800 O O . ILE A 1 343 ? -7.726 -12.318 1.970 1.00 94.19 343 ILE A O 1
ATOM 2804 N N . VAL A 1 344 ? -8.721 -10.305 1.940 1.00 94.94 344 VAL A N 1
ATOM 2805 C CA . VAL A 1 344 ? -9.873 -10.739 1.140 1.00 94.94 344 VAL A CA 1
ATOM 2806 C C . VAL A 1 344 ? -9.416 -11.233 -0.237 1.00 94.94 344 VAL A C 1
ATOM 2808 O O . VAL A 1 344 ? -9.843 -12.298 -0.681 1.00 94.94 344 VAL A O 1
ATOM 2811 N N . ALA A 1 345 ? -8.497 -10.513 -0.885 1.00 93.81 345 ALA A N 1
ATOM 2812 C CA . ALA A 1 345 ? -7.933 -10.900 -2.178 1.00 93.81 345 ALA A CA 1
ATOM 2813 C C . ALA A 1 345 ? -7.103 -12.191 -2.122 1.00 93.81 345 ALA A C 1
ATOM 2815 O O . ALA A 1 345 ? -6.975 -12.889 -3.125 1.00 93.81 345 ALA A O 1
ATOM 2816 N N . ALA A 1 346 ? -6.529 -12.528 -0.967 1.00 90.50 346 ALA A N 1
ATOM 2817 C CA . ALA A 1 346 ? -5.787 -13.771 -0.789 1.00 90.50 346 ALA A CA 1
ATOM 2818 C C . ALA A 1 346 ? -6.685 -15.020 -0.723 1.00 90.50 346 ALA A C 1
ATOM 2820 O O . ALA A 1 346 ? -6.181 -16.146 -0.813 1.00 90.50 346 ALA A O 1
ATOM 2821 N N . SER A 1 347 ? -8.000 -14.851 -0.561 1.00 87.12 347 SER A N 1
ATOM 2822 C CA . SER A 1 347 ? -8.928 -15.971 -0.465 1.00 87.12 347 SER A CA 1
ATOM 2823 C C . SER A 1 347 ? -9.094 -16.707 -1.794 1.00 87.12 347 SER A C 1
ATOM 2825 O O . SER A 1 347 ? -9.430 -16.130 -2.830 1.00 87.12 347 SER A O 1
ATOM 2827 N N . ARG A 1 348 ? -8.896 -18.028 -1.757 1.00 76.88 348 ARG A N 1
ATOM 2828 C CA . ARG A 1 348 ? -9.116 -18.902 -2.913 1.00 76.88 348 ARG A CA 1
ATOM 2829 C C . ARG A 1 348 ? -10.615 -19.117 -3.101 1.00 76.88 348 ARG A C 1
ATOM 2831 O O . ARG A 1 348 ? -11.287 -19.585 -2.185 1.00 76.88 348 ARG A O 1
ATOM 2838 N N . ASN A 1 349 ? -11.103 -18.884 -4.317 1.00 78.50 349 ASN A N 1
ATOM 2839 C CA . ASN A 1 349 ? -12.508 -19.075 -4.704 1.00 78.50 349 ASN A CA 1
ATOM 2840 C C . ASN A 1 349 ? -13.487 -18.101 -4.028 1.00 78.50 349 ASN A C 1
ATOM 2842 O O . ASN A 1 349 ? -14.662 -18.432 -3.877 1.00 78.50 349 ASN A O 1
ATOM 2846 N N . PHE A 1 350 ? -13.012 -16.930 -3.600 1.00 86.88 350 PHE A N 1
ATOM 2847 C CA . PHE A 1 350 ? -13.894 -15.859 -3.160 1.00 86.88 350 PHE A CA 1
ATOM 2848 C C . PHE A 1 350 ? -14.512 -15.162 -4.369 1.00 86.88 350 PHE A C 1
ATOM 2850 O O . PHE A 1 350 ? -13.787 -14.743 -5.264 1.00 86.88 350 PHE A O 1
ATOM 2857 N N . GLN A 1 351 ? -15.835 -15.032 -4.389 1.00 87.56 351 GLN A N 1
ATOM 2858 C CA . GLN A 1 351 ? -16.557 -14.286 -5.413 1.00 87.56 351 GLN A CA 1
ATOM 2859 C C . GLN A 1 351 ? -17.357 -13.164 -4.761 1.00 87.56 351 GLN A C 1
ATOM 2861 O O . GLN A 1 351 ? -18.051 -13.376 -3.766 1.00 87.56 351 GLN A O 1
ATOM 2866 N N . ILE A 1 352 ? -17.296 -11.976 -5.350 1.00 90.00 352 ILE A N 1
ATOM 2867 C CA . ILE A 1 352 ? -18.096 -10.828 -4.946 1.00 90.00 352 ILE A CA 1
ATOM 2868 C C . ILE A 1 352 ? -19.170 -10.631 -6.005 1.00 90.00 352 ILE A C 1
ATOM 2870 O O . ILE A 1 352 ? -18.887 -10.562 -7.200 1.00 90.00 352 ILE A O 1
ATOM 2874 N N . ILE A 1 353 ? -20.419 -10.551 -5.577 1.00 86.06 353 ILE A N 1
ATOM 2875 C CA . ILE A 1 353 ? -21.545 -10.273 -6.455 1.00 86.06 353 ILE A CA 1
ATOM 2876 C C . ILE A 1 353 ? -22.104 -8.924 -6.041 1.00 86.06 353 ILE A C 1
ATOM 2878 O O . ILE A 1 353 ? -22.774 -8.794 -5.016 1.00 86.06 353 ILE A O 1
ATOM 2882 N N . PHE A 1 354 ? -21.807 -7.911 -6.846 1.00 83.50 354 PHE A N 1
ATOM 2883 C CA . PHE A 1 354 ? -22.417 -6.602 -6.705 1.00 83.50 354 PHE A CA 1
ATOM 2884 C C . PHE A 1 354 ? -23.785 -6.647 -7.374 1.00 83.50 354 PHE A C 1
ATOM 2886 O O . PHE A 1 354 ? -23.895 -6.699 -8.601 1.00 83.50 354 PHE A O 1
ATOM 2893 N N . ASP A 1 355 ? -24.834 -6.698 -6.559 1.00 73.38 355 ASP A N 1
ATOM 2894 C CA . ASP A 1 355 ? -26.206 -6.747 -7.047 1.00 73.38 355 ASP A CA 1
ATOM 2895 C C . ASP A 1 355 ? -26.752 -5.329 -7.167 1.00 73.38 355 ASP A C 1
ATOM 2897 O O . ASP A 1 355 ? -26.857 -4.604 -6.172 1.00 73.38 355 ASP A O 1
ATOM 2901 N N . PHE A 1 356 ? -27.080 -4.938 -8.400 1.00 65.00 356 PHE A N 1
ATOM 2902 C CA . PHE A 1 356 ? -27.580 -3.605 -8.697 1.00 65.00 356 PHE A CA 1
ATOM 2903 C C . PHE A 1 356 ? -29.094 -3.540 -8.922 1.00 65.00 356 PHE A C 1
ATOM 2905 O O . PHE A 1 356 ? -29.653 -2.451 -8.989 1.00 65.00 356 PHE A O 1
ATOM 2912 N N . LYS A 1 357 ? -29.793 -4.679 -8.982 1.00 59.69 357 LYS A N 1
ATOM 2913 C CA . LYS A 1 357 ? -31.194 -4.711 -9.436 1.00 59.69 357 LYS A CA 1
ATOM 2914 C C . LYS A 1 357 ? -32.171 -5.391 -8.490 1.00 59.69 357 LYS A C 1
ATOM 2916 O O . LYS A 1 357 ? -33.370 -5.146 -8.605 1.00 59.69 357 LYS A O 1
ATOM 2921 N N . ARG A 1 358 ? -31.730 -6.285 -7.605 1.00 53.03 358 ARG A N 1
ATOM 2922 C CA . ARG A 1 358 ? -32.683 -7.153 -6.905 1.00 53.03 358 ARG A CA 1
ATOM 2923 C C . ARG A 1 358 ? -33.314 -6.505 -5.673 1.00 53.03 358 ARG A C 1
ATOM 2925 O O . ARG A 1 358 ? -32.718 -6.468 -4.602 1.00 53.03 358 ARG A O 1
ATOM 2932 N N . ASP A 1 359 ? -34.621 -6.265 -5.780 1.00 48.91 359 ASP A N 1
ATOM 2933 C CA . ASP A 1 359 ? -35.566 -6.323 -4.651 1.00 48.91 359 ASP A CA 1
ATOM 2934 C C . ASP A 1 359 ? -35.606 -7.731 -4.007 1.00 48.91 359 ASP A C 1
ATOM 2936 O O . ASP A 1 359 ? -36.189 -7.933 -2.947 1.00 48.91 359 ASP A O 1
ATOM 2940 N N . SER A 1 360 ? -34.998 -8.748 -4.637 1.00 41.78 360 SER A N 1
ATOM 2941 C CA . SER A 1 360 ? -34.983 -10.131 -4.150 1.00 41.78 360 SER A CA 1
ATOM 2942 C C . SER A 1 360 ? -33.888 -10.447 -3.125 1.00 41.78 360 SER A C 1
ATOM 2944 O O . SER A 1 360 ? -33.848 -11.584 -2.665 1.00 41.78 360 SER A O 1
ATOM 2946 N N . ILE A 1 361 ? -33.067 -9.480 -2.685 1.00 49.44 361 ILE A N 1
ATOM 2947 C CA . ILE A 1 361 ? -32.425 -9.569 -1.353 1.00 49.44 361 ILE A CA 1
ATOM 2948 C C . ILE A 1 361 ? -33.459 -9.153 -0.285 1.00 49.44 361 ILE A C 1
ATOM 2950 O O . ILE A 1 361 ? -33.231 -8.333 0.600 1.00 49.44 361 ILE A O 1
ATOM 2954 N N . ASN A 1 362 ? -34.654 -9.728 -0.384 1.00 38.25 362 ASN A N 1
ATOM 2955 C CA . ASN A 1 362 ? -35.616 -9.789 0.699 1.00 38.25 362 ASN A CA 1
ATOM 2956 C C . ASN A 1 362 ? -35.150 -10.917 1.635 1.00 38.25 362 ASN A C 1
ATOM 2958 O O . ASN A 1 362 ? -34.857 -12.002 1.150 1.00 38.25 362 ASN A O 1
ATOM 2962 N N . LEU A 1 363 ? -35.147 -10.669 2.958 1.00 40.69 363 LEU A N 1
ATOM 2963 C CA . LEU A 1 363 ? -34.662 -11.529 4.080 1.00 40.69 363 LEU A CA 1
ATOM 2964 C C . LEU A 1 363 ? -33.148 -11.384 4.361 1.00 40.69 363 LEU A C 1
ATOM 2966 O O . LEU A 1 363 ? -32.327 -11.893 3.623 1.00 40.69 363 LEU A O 1
ATOM 2970 N N . VAL A 1 364 ? -32.678 -10.604 5.342 1.00 39.06 364 VAL A N 1
ATOM 2971 C CA . VAL A 1 364 ? -32.877 -10.725 6.797 1.00 39.06 364 VAL A CA 1
ATOM 2972 C C . VAL A 1 364 ? -33.099 -9.345 7.444 1.00 39.06 364 VAL A C 1
ATOM 2974 O O . VAL A 1 364 ? -32.166 -8.568 7.605 1.00 39.06 364 VAL A O 1
ATOM 2977 N N . ASP A 1 365 ? -34.355 -9.005 7.736 1.00 35.66 365 ASP A N 1
ATOM 2978 C CA . ASP A 1 365 ? -34.738 -7.844 8.555 1.00 35.66 365 ASP A CA 1
ATOM 2979 C C . ASP A 1 365 ? -35.053 -8.332 9.976 1.00 35.66 365 ASP A C 1
ATOM 2981 O O . ASP A 1 365 ? -35.854 -9.265 10.082 1.00 35.66 365 ASP A O 1
ATOM 2985 N N . PRO A 1 366 ? -34.484 -7.760 11.054 1.00 38.66 366 PRO A N 1
ATOM 2986 C CA . PRO A 1 366 ? -35.081 -7.937 12.372 1.00 38.66 366 PRO A CA 1
ATOM 2987 C C . PRO A 1 366 ? -35.998 -6.795 12.839 1.00 38.66 366 PRO A C 1
ATOM 2989 O O . PRO A 1 366 ? -36.702 -7.033 13.819 1.00 38.66 366 PRO A O 1
ATOM 2992 N N . SER A 1 367 ? -36.016 -5.586 12.246 1.00 33.97 367 SER A N 1
ATOM 2993 C CA . SER A 1 367 ? -36.862 -4.495 12.789 1.00 33.97 367 SER A CA 1
ATOM 2994 C C . SER A 1 367 ? -37.135 -3.224 11.941 1.00 33.97 367 SER A C 1
ATOM 2996 O O . SER A 1 367 ? -37.668 -2.262 12.500 1.00 33.97 367 SER A O 1
ATOM 2998 N N . SER A 1 368 ? -36.890 -3.173 10.625 1.00 39.22 368 SER A N 1
ATOM 2999 C CA . SER A 1 368 ? -37.469 -2.128 9.753 1.00 39.22 368 SER A CA 1
ATOM 3000 C C . SER A 1 368 ? -37.677 -2.615 8.319 1.00 39.22 368 SER A C 1
ATOM 3002 O O . SER A 1 368 ? -36.720 -3.080 7.705 1.00 39.22 368 SER A O 1
ATOM 3004 N N . ASP A 1 369 ? -38.867 -2.357 7.761 1.00 44.12 369 ASP A N 1
ATOM 3005 C CA . ASP A 1 369 ? -39.339 -2.739 6.415 1.00 44.12 369 ASP A CA 1
ATOM 3006 C C . ASP A 1 369 ? -38.388 -2.476 5.229 1.00 44.12 369 ASP A C 1
ATOM 3008 O O . ASP A 1 369 ? -38.709 -2.919 4.134 1.00 44.12 369 ASP A O 1
ATOM 3012 N N . LEU A 1 370 ? -37.219 -1.837 5.376 1.00 37.84 370 LEU A N 1
ATOM 3013 C CA . LEU A 1 370 ? -36.161 -1.881 4.355 1.00 37.84 370 LEU A CA 1
ATOM 3014 C C . LEU A 1 370 ? -34.735 -1.898 4.948 1.00 37.84 370 LEU A C 1
ATOM 3016 O O . LEU A 1 370 ? -34.193 -0.849 5.304 1.00 37.84 370 LEU A O 1
ATOM 3020 N N . PRO A 1 371 ? -34.086 -3.077 4.986 1.00 38.59 371 PRO A N 1
ATOM 3021 C CA . PRO A 1 371 ? -32.696 -3.247 5.401 1.00 38.59 371 PRO A CA 1
ATOM 3022 C C . PRO A 1 371 ? -31.807 -3.499 4.182 1.00 38.59 371 PRO A C 1
ATOM 3024 O O . PRO A 1 371 ? -32.053 -4.423 3.404 1.00 38.59 371 PRO A O 1
ATOM 3027 N N . TYR A 1 372 ? -30.735 -2.727 4.039 1.00 43.03 372 TYR A N 1
ATOM 3028 C CA . TYR A 1 372 ? -29.690 -3.031 3.063 1.00 43.03 372 TYR A CA 1
ATOM 3029 C C . TYR A 1 372 ? -28.882 -4.223 3.579 1.00 43.03 372 TYR A C 1
ATOM 3031 O O . TYR A 1 372 ? -28.162 -4.117 4.571 1.00 43.03 372 TYR A O 1
ATOM 3039 N N . LYS A 1 373 ? -29.106 -5.374 2.942 1.00 50.19 373 LYS A N 1
ATOM 3040 C CA . LYS A 1 373 ? -28.622 -6.701 3.334 1.00 50.19 373 LYS A CA 1
ATOM 3041 C C . LYS A 1 373 ? -27.466 -7.128 2.444 1.00 50.19 373 LYS A C 1
ATOM 3043 O O . LYS A 1 373 ? -27.619 -7.194 1.227 1.00 50.19 373 LYS A O 1
ATOM 3048 N N . CYS A 1 374 ? -26.371 -7.517 3.075 1.00 49.62 374 CYS A N 1
ATOM 3049 C CA . CYS A 1 374 ? -25.361 -8.392 2.501 1.00 49.62 374 CYS A CA 1
ATOM 3050 C C . CYS A 1 374 ? -25.488 -9.749 3.200 1.00 49.62 374 CYS A C 1
ATOM 3052 O O . CYS A 1 374 ? -25.702 -9.811 4.411 1.00 49.62 374 CYS A O 1
ATOM 3054 N N . ILE A 1 375 ? -25.420 -10.844 2.443 1.00 54.19 375 ILE A N 1
ATOM 3055 C CA . ILE A 1 375 ? -25.466 -12.199 3.004 1.00 54.19 375 ILE A CA 1
ATOM 3056 C C . ILE A 1 375 ? -24.117 -12.847 2.732 1.00 54.19 375 ILE A C 1
ATOM 3058 O O . ILE A 1 375 ? -23.770 -13.121 1.581 1.00 54.19 375 ILE A O 1
ATOM 3062 N N . LEU A 1 376 ? -23.368 -13.116 3.802 1.00 51.12 376 LEU A N 1
ATOM 3063 C CA . LEU A 1 376 ? -22.226 -14.012 3.739 1.00 51.12 376 LEU A CA 1
ATOM 3064 C C . LEU A 1 376 ? -22.757 -15.448 3.717 1.00 51.12 376 LEU A C 1
ATOM 3066 O O . LEU A 1 376 ? -23.135 -16.000 4.752 1.00 51.12 376 LEU A O 1
ATOM 3070 N N . HIS A 1 377 ? -22.836 -16.055 2.535 1.00 50.59 377 HIS A N 1
ATOM 3071 C CA . HIS A 1 377 ? -23.151 -17.477 2.451 1.00 50.59 377 HIS A CA 1
ATOM 3072 C C . HIS A 1 377 ? -21.915 -18.303 2.820 1.00 50.59 377 HIS A C 1
ATOM 3074 O O . HIS A 1 377 ? -20.780 -17.924 2.529 1.00 50.59 377 HIS A O 1
ATOM 3080 N N . SER A 1 378 ? -22.137 -19.488 3.389 1.00 55.50 378 SER A N 1
ATOM 3081 C CA . SER A 1 378 ? -21.131 -20.518 3.697 1.00 55.50 378 SER A CA 1
ATOM 3082 C C . SER A 1 378 ? -20.381 -21.072 2.466 1.00 55.50 378 SER A C 1
ATOM 3084 O O . SER A 1 378 ? -19.819 -22.160 2.522 1.00 55.50 378 SER A O 1
ATOM 3086 N N . SER A 1 379 ? -20.408 -20.366 1.334 1.00 61.56 379 SER A N 1
ATOM 3087 C CA . SER A 1 379 ? -19.975 -20.803 0.008 1.00 61.56 379 SER A CA 1
ATOM 3088 C C . SER A 1 379 ? -18.944 -19.873 -0.647 1.00 61.56 379 SER A C 1
ATOM 3090 O O . SER A 1 379 ? -18.807 -19.915 -1.861 1.00 61.56 379 SER A O 1
ATOM 3092 N N . ASN A 1 380 ? -18.226 -19.038 0.119 1.00 78.94 380 ASN A N 1
ATOM 3093 C CA . ASN A 1 380 ? -17.237 -18.070 -0.396 1.00 78.94 380 ASN A CA 1
ATOM 3094 C C . ASN A 1 380 ? -17.799 -17.036 -1.391 1.00 78.94 380 ASN A C 1
ATOM 3096 O O . ASN A 1 380 ? -17.047 -16.453 -2.166 1.00 78.94 380 ASN A O 1
ATOM 3100 N N . ILE A 1 381 ? -19.109 -16.781 -1.359 1.00 82.44 381 ILE A N 1
ATOM 3101 C CA . ILE A 1 381 ? -19.752 -15.758 -2.187 1.00 82.44 381 ILE A CA 1
ATOM 3102 C C . ILE A 1 381 ? -20.259 -14.647 -1.270 1.00 82.44 381 ILE A C 1
ATOM 3104 O O . ILE A 1 381 ? -21.034 -14.917 -0.348 1.00 82.44 381 ILE A O 1
ATOM 3108 N N . LEU A 1 382 ? -19.835 -13.413 -1.536 1.00 85.69 382 LEU A N 1
ATOM 3109 C CA . LEU A 1 382 ? -20.298 -12.211 -0.851 1.00 85.69 382 LEU A CA 1
ATOM 3110 C C . LEU A 1 382 ? -21.189 -11.393 -1.785 1.00 85.69 382 LEU A C 1
ATOM 3112 O O . LEU A 1 382 ? -20.738 -10.926 -2.827 1.00 85.69 382 LEU A O 1
ATOM 3116 N N . TYR A 1 383 ? -22.440 -11.187 -1.387 1.00 82.62 383 TYR A N 1
ATOM 3117 C CA . TYR A 1 383 ? -23.366 -10.308 -2.098 1.00 82.62 383 TYR A CA 1
ATOM 3118 C C . TYR A 1 383 ? -23.340 -8.917 -1.475 1.00 82.62 383 TYR A C 1
ATOM 3120 O O . TYR A 1 383 ? -23.563 -8.807 -0.271 1.00 82.62 383 TYR A O 1
ATOM 3128 N N . ILE A 1 384 ? -23.110 -7.876 -2.281 1.00 84.00 384 ILE A N 1
ATOM 3129 C CA . ILE A 1 384 ? -23.113 -6.480 -1.825 1.00 84.00 384 ILE A CA 1
ATOM 3130 C C . ILE A 1 384 ? -24.093 -5.658 -2.660 1.00 84.00 384 ILE A C 1
ATOM 3132 O O . ILE A 1 384 ? -23.939 -5.535 -3.875 1.00 84.00 384 ILE A O 1
ATOM 3136 N N . ASN A 1 385 ? -25.080 -5.051 -2.001 1.00 79.62 385 ASN A N 1
ATOM 3137 C CA . ASN A 1 385 ? -25.998 -4.111 -2.638 1.00 79.62 385 ASN A CA 1
ATOM 3138 C C . ASN A 1 385 ? -25.491 -2.672 -2.465 1.00 79.62 385 ASN A C 1
ATOM 3140 O O . ASN A 1 385 ? -25.564 -2.110 -1.373 1.00 79.62 385 ASN A O 1
ATOM 3144 N N . ILE A 1 386 ? -24.982 -2.074 -3.547 1.00 74.62 386 ILE A N 1
ATOM 3145 C CA . ILE A 1 386 ? -24.485 -0.684 -3.554 1.00 74.62 386 ILE A CA 1
ATOM 3146 C C . ILE A 1 386 ? -25.196 0.226 -4.562 1.00 74.62 386 ILE A C 1
ATOM 3148 O O . ILE A 1 386 ? -24.919 1.423 -4.598 1.00 74.62 386 ILE A O 1
ATOM 3152 N N . TRP A 1 387 ? -26.119 -0.283 -5.384 1.00 69.69 387 TRP A N 1
ATOM 3153 C CA . TRP A 1 387 ? -26.658 0.503 -6.503 1.00 69.69 387 TRP A CA 1
ATOM 3154 C C . TRP A 1 387 ? -27.480 1.698 -6.084 1.00 69.69 387 TRP A C 1
ATOM 3156 O O . TRP A 1 387 ? -27.272 2.792 -6.598 1.00 69.69 387 TRP A O 1
ATOM 3166 N N . GLN A 1 388 ? -28.393 1.505 -5.131 1.00 65.06 388 GLN A N 1
ATOM 3167 C CA . GLN A 1 388 ? -29.237 2.597 -4.655 1.00 65.06 388 GLN A CA 1
ATOM 3168 C C . GLN A 1 388 ? -28.383 3.716 -4.043 1.00 65.06 388 GLN A C 1
ATOM 3170 O O . GLN A 1 388 ? -28.707 4.893 -4.182 1.00 65.06 388 GLN A O 1
ATOM 3175 N N . ILE A 1 389 ? -27.242 3.356 -3.451 1.00 67.00 389 ILE A N 1
ATOM 3176 C CA . ILE A 1 389 ? -26.276 4.293 -2.881 1.00 67.00 389 ILE A CA 1
ATOM 3177 C C . ILE A 1 389 ? -25.539 5.061 -3.992 1.00 67.00 389 ILE A C 1
ATOM 3179 O O . ILE A 1 389 ? -25.405 6.283 -3.915 1.00 67.00 389 ILE A O 1
ATOM 3183 N N . VAL A 1 390 ? -25.109 4.371 -5.055 1.00 69.38 390 VAL A N 1
ATOM 3184 C CA . VAL A 1 390 ? -24.449 4.991 -6.219 1.00 69.38 390 VAL A CA 1
ATOM 3185 C C . VAL A 1 390 ? -25.408 5.917 -6.979 1.00 69.38 390 VAL A C 1
ATOM 3187 O O . VAL A 1 390 ? -25.041 7.051 -7.277 1.00 69.38 390 VAL A O 1
ATOM 3190 N N . GLN A 1 391 ? -26.653 5.494 -7.214 1.00 71.19 391 GLN A N 1
ATOM 3191 C CA . GLN A 1 391 ? -27.701 6.295 -7.869 1.00 71.19 391 GLN A CA 1
ATOM 3192 C C . GLN A 1 391 ? -28.046 7.575 -7.092 1.00 71.19 391 GLN A C 1
ATOM 3194 O O . GLN A 1 391 ? -28.336 8.610 -7.683 1.00 71.19 391 GLN A O 1
ATOM 3199 N N . GLN A 1 392 ? -27.970 7.531 -5.760 1.00 76.75 392 GLN A N 1
ATOM 3200 C CA . GLN A 1 392 ? -28.185 8.693 -4.890 1.00 76.75 392 GLN A CA 1
ATOM 3201 C C . GLN A 1 392 ? -26.938 9.581 -4.737 1.00 76.75 392 GLN A C 1
ATOM 3203 O O . GLN A 1 392 ? -26.947 10.500 -3.921 1.00 76.75 392 GLN A O 1
ATOM 3208 N N . ASN A 1 393 ? -25.862 9.313 -5.486 1.00 79.19 393 ASN A N 1
ATOM 3209 C CA . ASN A 1 393 ? -24.576 10.003 -5.376 1.00 79.19 393 ASN A CA 1
ATOM 3210 C C . ASN A 1 393 ? -23.963 9.941 -3.958 1.00 79.19 393 ASN A C 1
ATOM 3212 O O . ASN A 1 393 ? -23.265 10.851 -3.514 1.00 79.19 393 ASN A O 1
ATOM 3216 N N . ARG A 1 394 ? -24.210 8.852 -3.218 1.00 82.56 394 ARG A N 1
ATOM 3217 C CA . ARG A 1 394 ? -23.722 8.637 -1.842 1.00 82.56 394 ARG A CA 1
ATOM 3218 C C . ARG A 1 394 ? -22.450 7.786 -1.834 1.00 82.56 394 ARG A C 1
ATOM 3220 O O . ARG A 1 394 ? -22.344 6.819 -1.083 1.00 82.56 394 ARG A O 1
ATOM 3227 N N . LYS A 1 395 ? -21.463 8.144 -2.667 1.00 88.25 395 LYS A N 1
ATOM 3228 C CA . LYS A 1 395 ? -20.228 7.363 -2.904 1.00 88.25 395 LYS A CA 1
ATOM 3229 C C . LYS A 1 395 ? -19.589 6.833 -1.611 1.00 88.25 395 LYS A C 1
ATOM 3231 O O . LYS A 1 395 ? -19.308 5.642 -1.518 1.00 88.25 395 LYS A O 1
ATOM 3236 N N . ASN A 1 396 ? -19.428 7.677 -0.592 1.00 90.31 396 ASN A N 1
ATOM 3237 C CA . ASN A 1 396 ? -18.758 7.289 0.654 1.00 90.31 396 ASN A CA 1
ATOM 3238 C C . ASN A 1 396 ? -19.501 6.207 1.440 1.00 90.31 396 ASN A C 1
ATOM 3240 O O . ASN A 1 396 ? -18.877 5.420 2.143 1.00 90.31 396 ASN A O 1
ATOM 3244 N N . GLU A 1 397 ? -20.823 6.124 1.321 1.00 89.25 397 GLU A N 1
ATOM 3245 C CA . GLU A 1 397 ? -21.584 5.058 1.970 1.00 89.25 397 GLU A CA 1
ATOM 3246 C C . GLU A 1 397 ? -21.451 3.724 1.243 1.00 89.25 397 GLU A C 1
ATOM 3248 O O . GLU A 1 397 ? -21.471 2.676 1.887 1.00 89.25 397 GLU A O 1
ATOM 3253 N N . ALA A 1 398 ? -21.260 3.753 -0.078 1.00 88.69 398 ALA A N 1
ATOM 3254 C CA . ALA A 1 398 ? -20.964 2.552 -0.847 1.00 88.69 398 ALA A CA 1
ATOM 3255 C C . ALA A 1 398 ? -19.580 2.024 -0.449 1.00 88.69 398 ALA A C 1
ATOM 3257 O O . ALA A 1 398 ? -19.450 0.848 -0.118 1.00 88.69 398 ALA A O 1
ATOM 3258 N N . LEU A 1 399 ? -18.580 2.913 -0.362 1.00 92.44 399 LEU A N 1
ATOM 3259 C CA . LEU A 1 399 ? -17.246 2.584 0.159 1.00 92.44 399 LEU A CA 1
ATOM 3260 C C . LEU A 1 399 ? -17.326 2.001 1.576 1.00 92.44 399 LEU A C 1
ATOM 3262 O O . LEU A 1 399 ? -16.739 0.957 1.852 1.00 92.44 399 LEU A O 1
ATOM 3266 N N . ALA A 1 400 ? -18.096 2.642 2.458 1.00 93.62 400 ALA A N 1
ATOM 3267 C CA . ALA A 1 400 ? -18.291 2.196 3.832 1.00 93.62 400 ALA A CA 1
ATOM 3268 C C . ALA A 1 400 ? -18.922 0.803 3.916 1.00 93.62 400 ALA A C 1
ATOM 3270 O O . ALA A 1 400 ? -18.482 -0.023 4.714 1.00 93.62 400 ALA A O 1
ATOM 3271 N N . THR A 1 401 ? -19.913 0.525 3.069 1.00 91.19 401 THR A N 1
ATOM 3272 C CA . THR A 1 401 ? -20.579 -0.781 2.994 1.00 91.19 401 THR A CA 1
ATOM 3273 C C . THR A 1 401 ? -19.610 -1.860 2.514 1.00 91.19 401 THR A C 1
ATOM 3275 O O . THR A 1 401 ? -19.486 -2.892 3.163 1.00 91.19 401 THR A O 1
ATOM 3278 N N . ILE A 1 402 ? -18.840 -1.604 1.450 1.00 93.25 402 ILE A N 1
ATOM 3279 C CA . ILE A 1 402 ? -17.822 -2.549 0.961 1.00 93.25 402 ILE A CA 1
ATOM 3280 C C . ILE A 1 402 ? -16.797 -2.856 2.060 1.00 93.25 402 ILE A C 1
ATOM 3282 O O . ILE A 1 402 ? -16.517 -4.020 2.342 1.00 93.25 402 ILE A O 1
ATOM 3286 N N . ALA A 1 403 ? -16.274 -1.820 2.722 1.00 95.81 403 ALA A N 1
ATOM 3287 C CA . ALA A 1 403 ? -15.284 -1.968 3.784 1.00 95.81 403 ALA A CA 1
ATOM 3288 C C . ALA A 1 403 ? -15.820 -2.758 4.994 1.00 95.81 403 ALA A C 1
ATOM 3290 O O . ALA A 1 403 ? -15.087 -3.545 5.595 1.00 95.81 403 ALA A O 1
ATOM 3291 N N . HIS A 1 404 ? -17.096 -2.568 5.336 1.00 95.25 404 HIS A N 1
ATOM 3292 C CA . HIS A 1 404 ? -17.785 -3.295 6.402 1.00 95.25 404 HIS A CA 1
ATOM 3293 C C . HIS A 1 404 ? -17.864 -4.798 6.110 1.00 95.25 404 HIS A C 1
ATOM 3295 O O . HIS A 1 404 ? -17.407 -5.613 6.912 1.00 95.25 404 HIS A O 1
ATOM 3301 N N . GLU A 1 405 ? -18.364 -5.165 4.932 1.00 92.38 405 GLU A N 1
ATOM 3302 C CA . GLU A 1 405 ? -18.532 -6.570 4.548 1.00 92.38 405 GLU A CA 1
ATOM 3303 C C . GLU A 1 405 ? -17.197 -7.292 4.367 1.00 92.38 405 GLU A C 1
ATOM 3305 O O . GLU A 1 405 ? -17.014 -8.429 4.807 1.00 92.38 405 GLU A O 1
ATOM 3310 N N . PHE A 1 406 ? -16.220 -6.613 3.768 1.00 95.25 406 PHE A N 1
ATOM 3311 C CA . PHE A 1 406 ? -14.879 -7.162 3.606 1.00 95.25 406 PHE A CA 1
ATOM 3312 C C . PHE A 1 406 ? -14.210 -7.399 4.961 1.00 95.25 406 PHE A C 1
ATOM 3314 O O . PHE A 1 406 ? -13.495 -8.388 5.127 1.00 95.25 406 PHE A O 1
ATOM 3321 N N . CYS A 1 407 ? -14.477 -6.545 5.954 1.00 96.50 407 CYS A N 1
ATOM 3322 C CA . CYS A 1 407 ? -14.009 -6.766 7.317 1.00 96.50 407 CYS A CA 1
ATOM 3323 C C . CYS A 1 407 ? -14.619 -8.036 7.915 1.00 96.50 407 CYS A C 1
ATOM 3325 O O . CYS A 1 407 ? -13.881 -8.859 8.455 1.00 96.50 407 CYS A O 1
ATOM 3327 N N . HIS A 1 408 ? -15.931 -8.248 7.770 1.00 93.94 408 HIS A N 1
ATOM 3328 C CA . HIS A 1 408 ? -16.562 -9.487 8.223 1.00 93.94 408 HIS A CA 1
ATOM 3329 C C . HIS A 1 408 ? -15.927 -10.721 7.584 1.00 93.94 408 HIS A C 1
ATOM 3331 O O . HIS A 1 408 ? -15.627 -11.682 8.296 1.00 93.94 408 HIS A O 1
ATOM 3337 N N . TYR A 1 409 ? -15.689 -10.691 6.272 1.00 93.31 409 TYR A N 1
ATOM 3338 C CA . TYR A 1 409 ? -15.057 -11.805 5.574 1.00 93.31 409 TYR A CA 1
ATOM 3339 C C . TYR A 1 409 ? -13.623 -12.054 6.060 1.00 93.31 409 TYR A C 1
ATOM 3341 O O . TYR A 1 409 ? -13.289 -13.177 6.439 1.00 93.31 409 TYR A O 1
ATOM 3349 N N . ALA A 1 410 ? -12.801 -11.005 6.148 1.00 94.81 410 ALA A N 1
ATOM 3350 C CA . ALA A 1 410 ? -11.421 -11.101 6.620 1.00 94.81 410 ALA A CA 1
ATOM 3351 C C . ALA A 1 410 ? -11.327 -11.616 8.067 1.00 94.81 410 ALA A C 1
ATOM 3353 O O . ALA A 1 410 ? -10.498 -12.470 8.375 1.00 94.81 410 ALA A O 1
ATOM 3354 N N . LEU A 1 411 ? -12.210 -11.152 8.957 1.00 94.69 411 LEU A N 1
ATOM 3355 C CA . LEU A 1 411 ? -12.286 -11.646 10.333 1.00 94.69 411 LEU A CA 1
ATOM 3356 C C . LEU A 1 411 ? -12.664 -13.125 10.382 1.00 94.69 411 LEU A C 1
ATOM 3358 O O . LEU A 1 411 ? -12.110 -13.869 11.189 1.00 94.69 411 LEU A O 1
ATOM 3362 N N . ASN A 1 412 ? -13.587 -13.566 9.524 1.00 92.25 412 ASN A N 1
ATOM 3363 C CA . ASN A 1 412 ? -13.951 -14.974 9.453 1.00 92.25 412 ASN A CA 1
ATOM 3364 C C . ASN A 1 412 ? -12.792 -15.840 8.936 1.00 92.25 412 ASN A C 1
ATOM 3366 O O . ASN A 1 412 ? -12.579 -16.922 9.468 1.00 92.25 412 ASN A O 1
ATOM 3370 N N . MET A 1 413 ? -12.007 -15.352 7.971 1.00 90.25 413 MET A N 1
ATOM 3371 C CA . MET A 1 413 ? -10.808 -16.054 7.491 1.00 90.25 413 MET A CA 1
ATOM 3372 C C . MET A 1 413 ? -9.745 -16.235 8.580 1.00 90.25 413 MET A C 1
ATOM 3374 O O . MET A 1 413 ? -9.057 -17.250 8.596 1.00 90.25 413 MET A O 1
ATOM 3378 N N . ILE A 1 414 ? -9.596 -15.252 9.471 1.00 93.62 414 ILE A N 1
ATOM 3379 C CA . ILE A 1 414 ? -8.526 -15.248 10.478 1.00 93.62 414 ILE A CA 1
ATOM 3380 C C . ILE A 1 414 ? -8.939 -15.976 11.752 1.00 93.62 414 ILE A C 1
ATOM 3382 O O . ILE A 1 414 ? -8.145 -16.721 12.323 1.00 93.62 414 ILE A O 1
ATOM 3386 N N . TYR A 1 415 ? -10.164 -15.746 12.223 1.00 93.31 415 TYR A N 1
ATOM 3387 C CA . TYR A 1 415 ? -10.602 -16.230 13.531 1.00 93.31 415 TYR A CA 1
ATOM 3388 C C . TYR A 1 415 ? -11.550 -17.422 13.475 1.00 93.31 415 TYR A C 1
ATOM 3390 O O . TYR A 1 415 ? -11.756 -18.042 14.518 1.00 93.31 415 TYR A O 1
ATOM 3398 N N . ASP A 1 416 ? -12.159 -17.696 12.314 1.00 91.00 416 ASP A N 1
ATOM 3399 C CA . ASP A 1 416 ? -13.182 -18.735 12.115 1.00 91.00 416 ASP A CA 1
ATOM 3400 C C . ASP A 1 416 ? -14.245 -18.749 13.233 1.00 91.00 416 ASP A C 1
ATOM 3402 O O . ASP A 1 416 ? -14.594 -19.769 13.826 1.00 91.00 416 ASP A O 1
ATOM 3406 N N . ASN A 1 417 ? -14.713 -17.555 13.611 1.00 90.44 417 ASN A N 1
ATOM 3407 C CA . ASN A 1 417 ? -15.591 -17.362 14.766 1.00 90.44 417 ASN A CA 1
ATOM 3408 C C . ASN A 1 417 ? -16.758 -16.429 14.439 1.00 90.44 417 ASN A C 1
ATOM 3410 O O . ASN A 1 417 ? -17.045 -15.489 15.187 1.00 90.44 417 ASN A O 1
ATOM 3414 N N . LEU A 1 418 ? -17.427 -16.672 13.308 1.00 88.56 418 LEU A N 1
ATOM 3415 C CA . LEU A 1 418 ? -18.576 -15.875 12.857 1.00 88.56 418 LEU A CA 1
ATOM 3416 C C . LEU A 1 418 ? -18.234 -14.378 12.822 1.00 88.56 418 LEU A C 1
ATOM 3418 O O . LEU A 1 418 ? -18.943 -13.545 13.393 1.00 88.56 418 LEU A O 1
ATOM 3422 N N . SER A 1 419 ? -17.072 -14.068 12.245 1.00 93.06 419 SER A N 1
ATOM 3423 C CA . SER A 1 419 ? -16.556 -12.703 12.093 1.00 93.06 419 SER A CA 1
ATOM 3424 C C . SER A 1 419 ? -16.325 -11.941 13.408 1.00 93.06 419 SER A C 1
ATOM 3426 O O . SER A 1 419 ? -16.237 -10.714 13.412 1.00 93.06 419 SER A O 1
ATOM 3428 N N . LYS A 1 420 ? -16.228 -12.632 14.551 1.00 95.19 420 LYS A N 1
ATOM 3429 C CA . LYS A 1 420 ? -15.858 -12.000 15.826 1.00 95.19 420 LYS A CA 1
ATOM 3430 C C . LYS A 1 420 ? -14.354 -11.708 15.863 1.00 95.19 420 LYS A C 1
ATOM 3432 O O . LYS A 1 420 ? -13.573 -12.501 15.346 1.00 95.19 420 LYS A O 1
ATOM 3437 N N . PRO A 1 421 ? -13.926 -10.627 16.539 1.00 96.44 421 PRO A N 1
ATOM 3438 C CA . PRO A 1 421 ? -12.529 -10.176 16.559 1.00 96.44 421 PRO A CA 1
ATOM 3439 C C . PRO A 1 421 ? -11.635 -10.961 17.537 1.00 96.44 421 PRO A C 1
ATOM 3441 O O . PRO A 1 421 ? -10.846 -10.379 18.282 1.00 96.44 421 PRO A O 1
ATOM 3444 N N . TYR A 1 422 ? -11.849 -12.272 17.626 1.00 97.12 422 TYR A N 1
ATOM 3445 C CA . TYR A 1 422 ? -11.134 -13.201 18.498 1.00 97.12 422 TYR A CA 1
ATOM 3446 C C . TYR A 1 422 ? -11.487 -14.643 18.131 1.00 97.12 422 TYR A C 1
ATOM 3448 O O . TYR A 1 422 ? -12.619 -14.923 17.736 1.00 97.12 422 TYR A O 1
ATOM 3456 N N . ILE A 1 423 ? -10.560 -15.573 18.354 1.00 95.12 423 ILE A N 1
ATOM 3457 C CA . ILE A 1 423 ? -10.844 -17.014 18.285 1.00 95.12 423 ILE A CA 1
ATOM 3458 C C . ILE A 1 423 ? -11.774 -17.444 19.430 1.00 95.12 423 ILE A C 1
ATOM 3460 O O . ILE A 1 423 ? -11.779 -16.844 20.507 1.00 95.12 423 ILE A O 1
ATOM 3464 N N . THR A 1 424 ? -12.556 -18.509 19.241 1.00 93.69 424 THR A N 1
ATOM 3465 C CA . THR A 1 424 ? -13.569 -18.957 20.219 1.00 93.69 424 THR A CA 1
ATOM 3466 C C . THR A 1 424 ? -12.989 -19.294 21.600 1.00 93.69 424 THR A C 1
ATOM 3468 O O . THR A 1 424 ? -13.676 -19.135 22.612 1.00 93.69 424 THR A O 1
ATOM 3471 N N . THR A 1 425 ? -11.726 -19.724 21.659 1.00 95.00 425 THR A N 1
ATOM 3472 C CA . THR A 1 425 ? -11.013 -20.088 22.893 1.00 95.00 425 THR A CA 1
ATOM 3473 C C . THR A 1 425 ? -10.385 -18.896 23.628 1.00 95.00 425 THR A C 1
ATOM 3475 O O . THR A 1 425 ? -10.031 -19.035 24.798 1.00 95.00 425 THR A O 1
ATOM 3478 N N . ASP A 1 426 ? -10.287 -17.715 23.005 1.00 95.81 426 ASP A N 1
ATOM 3479 C CA . ASP A 1 426 ? -9.689 -16.514 23.605 1.00 95.81 426 ASP A CA 1
ATOM 3480 C C . ASP A 1 426 ? -10.703 -15.773 24.496 1.00 95.81 426 ASP A C 1
ATOM 3482 O O . ASP A 1 426 ? -11.348 -14.789 24.115 1.00 95.81 426 ASP A O 1
ATOM 3486 N N . GLN A 1 427 ? -10.855 -16.274 25.724 1.00 96.81 427 GLN A N 1
ATOM 3487 C CA . GLN A 1 427 ? -11.752 -15.689 26.7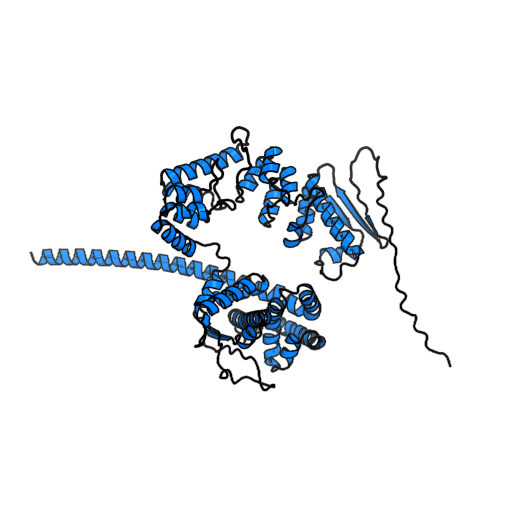24 1.00 96.81 427 GLN A CA 1
ATOM 3488 C C . GLN A 1 427 ? -11.341 -14.269 27.131 1.00 96.81 427 GLN A C 1
ATOM 3490 O O . GLN A 1 427 ? -12.208 -13.439 27.410 1.00 96.81 427 GLN A O 1
ATOM 3495 N N . GLN A 1 428 ? -10.040 -13.969 27.141 1.00 96.62 428 GLN A N 1
ATOM 3496 C CA . GLN A 1 428 ? -9.527 -12.673 27.573 1.00 96.62 428 GLN A CA 1
ATOM 3497 C C . GLN A 1 428 ? -9.895 -11.572 26.574 1.00 96.62 428 GLN A C 1
ATOM 3499 O O . GLN A 1 428 ? -10.437 -10.538 26.973 1.00 96.62 428 GLN A O 1
ATOM 3504 N N . THR A 1 429 ? -9.656 -11.787 25.275 1.00 93.94 429 THR A N 1
ATOM 3505 C CA . THR A 1 429 ? -10.061 -10.821 24.243 1.00 93.94 429 THR A CA 1
ATOM 3506 C C . THR A 1 429 ? -11.576 -10.713 24.172 1.00 93.94 429 THR A C 1
ATOM 3508 O O . THR A 1 429 ? -12.099 -9.604 24.058 1.00 93.94 429 THR A O 1
ATOM 3511 N N . ARG A 1 430 ? -12.301 -11.831 24.304 1.00 96.56 430 ARG A N 1
ATOM 3512 C CA . ARG A 1 430 ? -13.767 -11.816 24.348 1.00 96.56 430 ARG A CA 1
ATOM 3513 C C . ARG A 1 430 ? -14.294 -10.907 25.458 1.00 96.56 430 ARG A C 1
ATOM 3515 O O . ARG A 1 430 ? -15.192 -10.101 25.206 1.00 96.56 430 ARG A O 1
ATOM 3522 N N . GLU A 1 431 ? -13.735 -11.017 26.659 1.00 96.75 431 GLU A N 1
ATOM 3523 C CA . GLU A 1 431 ? -14.128 -10.199 27.806 1.00 96.75 431 GLU A CA 1
ATOM 3524 C C . GLU A 1 431 ? -13.727 -8.730 27.628 1.00 96.75 431 GLU A C 1
ATOM 3526 O O . GLU A 1 431 ? -14.531 -7.827 27.861 1.00 96.75 431 GLU A O 1
ATOM 3531 N N . LYS A 1 432 ? -12.526 -8.472 27.097 1.00 96.81 432 LYS A N 1
ATOM 3532 C CA . LYS A 1 432 ? -12.101 -7.117 26.721 1.00 96.81 432 LYS A CA 1
ATOM 3533 C C . LYS A 1 432 ? -13.075 -6.481 25.724 1.00 96.81 432 LYS A C 1
ATOM 3535 O O . LYS A 1 432 ? -13.463 -5.327 25.894 1.00 96.81 432 LYS A O 1
ATOM 3540 N N . PHE A 1 433 ? -13.521 -7.233 24.718 1.00 96.31 433 PHE A N 1
ATOM 3541 C CA . PHE A 1 433 ? -14.478 -6.741 23.729 1.00 96.31 433 PHE A CA 1
ATOM 3542 C C . PHE A 1 433 ? -15.873 -6.517 24.322 1.00 96.31 433 PHE A C 1
ATOM 3544 O O . PHE A 1 433 ? -16.562 -5.580 23.926 1.00 96.31 433 PHE A O 1
ATOM 3551 N N . ARG A 1 434 ? -16.276 -7.317 25.320 1.00 97.31 434 ARG A N 1
ATOM 3552 C CA . ARG A 1 434 ? -17.516 -7.094 26.080 1.00 97.31 434 ARG A CA 1
ATOM 3553 C C . ARG A 1 434 ? -17.503 -5.723 26.763 1.00 97.31 434 ARG A C 1
ATOM 3555 O O . ARG A 1 434 ? -18.495 -5.003 26.689 1.00 97.31 434 ARG A O 1
ATOM 3562 N N . ILE A 1 435 ? -16.382 -5.351 27.386 1.00 98.00 435 ILE A N 1
ATOM 3563 C CA . ILE A 1 435 ? -16.197 -4.034 28.017 1.00 98.00 435 ILE A CA 1
ATOM 3564 C C . ILE A 1 435 ? -16.251 -2.920 26.961 1.00 98.00 435 ILE A C 1
ATOM 3566 O O . ILE A 1 435 ? -16.972 -1.941 27.140 1.00 98.00 435 ILE A O 1
ATOM 3570 N N . ILE A 1 436 ? -15.554 -3.087 25.831 1.00 97.94 436 ILE A N 1
ATOM 3571 C CA . ILE A 1 436 ? -15.573 -2.118 24.719 1.00 97.94 436 ILE A CA 1
ATOM 3572 C C . ILE A 1 436 ? -16.995 -1.926 24.179 1.00 97.94 436 ILE A C 1
ATOM 3574 O O . ILE A 1 436 ? -17.425 -0.791 23.986 1.00 97.94 436 ILE A O 1
ATOM 3578 N N . SER A 1 437 ? -17.748 -3.010 23.986 1.00 97.44 437 SER A N 1
ATOM 3579 C CA . SER A 1 437 ? -19.139 -2.951 23.532 1.00 97.44 437 SER A CA 1
ATOM 3580 C C . SER A 1 437 ? -20.029 -2.199 24.524 1.00 97.44 437 SER A C 1
ATOM 3582 O O . SER A 1 437 ? -20.820 -1.359 24.111 1.00 97.44 437 SER A O 1
ATOM 3584 N N . GLN A 1 438 ? -19.858 -2.398 25.834 1.00 97.31 438 GLN A N 1
ATOM 3585 C CA . GLN A 1 438 ? -20.595 -1.623 26.842 1.00 97.31 438 GLN A CA 1
ATOM 3586 C C . GLN A 1 438 ? -20.274 -0.123 26.780 1.00 97.31 438 GLN A C 1
ATOM 3588 O O . GLN A 1 438 ? -21.185 0.699 26.843 1.00 97.31 438 GLN A O 1
ATOM 3593 N N . LEU A 1 439 ? -19.000 0.242 26.606 1.00 96.88 439 LEU A N 1
ATOM 3594 C CA . LEU A 1 439 ? -18.588 1.642 26.457 1.00 96.88 439 LEU A CA 1
ATOM 3595 C C . LEU A 1 439 ? -19.146 2.277 25.176 1.00 96.88 439 LEU A C 1
ATOM 3597 O O . LEU A 1 439 ? -19.587 3.427 25.194 1.00 96.88 439 LEU A O 1
ATOM 3601 N N . CYS A 1 440 ? -19.155 1.523 24.075 1.00 97.44 440 CYS A N 1
ATOM 3602 C CA . CYS A 1 440 ? -19.717 1.975 22.806 1.00 97.44 440 CYS A CA 1
ATOM 3603 C C . CYS A 1 440 ? -21.240 2.128 22.890 1.00 97.44 440 CYS A C 1
ATOM 3605 O O . CYS A 1 440 ? -21.771 3.076 22.325 1.00 97.44 440 CYS A O 1
ATOM 3607 N N . TYR A 1 441 ? -21.939 1.250 23.617 1.00 97.44 441 TYR A N 1
ATOM 3608 C CA . TYR A 1 441 ? -23.380 1.367 23.854 1.00 97.44 441 TYR A CA 1
ATOM 3609 C C . TYR A 1 441 ? -23.731 2.676 24.570 1.00 97.44 441 TYR A C 1
ATOM 3611 O O . TYR A 1 441 ? -24.594 3.416 24.106 1.00 97.44 441 TYR A O 1
ATOM 3619 N N . SER A 1 442 ? -23.000 3.024 25.634 1.00 96.88 442 SER A N 1
ATOM 3620 C CA . SER A 1 442 ? -23.207 4.280 26.371 1.00 96.88 442 SER A CA 1
ATOM 3621 C C . SER A 1 442 ? -22.984 5.541 25.525 1.00 96.88 442 SER A C 1
ATOM 3623 O O . SER A 1 442 ? -23.482 6.605 25.879 1.00 96.88 442 SER A O 1
ATOM 3625 N N . ASN A 1 443 ? -22.248 5.435 24.413 1.00 95.81 443 ASN A N 1
ATOM 3626 C CA . ASN A 1 443 ? -21.956 6.540 23.497 1.00 95.81 443 ASN A CA 1
ATOM 3627 C C . ASN A 1 443 ? -22.632 6.389 22.124 1.00 95.81 443 ASN A C 1
ATOM 3629 O O . ASN A 1 443 ? -22.344 7.172 21.222 1.00 95.81 443 ASN A O 1
ATOM 3633 N N . CYS A 1 444 ? -23.511 5.400 21.928 1.00 95.62 444 CYS A N 1
ATOM 3634 C CA . CYS A 1 444 ? -23.962 5.024 20.585 1.00 95.62 444 CYS A CA 1
ATOM 3635 C C . CYS A 1 444 ? -24.776 6.119 19.877 1.00 95.62 444 CYS A C 1
ATOM 3637 O O . CYS A 1 444 ? -24.731 6.211 18.657 1.00 95.62 444 CYS A O 1
ATOM 3639 N N . GLU A 1 445 ? -25.432 7.008 20.626 1.00 96.50 445 GLU A N 1
ATOM 3640 C CA . GLU A 1 445 ? -26.157 8.166 20.081 1.00 96.50 445 GLU A CA 1
ATOM 3641 C C . GLU A 1 445 ? -25.248 9.177 19.358 1.00 96.50 445 GLU A C 1
ATOM 3643 O O . GLU A 1 445 ? -25.737 9.986 18.574 1.00 96.50 445 GLU A O 1
ATOM 3648 N N . LYS A 1 446 ? -23.927 9.127 19.583 1.00 95.38 446 LYS A N 1
ATOM 3649 C CA . LYS A 1 446 ? -22.961 10.027 18.935 1.00 95.38 446 LYS A CA 1
ATOM 3650 C C . LYS A 1 446 ? -22.656 9.652 17.483 1.00 95.38 446 LYS A C 1
ATOM 3652 O O . LYS A 1 446 ? -22.143 10.486 16.747 1.00 95.38 446 LYS A O 1
ATOM 3657 N N . GLU A 1 447 ? -22.957 8.423 17.060 1.00 96.94 447 GLU A N 1
ATOM 3658 C CA . GLU A 1 447 ? -22.749 7.974 15.681 1.00 96.94 447 GLU A CA 1
ATOM 3659 C C . GLU A 1 447 ? -23.801 6.931 15.286 1.00 96.94 447 GLU A C 1
ATOM 3661 O O . GLU A 1 447 ? -23.853 5.825 15.829 1.00 96.94 447 GLU A O 1
ATOM 3666 N N . ALA A 1 448 ? -24.620 7.270 14.288 1.00 95.00 448 ALA A N 1
ATOM 3667 C CA . ALA A 1 448 ? -25.746 6.452 13.844 1.00 95.00 448 ALA A CA 1
ATOM 3668 C C . ALA A 1 448 ? -25.328 5.028 13.442 1.00 95.00 448 ALA A C 1
ATOM 3670 O O . ALA A 1 448 ? -26.039 4.071 13.753 1.00 95.00 448 ALA A O 1
ATOM 3671 N N . ALA A 1 449 ? -24.157 4.868 12.816 1.00 93.06 449 ALA A N 1
ATOM 3672 C CA . ALA A 1 449 ? -23.651 3.552 12.431 1.00 93.06 449 ALA A CA 1
ATOM 3673 C C . ALA A 1 449 ? -23.340 2.654 13.646 1.00 93.06 449 ALA A C 1
ATOM 3675 O O . ALA A 1 449 ? -23.513 1.439 13.571 1.00 93.06 449 ALA A O 1
ATOM 3676 N N . ILE A 1 450 ? -22.921 3.236 14.777 1.00 96.94 450 ILE A N 1
ATOM 3677 C CA . ILE A 1 450 ? -22.701 2.505 16.035 1.00 96.94 450 ILE A CA 1
ATOM 3678 C C . ILE A 1 450 ? -24.036 2.205 16.719 1.00 96.94 450 ILE A C 1
ATOM 3680 O O . ILE A 1 450 ? -24.233 1.095 17.208 1.00 96.94 450 ILE A O 1
ATOM 3684 N N . LYS A 1 451 ? -24.983 3.151 16.718 1.00 96.38 451 LYS A N 1
ATOM 3685 C CA . LYS A 1 451 ? -26.347 2.927 17.225 1.00 96.38 451 LYS A CA 1
ATOM 3686 C C . LYS A 1 451 ? -27.033 1.744 16.542 1.00 96.38 451 LYS A C 1
ATOM 3688 O O . LYS A 1 451 ? -27.631 0.912 17.223 1.00 96.38 451 LYS A O 1
ATOM 3693 N N . GLN A 1 452 ? -26.892 1.635 15.221 1.00 92.25 452 GLN A N 1
ATOM 3694 C CA . GLN A 1 452 ? -27.477 0.552 14.427 1.00 92.25 452 GLN A CA 1
ATOM 3695 C C . GLN A 1 452 ? -27.010 -0.840 14.885 1.00 92.25 452 GLN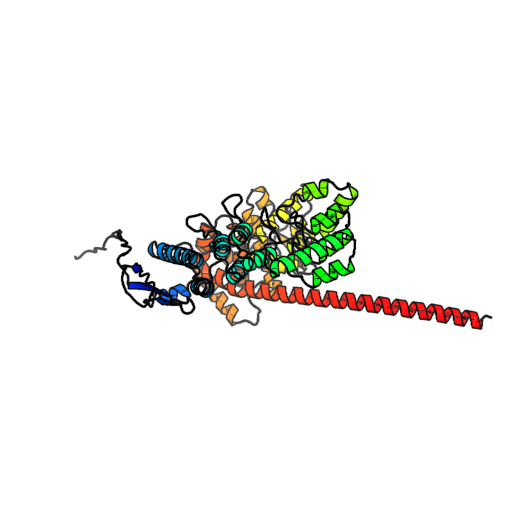 A C 1
ATOM 3697 O O . GLN A 1 452 ? -27.799 -1.780 14.885 1.00 92.25 452 GLN A O 1
ATOM 3702 N N . VAL A 1 453 ? -25.766 -0.979 15.362 1.00 94.62 453 VAL A N 1
ATOM 3703 C CA . VAL A 1 453 ? -25.233 -2.259 15.869 1.00 94.62 453 VAL A CA 1
ATOM 3704 C C . VAL A 1 453 ? -26.110 -2.846 16.979 1.00 94.62 453 VAL A C 1
ATOM 3706 O O . VAL A 1 453 ? -26.310 -4.057 17.050 1.00 94.62 453 VAL A O 1
ATOM 3709 N N . TYR A 1 454 ? -26.668 -1.995 17.837 1.00 95.44 454 TYR A N 1
ATOM 3710 C CA . TYR A 1 454 ? -27.445 -2.431 18.997 1.00 95.44 454 TYR A CA 1
ATOM 3711 C C . TYR A 1 454 ? -28.902 -2.770 18.678 1.00 95.44 454 TYR A C 1
ATOM 3713 O O . TYR A 1 454 ? -29.616 -3.243 19.560 1.00 95.44 454 TYR A O 1
ATOM 3721 N N . GLN A 1 455 ? -29.326 -2.590 17.425 1.00 93.12 455 GLN A N 1
ATOM 3722 C CA . GLN A 1 455 ? -30.608 -3.086 16.921 1.00 93.12 455 GLN A CA 1
ATOM 3723 C C . GLN A 1 455 ? -30.526 -4.569 16.522 1.00 93.12 455 GLN A C 1
ATOM 3725 O O . GLN A 1 455 ? -31.547 -5.254 16.488 1.00 93.12 455 GLN A O 1
ATOM 3730 N N . TYR A 1 456 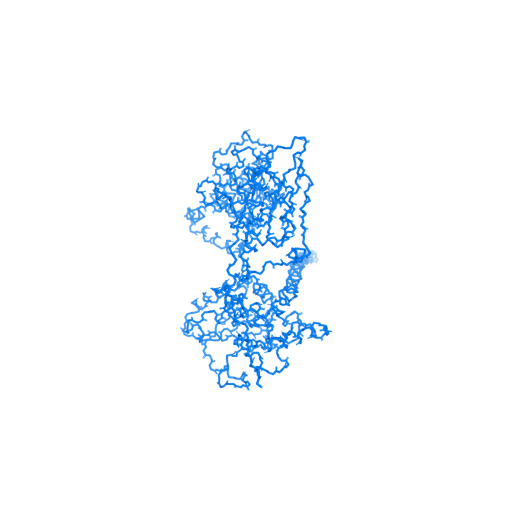? -29.317 -5.088 16.274 1.00 86.69 456 TYR A N 1
ATOM 3731 C CA . TYR A 1 456 ? -29.095 -6.504 15.989 1.00 86.69 456 TYR A CA 1
ATOM 3732 C C . TYR A 1 456 ? -29.198 -7.379 17.248 1.00 86.69 456 TYR A C 1
ATOM 3734 O O . TYR A 1 456 ? -29.040 -6.896 18.377 1.00 86.69 456 TYR A O 1
ATOM 3742 N N . PRO A 1 457 ? -29.394 -8.703 17.084 1.00 89.94 457 PRO A N 1
ATOM 3743 C CA . PRO A 1 457 ? -29.301 -9.651 18.184 1.00 89.94 457 PRO A CA 1
ATOM 3744 C C . PRO A 1 457 ? -27.972 -9.544 18.942 1.00 89.94 457 PRO A C 1
ATOM 3746 O O . PRO A 1 457 ? -26.894 -9.464 18.354 1.00 89.94 457 PRO A O 1
ATOM 3749 N N . ARG A 1 458 ? -28.033 -9.647 20.275 1.00 91.19 458 ARG A N 1
ATOM 3750 C CA . ARG A 1 458 ? -26.880 -9.436 21.173 1.00 91.19 458 ARG A CA 1
ATOM 3751 C C . ARG A 1 458 ? -25.641 -10.273 20.844 1.00 91.19 458 ARG A C 1
ATOM 3753 O O . ARG A 1 458 ? -24.519 -9.846 21.091 1.00 91.19 458 ARG A O 1
ATOM 3760 N N . HIS A 1 459 ? -25.823 -11.470 20.292 1.00 88.69 459 HIS A N 1
ATOM 3761 C CA . HIS A 1 459 ? -24.710 -12.349 19.933 1.00 88.69 459 HIS A CA 1
ATOM 3762 C C . HIS A 1 459 ? -23.916 -11.869 18.701 1.00 88.69 459 HIS A C 1
ATOM 3764 O O . HIS A 1 459 ? -22.789 -12.333 18.512 1.00 88.69 459 HIS A O 1
ATOM 3770 N N . MET A 1 460 ? -24.474 -10.947 17.905 1.00 91.38 460 MET A N 1
ATOM 3771 C CA . MET A 1 460 ? -23.842 -10.343 16.725 1.00 91.38 460 MET A CA 1
ATOM 3772 C C . MET A 1 460 ? -23.134 -9.024 17.043 1.00 91.38 460 MET A C 1
ATOM 3774 O O . MET A 1 460 ? -22.251 -8.625 16.293 1.00 91.38 460 MET A O 1
ATOM 3778 N N . HIS A 1 461 ? -23.444 -8.382 18.181 1.00 95.31 461 HIS A N 1
ATOM 3779 C CA . HIS A 1 461 ? -22.912 -7.057 18.538 1.00 95.31 461 HIS A CA 1
ATOM 3780 C C . HIS A 1 461 ? -21.394 -6.960 18.392 1.00 95.31 461 HIS A C 1
ATOM 3782 O O . HIS A 1 461 ? -20.903 -5.957 17.904 1.00 95.31 461 HIS A O 1
ATOM 3788 N N . HIS A 1 462 ? -20.636 -7.990 18.778 1.00 96.56 462 HIS A N 1
ATOM 3789 C CA . HIS A 1 462 ? -19.173 -7.934 18.689 1.00 96.56 462 HIS A CA 1
ATOM 3790 C C . HIS A 1 462 ? -18.670 -7.936 17.238 1.00 96.56 462 HIS A C 1
ATOM 3792 O O . HIS A 1 462 ? -17.738 -7.199 16.933 1.00 96.56 462 HIS A O 1
ATOM 3798 N N . ALA A 1 463 ? -19.271 -8.764 16.377 1.00 95.62 463 ALA A N 1
ATOM 3799 C CA . ALA A 1 463 ? -18.904 -8.860 14.966 1.00 95.62 463 ALA A CA 1
ATOM 3800 C C . ALA A 1 463 ? -19.293 -7.573 14.228 1.00 95.62 463 ALA A C 1
ATOM 3802 O O . ALA A 1 463 ? -18.466 -6.963 13.559 1.00 95.62 463 ALA A O 1
ATOM 3803 N N . GLU A 1 464 ? -20.527 -7.113 14.429 1.00 95.62 464 GLU A N 1
ATOM 3804 C CA . GLU A 1 464 ? -21.038 -5.880 13.828 1.00 95.62 464 GLU A CA 1
ATOM 3805 C C . GLU A 1 464 ? -20.243 -4.653 14.282 1.00 95.62 464 GLU A C 1
ATOM 3807 O O . GLU A 1 464 ? -19.850 -3.825 13.465 1.00 95.62 464 GLU A O 1
ATOM 3812 N N . LEU A 1 465 ? -19.957 -4.538 15.585 1.00 97.88 465 LEU A N 1
ATOM 3813 C CA . LEU A 1 465 ? -19.273 -3.374 16.147 1.00 97.88 465 LEU A CA 1
ATOM 3814 C C . LEU A 1 465 ? -17.854 -3.220 15.601 1.00 97.88 465 LEU A C 1
ATOM 3816 O O . LEU A 1 465 ? -17.459 -2.105 15.269 1.00 97.88 465 LEU A O 1
ATOM 3820 N N . ILE A 1 466 ? -17.083 -4.310 15.496 1.00 98.25 466 ILE A N 1
ATOM 3821 C CA . ILE A 1 466 ? -15.714 -4.209 14.978 1.00 98.25 466 ILE A CA 1
ATOM 3822 C C . ILE A 1 466 ? -15.697 -3.839 13.492 1.00 98.25 466 ILE A C 1
ATOM 3824 O O . ILE A 1 466 ? -14.895 -3.000 13.086 1.00 98.25 466 ILE A O 1
ATOM 3828 N N . ALA A 1 467 ? -16.638 -4.367 12.706 1.00 97.06 467 ALA A N 1
ATOM 3829 C CA . ALA A 1 467 ? -16.779 -4.036 11.294 1.00 97.06 467 ALA A CA 1
ATOM 3830 C C . ALA A 1 467 ? -17.271 -2.593 11.063 1.00 97.06 467 ALA A C 1
ATOM 3832 O O . ALA A 1 467 ? -17.165 -2.074 9.949 1.00 97.06 467 ALA A O 1
ATOM 3833 N N . ARG A 1 468 ? -17.766 -1.886 12.096 1.00 97.50 468 ARG A N 1
ATOM 3834 C CA . ARG A 1 468 ? -18.042 -0.442 11.995 1.00 97.50 468 ARG A CA 1
ATOM 3835 C C . ARG A 1 468 ? -16.783 0.416 11.951 1.00 97.50 468 ARG A C 1
ATOM 3837 O O . ARG A 1 468 ? -16.861 1.525 11.439 1.00 97.50 468 ARG A O 1
ATOM 3844 N N . VAL A 1 469 ? -15.627 -0.063 12.409 1.00 98.44 469 VAL A N 1
ATOM 3845 C CA . VAL A 1 469 ? -14.376 0.708 12.304 1.00 98.44 469 VAL A CA 1
ATOM 3846 C C . VAL A 1 469 ? -14.002 0.992 10.840 1.00 98.44 469 VAL A C 1
ATOM 3848 O O . VAL A 1 469 ? -13.946 2.168 10.478 1.00 98.44 469 VAL A O 1
ATOM 3851 N N . PRO A 1 470 ? -13.811 -0.014 9.962 1.00 98.25 470 PRO A N 1
ATOM 3852 C CA . PRO A 1 470 ? -13.522 0.238 8.549 1.00 98.25 470 PRO A CA 1
ATOM 3853 C C . PRO A 1 470 ? -14.679 0.926 7.816 1.00 98.25 470 PRO A C 1
ATOM 3855 O O . PRO A 1 470 ? -14.419 1.762 6.955 1.00 98.25 470 PRO A O 1
ATOM 3858 N N . TYR A 1 471 ? -15.937 0.674 8.206 1.00 97.44 471 TYR A N 1
ATOM 3859 C CA . TYR A 1 471 ? -17.088 1.440 7.709 1.00 97.44 471 TYR A CA 1
ATOM 3860 C C . TYR A 1 471 ? -16.909 2.947 7.956 1.00 97.44 471 TYR A C 1
ATOM 3862 O O . TYR A 1 471 ? -17.033 3.745 7.033 1.00 97.44 471 TYR A O 1
ATOM 3870 N N . LEU A 1 472 ? -16.600 3.349 9.194 1.00 98.12 472 LEU A N 1
ATOM 3871 C CA . LEU A 1 472 ? -16.449 4.756 9.577 1.00 98.12 472 LEU A CA 1
ATOM 3872 C C . LEU A 1 472 ? -15.222 5.397 8.922 1.00 98.12 472 LEU A C 1
ATOM 3874 O O . LEU A 1 472 ? -15.315 6.530 8.454 1.00 98.12 472 LEU A O 1
ATOM 3878 N N . LEU A 1 473 ? -14.108 4.658 8.841 1.00 98.00 473 LEU A N 1
ATOM 3879 C CA . LEU A 1 473 ? -12.899 5.098 8.142 1.00 98.00 473 LEU A CA 1
ATOM 3880 C C . LEU A 1 473 ? -13.192 5.402 6.668 1.00 98.00 473 LEU A C 1
ATOM 3882 O O . LEU A 1 473 ? -12.818 6.463 6.191 1.00 98.00 473 LEU A O 1
ATOM 3886 N N . ALA A 1 474 ? -13.903 4.517 5.965 1.00 96.81 474 ALA A N 1
ATOM 3887 C CA . ALA A 1 474 ? -14.281 4.732 4.569 1.00 96.81 474 ALA A CA 1
ATOM 3888 C C . ALA A 1 474 ? -15.347 5.824 4.397 1.00 96.81 474 ALA A C 1
ATOM 3890 O O . ALA A 1 474 ? -15.262 6.630 3.472 1.00 96.81 474 ALA A O 1
ATOM 3891 N N . LYS A 1 475 ? -16.339 5.897 5.293 1.00 96.38 475 LYS A N 1
ATOM 3892 C CA . LYS A 1 475 ? -17.426 6.883 5.204 1.00 96.38 475 LYS A CA 1
ATOM 3893 C C . LYS A 1 475 ? -16.938 8.324 5.347 1.00 96.38 475 LYS A C 1
ATOM 3895 O O . LYS A 1 475 ? -17.482 9.211 4.694 1.00 96.38 475 LYS A O 1
ATOM 3900 N N . TYR A 1 476 ? -15.959 8.545 6.222 1.00 97.31 476 TYR A N 1
ATOM 3901 C CA . TYR A 1 476 ? -15.485 9.875 6.609 1.00 97.31 476 TYR A CA 1
ATOM 3902 C C . TYR A 1 476 ? -14.026 10.136 6.207 1.00 97.31 476 TYR A C 1
ATOM 3904 O O . TYR A 1 476 ? -13.398 11.034 6.760 1.00 97.31 476 TYR A O 1
ATOM 3912 N N . HIS A 1 477 ? -13.473 9.372 5.256 1.00 94.88 477 HIS A N 1
ATOM 3913 C CA . HIS A 1 477 ? -12.087 9.549 4.792 1.00 94.88 477 HIS A CA 1
ATOM 3914 C C . HIS A 1 477 ? -11.822 10.943 4.198 1.00 94.88 477 HIS A C 1
ATOM 3916 O O . HIS A 1 477 ? -10.698 11.431 4.253 1.00 94.88 477 HIS A O 1
ATOM 3922 N N . ASP A 1 478 ? -12.860 11.592 3.669 1.00 93.31 478 ASP A N 1
ATOM 3923 C CA . ASP A 1 478 ? -12.839 12.953 3.131 1.00 93.31 478 ASP A CA 1
ATOM 3924 C C . ASP A 1 478 ? -13.185 14.035 4.174 1.00 93.31 478 ASP A C 1
ATOM 3926 O O . ASP A 1 478 ? -13.194 15.223 3.862 1.00 93.31 478 ASP A O 1
ATOM 3930 N N . GLN A 1 479 ? -13.469 13.638 5.419 1.00 96.75 479 GLN A N 1
ATOM 3931 C CA . GLN A 1 479 ? -13.876 14.504 6.531 1.00 96.75 479 GLN A CA 1
ATOM 3932 C C . GLN A 1 479 ? -13.021 14.207 7.777 1.00 96.75 479 GLN A C 1
ATOM 3934 O O . GLN A 1 479 ? -13.536 13.671 8.768 1.00 96.75 479 GLN A O 1
ATOM 3939 N N . PRO A 1 480 ? -11.718 14.547 7.757 1.00 93.81 480 PRO A N 1
ATOM 3940 C CA . PRO A 1 480 ? -10.772 14.152 8.801 1.00 93.81 48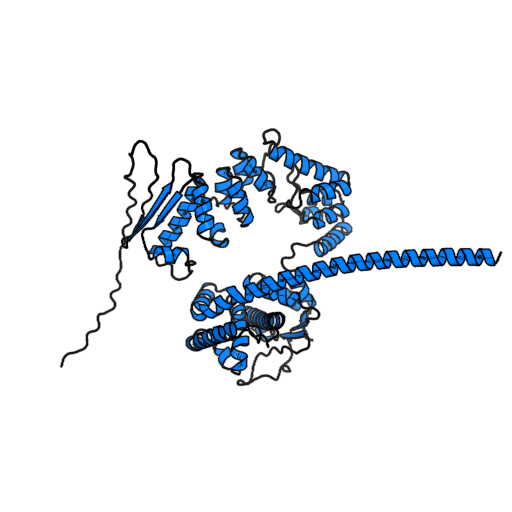0 PRO A CA 1
ATOM 3941 C C . PRO A 1 480 ? -11.172 14.646 10.198 1.00 93.81 480 PRO A C 1
ATOM 3943 O O . PRO A 1 480 ? -11.109 13.868 11.142 1.00 93.81 480 PRO A O 1
ATOM 3946 N N . GLU A 1 481 ? -11.679 15.878 10.327 1.00 96.06 481 GLU A N 1
ATOM 3947 C CA . GLU A 1 481 ? -12.125 16.447 11.612 1.00 96.06 481 GLU A CA 1
ATOM 3948 C C . GLU A 1 481 ? -13.286 15.650 12.232 1.00 96.06 481 GLU A C 1
ATOM 3950 O O . GLU A 1 481 ? -13.324 15.377 13.433 1.00 96.06 481 GLU A O 1
ATOM 3955 N N . LYS A 1 482 ? -14.242 15.220 11.399 1.00 97.06 482 LYS A N 1
ATOM 3956 C CA . LYS A 1 482 ? -15.370 14.400 11.852 1.00 97.06 482 LYS A CA 1
ATOM 3957 C C . LYS A 1 482 ? -14.906 13.003 12.248 1.00 97.06 482 LYS A C 1
ATOM 3959 O O . LYS A 1 482 ? -15.353 12.475 13.267 1.00 97.06 482 LYS A O 1
ATOM 3964 N N . LEU A 1 483 ? -14.033 12.400 11.440 1.00 97.00 483 LEU A N 1
ATOM 3965 C CA . LEU A 1 483 ? -13.474 11.084 11.724 1.00 97.00 483 LEU A CA 1
ATOM 3966 C C . LEU A 1 483 ? -12.680 11.093 13.034 1.00 97.00 483 LEU A C 1
ATOM 3968 O O . LEU A 1 483 ? -12.846 10.185 13.843 1.00 97.00 483 LEU A O 1
ATOM 3972 N N . GLU A 1 484 ? -11.883 12.130 13.267 1.00 96.31 484 GLU A N 1
ATOM 3973 C CA . GLU A 1 484 ? -11.133 12.348 14.501 1.00 96.31 484 GLU A CA 1
ATOM 3974 C C . GLU A 1 484 ? -12.051 12.430 15.725 1.00 96.31 484 GLU A C 1
ATOM 3976 O O . GLU A 1 484 ? -11.872 11.672 16.681 1.00 96.31 484 GLU A O 1
ATOM 3981 N N . GLY A 1 485 ? -13.106 13.250 15.664 1.00 97.38 485 GLY A N 1
ATOM 3982 C CA . GLY A 1 485 ? -14.088 13.327 16.745 1.00 97.38 485 GLY A CA 1
ATOM 3983 C C . GLY A 1 485 ? -14.750 11.974 17.032 1.00 97.38 485 GLY A C 1
ATOM 3984 O O . GLY A 1 485 ? -14.958 11.605 18.187 1.00 97.38 485 GLY A O 1
ATOM 3985 N N . ILE A 1 486 ? -15.055 11.179 16.004 1.00 97.38 486 ILE A N 1
ATOM 3986 C CA . ILE A 1 486 ? -15.600 9.821 16.173 1.00 97.38 486 ILE A CA 1
ATOM 3987 C C . ILE A 1 486 ? -14.558 8.887 16.805 1.00 97.38 486 ILE A C 1
ATOM 3989 O O . ILE A 1 486 ? -14.889 8.110 17.706 1.00 97.38 486 ILE A O 1
ATOM 3993 N N . GLN A 1 487 ? -13.303 8.959 16.364 1.00 97.25 487 GLN A N 1
ATOM 3994 C CA . GLN A 1 487 ? -12.210 8.154 16.902 1.00 97.25 487 GLN A CA 1
ATOM 3995 C C . GLN A 1 487 ? -11.967 8.432 18.380 1.00 97.25 487 GLN A C 1
ATOM 3997 O O . GLN A 1 487 ? -11.738 7.488 19.129 1.00 97.25 487 GLN A O 1
ATOM 4002 N N . GLU A 1 488 ? -12.070 9.683 18.819 1.00 96.62 488 GLU A N 1
ATOM 4003 C CA . GLU A 1 488 ? -11.958 10.043 20.231 1.00 96.62 488 GLU A CA 1
ATOM 4004 C C . GLU A 1 488 ? -13.088 9.409 21.058 1.00 96.62 488 GLU A C 1
ATOM 4006 O O . GLU A 1 488 ? -12.846 8.717 22.051 1.00 96.62 488 GLU A O 1
ATOM 4011 N N . HIS A 1 489 ? -14.331 9.551 20.594 1.00 96.56 489 HIS A N 1
ATOM 4012 C CA . HIS A 1 489 ? -15.512 9.019 21.273 1.00 96.56 489 HIS A CA 1
ATOM 4013 C C . HIS A 1 489 ? -15.535 7.493 21.390 1.00 96.56 489 HIS A C 1
ATOM 4015 O O . HIS A 1 489 ? -16.028 6.952 22.383 1.00 96.56 489 HIS A O 1
ATOM 4021 N N . PHE A 1 490 ? -15.000 6.796 20.389 1.00 97.75 490 PHE A N 1
ATOM 4022 C CA . PHE A 1 490 ? -14.951 5.335 20.337 1.00 97.75 490 PHE A CA 1
ATOM 4023 C C . PHE A 1 490 ? -13.517 4.806 20.407 1.00 97.75 490 PHE A C 1
ATOM 4025 O O . PHE A 1 490 ? -13.226 3.714 19.915 1.00 97.75 490 PHE A O 1
ATOM 4032 N N . LYS A 1 491 ? -12.616 5.547 21.058 1.00 97.69 491 LYS A N 1
ATOM 4033 C CA . LYS A 1 491 ? -11.183 5.247 21.100 1.00 97.69 491 LYS A CA 1
ATOM 4034 C C . LYS A 1 491 ? -10.848 3.785 21.433 1.00 97.69 491 LYS A C 1
ATOM 4036 O O . LYS A 1 491 ? -10.074 3.188 20.687 1.00 97.69 491 LYS A O 1
ATOM 4041 N N . PRO A 1 492 ? -11.433 3.148 22.468 1.00 98.19 492 PRO A N 1
ATOM 4042 C CA . PRO A 1 492 ? -11.120 1.753 22.781 1.00 98.19 492 PRO A CA 1
ATOM 4043 C C . PRO A 1 492 ? -11.415 0.773 21.634 1.00 98.19 492 PRO A C 1
ATOM 4045 O O . PRO A 1 492 ? -10.720 -0.235 21.499 1.00 98.19 492 PRO A O 1
ATOM 4048 N N . LEU A 1 493 ? -12.428 1.066 20.808 1.00 98.44 493 LEU A N 1
ATOM 4049 C CA . LEU A 1 493 ? -12.799 0.269 19.639 1.00 98.44 493 LEU A CA 1
ATOM 4050 C C . LEU A 1 493 ? -11.782 0.441 18.498 1.00 98.44 493 LEU A C 1
ATOM 4052 O O . LEU A 1 493 ? -11.340 -0.548 17.915 1.00 98.44 493 LEU A O 1
ATOM 4056 N N . PHE A 1 494 ? -11.360 1.675 18.216 1.00 98.38 494 PHE A N 1
ATOM 4057 C CA . PHE A 1 494 ? -10.322 1.942 17.213 1.00 98.38 494 PHE A CA 1
ATOM 4058 C C . PHE A 1 494 ? -8.950 1.405 17.644 1.00 98.38 494 PHE A C 1
ATOM 4060 O O . PHE A 1 494 ? -8.230 0.827 16.829 1.00 98.38 494 PHE A O 1
ATOM 4067 N N . ASP A 1 495 ? -8.605 1.523 18.927 1.00 97.50 495 ASP A N 1
ATOM 4068 C CA . ASP A 1 495 ? -7.351 1.005 19.476 1.00 97.50 495 ASP A CA 1
ATOM 4069 C C . ASP A 1 495 ? -7.257 -0.513 19.331 1.00 97.50 495 ASP A C 1
ATOM 4071 O O . ASP A 1 495 ? -6.232 -1.020 18.877 1.00 97.50 495 ASP A O 1
ATOM 4075 N N . ILE A 1 496 ? -8.306 -1.260 19.707 1.00 97.31 496 ILE A N 1
ATOM 4076 C CA . ILE A 1 496 ? -8.272 -2.721 19.573 1.00 97.31 496 ILE A CA 1
ATOM 4077 C C . ILE A 1 496 ? -8.206 -3.138 18.104 1.00 97.31 496 ILE A C 1
ATOM 4079 O O . ILE A 1 496 ? -7.469 -4.067 17.773 1.00 97.31 496 ILE A O 1
ATOM 4083 N N . TYR A 1 497 ? -8.905 -2.419 17.223 1.00 98.12 497 TYR A N 1
ATOM 4084 C CA . TYR A 1 497 ? -8.851 -2.658 15.789 1.00 98.12 497 TYR A CA 1
ATOM 4085 C C . TYR A 1 497 ? -7.425 -2.479 15.248 1.00 98.12 497 TYR A C 1
ATOM 4087 O O . TYR A 1 497 ? -6.867 -3.402 14.661 1.00 98.12 497 TYR A O 1
ATOM 4095 N N . LYS A 1 498 ? -6.782 -1.339 15.523 1.00 96.94 498 LYS A N 1
ATOM 4096 C CA . LYS A 1 498 ? -5.432 -1.033 15.026 1.00 96.94 498 LYS A CA 1
ATOM 4097 C C . LYS A 1 498 ? -4.347 -1.902 15.665 1.00 96.94 498 LYS A C 1
ATOM 4099 O O . LYS A 1 498 ? -3.492 -2.436 14.970 1.00 96.94 498 LYS A O 1
ATOM 4104 N N . LEU A 1 499 ? -4.347 -2.019 16.992 1.00 95.38 499 LEU A N 1
ATOM 4105 C CA . LEU A 1 499 ? -3.227 -2.613 17.733 1.00 95.38 499 LEU A CA 1
ATOM 4106 C C . LEU A 1 499 ? -3.265 -4.141 17.771 1.00 95.38 499 LEU A C 1
ATOM 4108 O O . LEU A 1 499 ? -2.223 -4.762 17.990 1.00 95.38 499 LEU A O 1
ATOM 4112 N N . LYS A 1 500 ? -4.447 -4.742 17.599 1.00 95.50 500 LYS A N 1
ATOM 4113 C CA . LYS A 1 500 ? -4.624 -6.196 17.619 1.00 95.50 500 LYS A CA 1
ATOM 4114 C C . LYS A 1 500 ? -5.080 -6.721 16.265 1.00 95.50 500 LYS A C 1
ATOM 4116 O O . LYS A 1 500 ? -4.344 -7.487 15.663 1.00 95.50 500 LYS A O 1
ATOM 4121 N N . ILE A 1 501 ? -6.250 -6.298 15.785 1.00 96.75 501 ILE A N 1
ATOM 4122 C CA . ILE A 1 501 ? -6.887 -6.921 14.612 1.00 96.75 501 ILE A CA 1
ATOM 4123 C C . ILE A 1 501 ? -6.052 -6.724 13.348 1.00 96.75 501 ILE A C 1
ATOM 4125 O O . ILE A 1 501 ? -5.694 -7.701 12.701 1.00 96.75 501 ILE A O 1
ATOM 4129 N N . ILE A 1 502 ? -5.667 -5.484 13.038 1.00 97.31 502 ILE A N 1
ATOM 4130 C CA . ILE A 1 502 ? -4.825 -5.187 11.871 1.00 97.31 502 ILE A CA 1
ATOM 4131 C C . ILE A 1 502 ? -3.451 -5.848 11.995 1.00 97.31 502 ILE A C 1
ATOM 4133 O O . ILE A 1 502 ? -2.983 -6.455 11.044 1.00 97.31 502 ILE A O 1
ATOM 4137 N N . LYS A 1 503 ? -2.845 -5.840 13.186 1.00 94.12 503 LYS A N 1
ATOM 4138 C CA . LYS A 1 503 ? -1.558 -6.511 13.420 1.00 94.12 503 LYS A CA 1
ATOM 4139 C C . LYS A 1 503 ? -1.624 -8.029 13.187 1.00 94.12 503 LYS A C 1
ATOM 4141 O O . LYS A 1 503 ? -0.682 -8.621 12.660 1.00 94.12 503 LYS A O 1
ATOM 4146 N N . GLU A 1 504 ? -2.711 -8.670 13.607 1.00 95.88 504 GLU A N 1
ATOM 4147 C CA . GLU A 1 504 ? -2.945 -10.100 13.384 1.00 95.88 504 GLU A CA 1
ATOM 4148 C C . GLU A 1 504 ? -3.247 -10.388 11.902 1.00 95.88 504 GLU A C 1
ATOM 4150 O O . GLU A 1 504 ? -2.725 -11.363 11.367 1.00 95.88 504 GLU A O 1
ATOM 4155 N N . MET A 1 505 ? -3.979 -9.503 11.210 1.00 96.25 505 MET A N 1
ATOM 4156 C CA . MET A 1 505 ? -4.150 -9.553 9.750 1.00 96.25 505 MET A CA 1
ATOM 4157 C C . MET A 1 505 ? -2.813 -9.432 9.011 1.00 96.25 505 MET A C 1
ATOM 4159 O O . MET A 1 505 ? -2.517 -10.269 8.167 1.00 96.25 505 MET A O 1
ATOM 4163 N N . ASP A 1 506 ? -1.975 -8.452 9.351 1.00 91.31 506 ASP A N 1
ATOM 4164 C CA . ASP A 1 506 ? -0.653 -8.278 8.736 1.00 91.31 506 ASP A CA 1
ATOM 4165 C C . ASP A 1 506 ? 0.222 -9.523 8.941 1.00 91.31 506 ASP A C 1
ATOM 4167 O O . ASP A 1 506 ? 0.906 -9.969 8.022 1.00 91.31 506 ASP A O 1
ATOM 4171 N N . SER A 1 507 ? 0.152 -10.137 10.127 1.00 90.75 507 SER A N 1
ATOM 4172 C CA . SER A 1 507 ? 0.854 -11.398 10.404 1.00 90.75 507 SER A CA 1
ATOM 4173 C C . SER A 1 507 ? 0.344 -12.533 9.505 1.00 90.75 507 SER A C 1
ATOM 4175 O O . SER A 1 507 ? 1.146 -13.252 8.912 1.00 90.75 507 SER A O 1
ATOM 4177 N N . ALA A 1 508 ? -0.976 -12.647 9.328 1.00 91.75 508 ALA A N 1
ATOM 4178 C CA . ALA A 1 508 ? -1.580 -13.640 8.442 1.00 91.75 508 ALA A CA 1
ATOM 4179 C C . ALA A 1 508 ? -1.217 -13.419 6.960 1.00 91.75 508 ALA A C 1
ATOM 4181 O O . ALA A 1 508 ? -1.011 -14.391 6.236 1.00 91.75 508 ALA A O 1
ATOM 4182 N N . ILE A 1 509 ? -1.085 -12.167 6.502 1.00 88.69 509 ILE A N 1
ATOM 4183 C CA . ILE A 1 509 ? -0.615 -11.851 5.139 1.00 88.69 509 ILE A CA 1
ATOM 4184 C C . ILE A 1 509 ? 0.784 -12.431 4.915 1.00 88.69 509 ILE A C 1
ATOM 4186 O O . ILE A 1 509 ? 1.010 -13.111 3.913 1.00 88.69 509 ILE A O 1
ATOM 4190 N N . MET A 1 510 ? 1.703 -12.228 5.863 1.00 83.75 510 MET A N 1
ATOM 4191 C CA . MET A 1 510 ? 3.070 -12.752 5.761 1.00 83.75 510 MET A CA 1
ATOM 4192 C C . MET A 1 510 ? 3.083 -14.285 5.651 1.00 83.75 510 MET A C 1
ATOM 4194 O O . MET A 1 510 ? 3.830 -14.844 4.843 1.00 83.75 510 MET A O 1
ATOM 4198 N N . ASP A 1 511 ? 2.218 -14.969 6.403 1.00 83.56 511 ASP A N 1
ATOM 4199 C CA . ASP A 1 511 ? 2.083 -16.430 6.355 1.00 83.56 511 ASP A CA 1
ATOM 4200 C C . ASP A 1 511 ? 1.505 -16.923 5.016 1.00 83.56 511 ASP A C 1
ATOM 4202 O O . ASP A 1 511 ? 1.967 -17.928 4.454 1.00 83.56 511 ASP A O 1
ATOM 4206 N N . ILE A 1 512 ? 0.523 -16.203 4.464 1.00 82.31 512 ILE A N 1
ATOM 4207 C CA . ILE A 1 512 ? -0.067 -16.476 3.146 1.00 82.31 512 ILE A CA 1
ATOM 4208 C C . ILE A 1 512 ? 0.990 -16.325 2.045 1.00 82.31 512 ILE A C 1
ATOM 4210 O O . ILE A 1 512 ? 1.142 -17.214 1.201 1.00 82.31 512 ILE A O 1
ATOM 4214 N N . GLU A 1 513 ? 1.750 -15.229 2.052 1.00 79.44 513 GLU A N 1
ATOM 4215 C CA . GLU A 1 513 ? 2.802 -14.965 1.065 1.00 79.44 513 GLU A CA 1
ATOM 4216 C C . GLU A 1 513 ? 3.933 -15.995 1.147 1.00 79.44 513 GLU A C 1
ATOM 4218 O O . GLU A 1 513 ? 4.433 -16.484 0.121 1.00 79.44 513 GLU A O 1
ATOM 4223 N N . HIS A 1 514 ? 4.307 -16.388 2.366 1.00 75.25 514 HIS A N 1
ATOM 4224 C CA . HIS A 1 514 ? 5.287 -17.440 2.592 1.00 75.25 514 HIS A CA 1
ATOM 4225 C C . HIS A 1 514 ? 4.806 -18.785 2.029 1.00 75.25 514 HIS A C 1
ATOM 4227 O O . HIS A 1 514 ? 5.541 -19.457 1.297 1.00 75.25 514 HIS A O 1
ATOM 4233 N N . SER A 1 515 ? 3.547 -19.144 2.289 1.00 74.50 515 SER A N 1
ATOM 4234 C CA . SER A 1 515 ? 2.923 -20.376 1.795 1.00 74.50 515 SER A CA 1
ATOM 4235 C C . SER A 1 515 ? 2.837 -20.402 0.266 1.00 74.50 515 SER A C 1
ATOM 4237 O O . SER A 1 515 ? 3.238 -21.386 -0.359 1.00 74.50 515 SER A O 1
ATOM 4239 N N . ALA A 1 516 ? 2.425 -19.295 -0.361 1.00 72.62 516 ALA A N 1
ATOM 4240 C CA . ALA A 1 516 ? 2.400 -19.153 -1.818 1.00 72.62 516 ALA A CA 1
ATOM 4241 C C . ALA A 1 516 ? 3.807 -19.284 -2.433 1.00 72.62 516 ALA A C 1
ATOM 4243 O O . ALA A 1 516 ? 3.999 -19.916 -3.479 1.00 72.62 516 ALA A O 1
ATOM 4244 N N . THR A 1 517 ? 4.826 -18.749 -1.755 1.00 69.56 517 THR A N 1
ATOM 4245 C CA . THR A 1 517 ? 6.226 -18.887 -2.173 1.00 69.56 517 THR A CA 1
ATOM 4246 C C . THR A 1 517 ? 6.682 -20.346 -2.118 1.00 69.56 517 THR A C 1
ATOM 4248 O O . THR A 1 517 ? 7.319 -20.823 -3.063 1.00 69.56 517 THR A O 1
ATOM 4251 N N . ILE A 1 518 ? 6.334 -21.084 -1.059 1.00 68.56 518 ILE A N 1
ATOM 4252 C CA . ILE A 1 518 ? 6.644 -22.516 -0.938 1.00 68.56 518 ILE A CA 1
ATOM 4253 C C . ILE A 1 518 ? 5.930 -23.320 -2.027 1.00 68.56 518 ILE A C 1
ATOM 4255 O O . ILE A 1 518 ? 6.584 -24.098 -2.726 1.00 68.56 518 ILE A O 1
ATOM 4259 N N . GLU A 1 519 ? 4.628 -23.110 -2.228 1.00 67.19 519 GLU A N 1
ATOM 4260 C CA . GLU A 1 519 ? 3.853 -23.802 -3.263 1.00 67.19 519 GLU A CA 1
ATOM 4261 C C . GLU A 1 519 ? 4.414 -23.537 -4.666 1.00 67.19 519 GLU A C 1
ATOM 4263 O O . GLU A 1 519 ? 4.566 -24.469 -5.458 1.00 67.19 519 GLU A O 1
ATOM 4268 N N . SER A 1 520 ? 4.815 -22.298 -4.973 1.00 68.62 520 SER A N 1
ATOM 4269 C CA . SER A 1 520 ? 5.432 -21.970 -6.265 1.00 68.62 520 SER A CA 1
ATOM 4270 C C . SER A 1 520 ? 6.768 -22.703 -6.475 1.00 68.62 520 SER A C 1
ATOM 4272 O O . SER A 1 520 ? 7.032 -23.227 -7.564 1.00 68.62 520 SER A O 1
ATOM 4274 N N . LYS A 1 521 ? 7.593 -22.825 -5.422 1.00 67.06 521 LYS A N 1
ATOM 4275 C CA . LYS A 1 521 ? 8.852 -23.589 -5.444 1.00 67.06 521 LYS A CA 1
ATOM 4276 C C . LYS A 1 521 ? 8.592 -25.088 -5.600 1.00 67.06 521 LYS A C 1
ATOM 4278 O O . LYS A 1 521 ? 9.278 -25.744 -6.387 1.00 67.06 521 LYS A O 1
ATOM 4283 N N . MET A 1 522 ? 7.589 -25.628 -4.905 1.00 60.06 522 MET A N 1
ATOM 4284 C CA . MET A 1 522 ? 7.184 -27.031 -5.027 1.00 60.06 522 MET A CA 1
ATOM 4285 C C . MET A 1 522 ? 6.614 -27.341 -6.414 1.00 60.06 522 MET A C 1
ATOM 4287 O O . MET A 1 522 ? 6.993 -28.350 -7.003 1.00 60.06 522 MET A O 1
ATOM 4291 N N . SER A 1 523 ? 5.794 -26.456 -6.985 1.00 66.50 523 SER A N 1
ATOM 4292 C CA . SER A 1 523 ? 5.253 -26.581 -8.344 1.00 66.50 523 SER A CA 1
ATOM 4293 C C . SER A 1 523 ? 6.364 -26.592 -9.397 1.00 66.50 523 SER A C 1
ATOM 4295 O O . SER A 1 523 ? 6.382 -27.461 -10.269 1.00 66.50 523 SER A O 1
ATOM 4297 N N . ARG A 1 524 ? 7.374 -25.716 -9.274 1.00 64.19 524 ARG A N 1
ATOM 4298 C CA . ARG A 1 524 ? 8.558 -25.734 -10.154 1.00 64.19 524 ARG A CA 1
ATOM 4299 C C . ARG A 1 524 ? 9.368 -27.026 -10.015 1.00 64.19 524 ARG A C 1
ATOM 4301 O O . ARG A 1 524 ? 9.767 -27.603 -11.026 1.00 64.19 524 ARG A O 1
ATOM 4308 N N . LYS A 1 525 ? 9.580 -27.513 -8.787 1.00 67.62 525 LYS A N 1
ATOM 4309 C CA . LYS A 1 525 ? 10.284 -28.784 -8.534 1.00 67.62 525 LYS A CA 1
ATOM 4310 C C . LYS A 1 525 ? 9.499 -29.985 -9.077 1.00 67.62 525 LYS A C 1
ATOM 4312 O O . LYS A 1 525 ? 10.090 -30.861 -9.699 1.00 67.62 525 LYS A O 1
ATOM 4317 N N . SER A 1 526 ? 8.178 -29.991 -8.908 1.00 66.06 526 SER A N 1
ATOM 4318 C CA . SER A 1 526 ? 7.273 -31.010 -9.447 1.00 66.06 526 SER A CA 1
ATOM 4319 C C . SER A 1 526 ? 7.283 -31.017 -10.976 1.00 66.06 526 SER A C 1
ATOM 4321 O O . SER A 1 526 ? 7.519 -32.066 -11.569 1.00 66.06 526 SER A O 1
ATOM 4323 N N . LYS A 1 527 ? 7.159 -29.852 -11.630 1.00 66.75 527 LYS A N 1
ATOM 4324 C CA . LYS A 1 527 ? 7.295 -29.733 -13.093 1.00 66.75 527 LYS A CA 1
ATOM 4325 C C . LYS A 1 527 ? 8.647 -30.256 -13.582 1.00 66.75 527 LYS A C 1
ATOM 4327 O O . LYS A 1 527 ? 8.687 -31.005 -14.551 1.00 66.75 527 LYS A O 1
ATOM 4332 N N . LYS A 1 528 ? 9.745 -29.934 -12.888 1.00 75.88 528 LYS A N 1
ATOM 4333 C CA . LYS A 1 528 ? 11.079 -30.462 -13.217 1.00 75.88 528 LYS A CA 1
ATOM 4334 C C . LYS A 1 528 ? 11.132 -31.990 -13.100 1.00 75.88 528 LYS A C 1
ATOM 4336 O O . LYS A 1 528 ? 11.661 -32.640 -13.994 1.00 75.88 528 LYS A O 1
ATOM 4341 N N . ASN A 1 529 ? 10.543 -32.564 -12.051 1.00 75.56 529 ASN A N 1
ATOM 4342 C CA . ASN A 1 529 ? 10.470 -34.015 -11.875 1.00 75.56 529 ASN A CA 1
ATOM 4343 C C . ASN A 1 529 ? 9.610 -34.692 -12.954 1.00 75.56 529 ASN A C 1
ATOM 4345 O O . ASN A 1 529 ? 10.001 -35.739 -13.457 1.00 75.56 529 ASN A O 1
ATOM 4349 N N . TRP A 1 530 ? 8.488 -34.086 -13.353 1.00 76.06 530 TRP A N 1
ATOM 4350 C CA . TRP A 1 530 ? 7.651 -34.576 -14.455 1.00 76.06 530 TRP A CA 1
ATOM 4351 C C . TRP A 1 530 ? 8.372 -34.534 -15.804 1.00 76.06 530 TRP A C 1
ATOM 4353 O O . TRP A 1 530 ? 8.261 -35.480 -16.578 1.00 76.06 530 TRP A O 1
ATOM 4363 N N . ILE A 1 531 ? 9.158 -33.486 -16.069 1.00 79.56 531 ILE A N 1
ATOM 4364 C CA . ILE A 1 531 ? 9.996 -33.404 -17.274 1.00 79.56 531 ILE A CA 1
ATOM 4365 C C . ILE A 1 531 ? 11.063 -34.504 -17.257 1.00 79.56 531 ILE A C 1
ATOM 4367 O O . ILE A 1 531 ? 11.220 -35.209 -18.248 1.00 79.56 531 ILE A O 1
ATOM 4371 N N . ILE A 1 532 ? 11.756 -34.700 -16.129 1.00 82.12 532 ILE A N 1
ATOM 4372 C CA . ILE A 1 532 ? 12.755 -35.771 -15.984 1.00 82.12 532 ILE A CA 1
ATOM 4373 C C . ILE A 1 532 ? 12.105 -37.141 -16.207 1.00 82.12 532 ILE A C 1
ATOM 4375 O O . ILE A 1 532 ? 12.620 -37.938 -16.985 1.00 82.12 532 ILE A O 1
ATOM 4379 N N . PHE A 1 533 ? 10.950 -37.392 -15.585 1.00 81.88 533 PHE A N 1
ATOM 4380 C CA . PHE A 1 533 ? 10.209 -38.638 -15.753 1.00 81.88 533 PHE A CA 1
ATOM 4381 C C . PHE A 1 533 ? 9.783 -38.864 -17.211 1.00 81.88 533 PHE A C 1
ATOM 4383 O O . PHE A 1 533 ? 9.988 -39.952 -17.744 1.00 81.88 533 PHE A O 1
ATOM 4390 N N . GLY A 1 534 ? 9.259 -37.832 -17.881 1.00 82.75 534 GLY A N 1
ATOM 4391 C CA . GLY A 1 534 ? 8.885 -37.894 -19.295 1.00 82.75 534 GLY A CA 1
ATOM 4392 C C . GLY A 1 534 ? 10.072 -38.203 -20.212 1.00 82.75 534 GLY A C 1
ATOM 4393 O O . GLY A 1 534 ? 9.957 -39.047 -21.097 1.00 82.75 534 GLY A O 1
ATOM 4394 N N . VAL A 1 535 ? 11.235 -37.591 -19.961 1.00 85.69 535 VAL A N 1
ATOM 4395 C CA . VAL A 1 535 ? 12.474 -37.874 -20.704 1.00 85.69 535 VAL A CA 1
ATOM 4396 C C . VAL A 1 535 ? 12.951 -39.307 -20.457 1.00 85.69 535 VAL A C 1
ATOM 4398 O O . VAL A 1 535 ? 13.267 -40.015 -21.411 1.00 85.69 535 VAL A O 1
ATOM 4401 N N . SER A 1 536 ? 12.958 -39.778 -19.207 1.00 88.12 536 SER A N 1
ATOM 4402 C CA . SER A 1 536 ? 13.332 -41.162 -18.887 1.00 88.12 536 SER A CA 1
ATOM 4403 C C . SER A 1 536 ? 12.398 -42.185 -19.539 1.00 88.12 536 SER A C 1
ATOM 4405 O O . SER A 1 536 ? 12.869 -43.195 -20.063 1.00 88.12 536 SER A O 1
ATOM 4407 N N . LEU A 1 537 ? 11.089 -41.915 -19.563 1.00 87.88 537 LEU A N 1
ATOM 4408 C CA . LEU A 1 537 ? 10.104 -42.773 -20.219 1.00 87.88 537 LEU A CA 1
ATOM 4409 C C . LEU A 1 537 ? 10.303 -42.808 -21.742 1.00 87.88 537 LEU A C 1
ATOM 4411 O O . LEU A 1 537 ? 10.257 -43.881 -22.339 1.00 87.88 537 LEU A O 1
ATOM 4415 N N . ALA A 1 538 ? 10.583 -41.660 -22.365 1.00 88.00 538 ALA A N 1
ATOM 4416 C CA . ALA A 1 538 ? 10.883 -41.584 -23.793 1.00 88.00 538 ALA A CA 1
ATOM 4417 C C . ALA A 1 538 ? 12.149 -42.379 -24.158 1.00 88.00 538 ALA A C 1
ATOM 4419 O O . ALA A 1 538 ? 12.142 -43.130 -25.132 1.00 88.00 538 ALA A O 1
ATOM 4420 N N . ILE A 1 539 ? 13.210 -42.280 -23.349 1.00 91.62 539 ILE A N 1
ATOM 4421 C CA . ILE A 1 539 ? 14.443 -43.060 -23.541 1.00 91.62 539 ILE A CA 1
ATOM 4422 C C . ILE A 1 539 ? 14.151 -44.563 -23.452 1.00 91.62 539 ILE A C 1
ATOM 4424 O O . ILE A 1 539 ? 14.584 -45.321 -24.318 1.00 91.62 539 ILE A O 1
ATOM 4428 N N . LEU A 1 540 ? 13.384 -44.999 -22.447 1.00 88.69 540 LEU A N 1
ATOM 4429 C CA . LEU A 1 540 ? 12.999 -46.406 -22.291 1.00 88.69 540 LEU A CA 1
ATOM 4430 C C . LEU A 1 540 ? 12.198 -46.928 -23.491 1.00 88.69 540 LEU A C 1
ATOM 4432 O O . LEU A 1 540 ? 12.444 -48.046 -23.939 1.00 88.69 540 LEU A O 1
ATOM 4436 N N . LEU A 1 541 ? 11.285 -46.123 -24.041 1.00 88.19 541 LEU A N 1
ATOM 4437 C CA . LEU A 1 541 ? 10.515 -46.490 -25.232 1.00 88.19 541 LEU A CA 1
ATOM 4438 C C . LEU A 1 541 ? 11.404 -46.637 -26.472 1.00 88.19 541 LEU A C 1
ATOM 4440 O O . LEU A 1 541 ? 11.258 -47.610 -27.208 1.00 88.19 541 LEU A O 1
ATOM 4444 N N . VAL A 1 542 ? 12.351 -45.719 -26.687 1.00 91.88 542 VAL A N 1
ATOM 4445 C CA . VAL A 1 542 ? 13.289 -45.787 -27.822 1.00 91.88 542 VAL A CA 1
ATOM 4446 C C . VAL A 1 542 ? 14.203 -47.010 -27.714 1.00 91.88 542 VAL A C 1
ATOM 4448 O O . VAL A 1 542 ? 14.371 -47.737 -28.692 1.00 91.88 542 VAL A O 1
ATOM 4451 N N . VAL A 1 543 ? 14.753 -47.282 -26.526 1.00 91.88 543 VAL A N 1
ATOM 4452 C CA . VAL A 1 543 ? 15.598 -48.465 -26.287 1.00 91.88 543 VAL A CA 1
ATOM 4453 C C . VAL A 1 543 ? 14.794 -49.756 -26.458 1.00 91.88 543 VAL A C 1
ATOM 4455 O O . VAL A 1 543 ? 15.266 -50.691 -27.104 1.00 91.88 543 VAL A O 1
ATOM 4458 N N . GLY A 1 544 ? 13.566 -49.799 -25.933 1.00 91.00 544 GLY A N 1
ATOM 4459 C CA . GLY A 1 544 ? 12.668 -50.943 -26.081 1.00 91.00 544 GLY A CA 1
ATOM 4460 C C . GLY A 1 544 ? 12.326 -51.238 -27.543 1.00 91.00 544 GLY A C 1
ATOM 4461 O O . GLY A 1 544 ? 12.427 -52.385 -27.970 1.00 91.00 544 GLY A O 1
ATOM 4462 N N . LEU A 1 545 ? 11.996 -50.208 -28.330 1.00 91.06 545 LEU A N 1
ATOM 4463 C CA . LEU A 1 545 ? 11.733 -50.339 -29.768 1.00 91.06 545 LEU A CA 1
ATOM 4464 C C . LEU A 1 545 ? 12.974 -50.796 -30.549 1.00 91.06 545 LEU A C 1
ATOM 4466 O O . LEU A 1 545 ? 12.856 -51.640 -31.434 1.00 91.06 545 LEU A O 1
ATOM 4470 N N . GLY A 1 546 ? 14.160 -50.286 -30.202 1.00 90.25 546 GLY A N 1
ATOM 4471 C CA . GLY A 1 546 ? 15.421 -50.713 -30.811 1.00 90.25 546 GLY A CA 1
ATOM 4472 C C . GLY A 1 546 ? 15.731 -52.192 -30.562 1.00 90.25 546 GLY A C 1
ATOM 4473 O O . GLY A 1 546 ? 16.089 -52.908 -31.492 1.00 90.25 546 GLY A O 1
ATOM 4474 N N . LEU A 1 547 ? 15.530 -52.675 -29.332 1.00 88.00 547 LEU A N 1
ATOM 4475 C CA . LEU A 1 547 ? 15.696 -54.095 -28.993 1.00 88.00 547 LEU A CA 1
ATOM 4476 C C . LEU A 1 547 ? 14.697 -54.991 -29.733 1.00 88.00 547 LEU A C 1
ATOM 4478 O O . LEU A 1 547 ? 15.062 -56.072 -30.186 1.00 88.00 547 LEU A O 1
ATOM 4482 N N . LEU A 1 548 ? 13.453 -54.534 -29.888 1.00 84.31 548 LEU A N 1
ATOM 4483 C CA . LEU A 1 548 ? 12.421 -55.251 -30.640 1.00 84.31 548 LEU A CA 1
ATOM 4484 C C . LEU A 1 548 ? 12.792 -55.382 -32.123 1.00 84.31 548 LEU A C 1
ATOM 4486 O O . LEU A 1 548 ? 12.659 -56.459 -32.691 1.00 84.31 548 LEU A O 1
ATOM 4490 N N . LEU A 1 549 ? 13.328 -54.316 -32.722 1.00 87.50 549 LEU A N 1
ATOM 4491 C CA . LEU A 1 549 ? 13.862 -54.328 -34.087 1.00 87.50 549 LEU A CA 1
ATOM 4492 C C . LEU A 1 549 ? 15.022 -55.317 -34.252 1.00 87.50 549 LEU A C 1
ATOM 4494 O O . LEU A 1 549 ? 15.054 -56.042 -35.240 1.00 87.50 549 LEU A O 1
ATOM 4498 N N . VAL A 1 550 ? 15.939 -55.376 -33.283 1.00 86.88 550 VAL A N 1
ATOM 4499 C CA . VAL A 1 550 ? 17.057 -56.336 -33.292 1.00 86.88 550 VAL A CA 1
ATOM 4500 C C . VAL A 1 550 ? 16.572 -57.779 -33.152 1.00 86.88 550 VAL A C 1
ATOM 4502 O O . VAL A 1 550 ? 17.174 -58.659 -33.742 1.00 86.88 550 VAL A O 1
ATOM 4505 N N . LEU A 1 551 ? 15.496 -58.035 -32.403 1.00 86.25 551 LEU A N 1
ATOM 4506 C CA . LEU A 1 551 ? 14.901 -59.374 -32.295 1.00 86.25 551 LEU A CA 1
ATOM 4507 C C . LEU A 1 551 ? 14.125 -59.799 -33.551 1.00 86.25 551 LEU A C 1
ATOM 4509 O O . LEU A 1 551 ? 13.897 -60.990 -33.749 1.00 86.25 551 LEU A O 1
ATOM 4513 N N . CYS A 1 552 ? 13.666 -58.841 -34.359 1.00 82.69 552 CYS A N 1
ATOM 4514 C CA . CYS A 1 552 ? 12.971 -59.109 -35.618 1.00 82.69 552 CYS A CA 1
ATOM 4515 C C . CYS A 1 552 ? 13.917 -59.327 -36.810 1.00 82.69 552 CYS A C 1
ATOM 4517 O O . CYS A 1 552 ? 13.476 -59.892 -37.812 1.00 82.69 552 CYS A O 1
ATOM 4519 N N . LEU A 1 553 ? 15.162 -58.851 -36.719 1.00 84.69 553 LEU A N 1
ATOM 4520 C CA . LEU A 1 553 ? 16.244 -59.109 -37.677 1.00 84.69 553 LEU A CA 1
ATOM 4521 C C . LEU A 1 553 ? 16.942 -60.429 -37.345 1.00 84.69 553 LEU A C 1
ATOM 4523 O O . LEU A 1 553 ? 17.295 -61.141 -38.312 1.00 84.69 553 LEU A O 1
#

Sequence (553 aa):
MFTDDKPKDEEIVVNLKFEIDESFTDLSSSQLYYLGMKCEHKAVVVAISSKDGENISIYWKSRELQHFLTFKPYSGMIFREYKELYDFIIKFLVTSLRNGHLGVFNQLFIQHEMQVAELHFLADSRNFNLLLIAAEQGNPLVIKNLLNFNITTNSPIEGINAQRLAYHHRHYSVLANLLEHNLPYPFLFDVNHSSTEIKNFMAKSTELHKMIIDKNEEKIIEILTQNSNIRHFFNTKNESAATIAVKSRSIDIYKILLTHNVWFGMNEDTEGIIGELNENLQEELKIIHKEFSKDVPEKHINVLIENSTVGPDETSDEQRLDLLKSAFITLNDISLIKTILIIVAASRNFQIIFDFKRDSINLVDPSSDLPYKCILHSSNILYINIWQIVQQNRKNEALATIAHEFCHYALNMIYDNLSKPYITTDQQTREKFRIISQLCYSNCEKEAAIKQVYQYPRHMHHAELIARVPYLLAKYHDQPEKLEGIQEHFKPLFDIYKLKIIKEMDSAIMDIEHSATIESKMSRKSKKNWIIFGVSLAILLVVGLGLLLVLCL

Radius of gyration: 31.11 Å; chains: 1; bounding box: 76×97×92 Å